Protein AF-X6NVT2-F1 (afdb_monomer)

Solvent-accessible surface area (backbone atoms only — not comparable to full-atom values): 21860 Å² total; per-residue (Å²): 136,86,81,84,81,76,85,53,77,79,51,58,66,53,49,70,76,63,60,74,88,41,43,85,48,74,46,71,63,58,54,33,63,30,68,65,59,68,81,38,79,73,34,50,59,33,44,41,56,66,50,49,32,59,75,40,52,41,44,71,93,35,51,48,71,80,59,65,60,76,38,70,64,46,71,77,36,58,64,59,72,47,26,57,95,37,49,50,69,76,65,45,75,80,49,82,64,89,47,71,53,48,44,47,35,31,51,44,52,52,52,48,51,55,46,23,54,52,49,46,51,50,43,50,75,68,59,29,39,66,64,46,80,47,54,65,40,90,59,16,12,43,83,77,37,42,54,62,42,66,60,79,41,48,36,40,79,42,77,54,52,70,69,58,18,52,66,47,6,74,70,55,82,31,46,87,68,29,62,45,23,26,30,37,23,51,13,59,34,46,58,56,59,20,78,75,21,32,35,40,35,44,40,71,42,52,87,36,8,68,34,46,27,44,25,72,73,42,80,67,44,44,66,29,39,43,12,61,44,74,78,33,86,43,47,46,76,49,62,37,74,44,15,43,68,58,32,65,68,58,52,27,49,54,47,39,56,52,39,64,46,81,87,54,84,66,58,65,66,61,58,40,52,47,49,51,53,47,21,63,72,73,70,44,60,52,81,70,67,48,74,68,60,31,62,74,34,77,48,35,30,32,52,50,52,41,45,42,74,71,76,41,61,67,70,57,54,30,46,53,45,45,54,50,54,51,51,52,50,57,53,71,73,49,79,71,66,76,41,82,44,79,47,77,28,63,45,82,63,53,58,54,65,75,43,51,89,51,42,67,56,49,57,76,41,29,50,75,43,82,46,71,63,47,82,89,76,73,73,76,89,62,101,78,76,86,87,129

Organism: Reticulomyxa filosa (NCBI:txid46433)

InterPro domains:
  IPR037171 NagB/RpiA transferase-like [SSF100950] (22-248)
  IPR052960 Glucosamine-6-phosphate deaminase-like [PTHR42892] (109-376)

Nearest PDB structures (foldseek):
  1ne7-assembly1_E  TM=8.885E-01  e=4.843E-14  Homo sapiens
  3hn6-assembly1_D  TM=8.557E-01  e=1.021E-13  Borreliella burgdorferi B31
  5hj5-assembly2_B  TM=8.575E-01  e=3.820E-13  Vibrio cholerae O1 biovar El Tor str. N16961
  7lqm-assembly2_D  TM=8.580E-01  e=3.607E-13  Pasteurella multocida subsp. multocida str. Pm70
  7lqn-assembly2_K  TM=8.512E-01  e=3.820E-13  Haemophilus influenzae 86-028NP

Mean predicted aligned error: 9.41 Å

Structure (mmCIF, N/CA/C/O backbone):
data_AF-X6NVT2-F1
#
_entry.id   AF-X6NVT2-F1
#
loop_
_atom_site.group_PDB
_atom_site.id
_atom_site.type_symbol
_atom_site.label_atom_id
_atom_site.label_alt_id
_atom_site.label_comp_id
_atom_site.label_asym_id
_atom_site.label_entity_id
_atom_site.label_seq_id
_atom_site.pdbx_PDB_ins_code
_atom_site.Cartn_x
_atom_site.Cartn_y
_atom_site.Cartn_z
_atom_site.occupancy
_atom_site.B_iso_or_equiv
_atom_site.auth_seq_id
_atom_site.auth_comp_id
_atom_site.auth_asym_id
_atom_site.auth_atom_id
_atom_site.pdbx_PDB_model_num
ATOM 1 N N . MET A 1 1 ? -5.675 -11.990 -17.345 1.00 35.81 1 MET A N 1
ATOM 2 C CA . MET A 1 1 ? -6.318 -11.208 -18.418 1.00 35.81 1 MET A CA 1
ATOM 3 C C . MET A 1 1 ? -6.486 -9.811 -17.853 1.00 3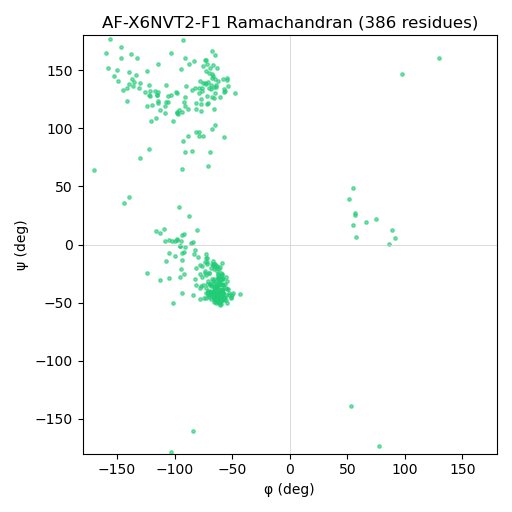5.81 1 MET A C 1
ATOM 5 O O . MET A 1 1 ? -7.287 -9.642 -16.942 1.00 35.81 1 MET A O 1
ATOM 9 N N . TRP A 1 2 ? -5.606 -8.891 -18.239 1.00 41.47 2 TRP A N 1
ATOM 10 C CA . TRP A 1 2 ? -5.648 -7.501 -17.792 1.00 41.47 2 TRP A CA 1
ATOM 11 C C . TRP A 1 2 ? -6.731 -6.785 -18.602 1.00 41.47 2 TRP A C 1
ATOM 13 O O . TRP A 1 2 ? -6.797 -6.964 -19.816 1.00 41.47 2 TRP A O 1
ATOM 23 N N . ASP A 1 3 ? -7.627 -6.068 -17.930 1.00 43.25 3 ASP A N 1
ATOM 24 C CA . ASP A 1 3 ? -8.709 -5.335 -18.585 1.00 43.25 3 ASP A CA 1
ATOM 25 C C . ASP A 1 3 ? -8.233 -3.906 -18.875 1.00 43.25 3 ASP A C 1
ATOM 27 O O . ASP A 1 3 ? -7.822 -3.191 -17.962 1.00 43.25 3 ASP A O 1
ATOM 31 N N . ASN A 1 4 ? -8.273 -3.505 -20.147 1.00 44.34 4 ASN A N 1
ATOM 32 C CA . ASN A 1 4 ? -7.892 -2.171 -20.615 1.00 44.34 4 ASN A CA 1
ATOM 33 C C . ASN A 1 4 ? -9.074 -1.185 -20.555 1.00 44.34 4 ASN A C 1
ATOM 35 O O . ASN A 1 4 ? -9.110 -0.236 -21.336 1.00 44.34 4 ASN A O 1
ATOM 39 N N . GLY A 1 5 ? -10.075 -1.414 -19.700 1.00 44.62 5 GLY A N 1
ATOM 40 C CA . GLY A 1 5 ? -11.258 -0.563 -19.578 1.00 44.62 5 GLY A CA 1
ATOM 41 C C . GLY A 1 5 ? -10.920 0.898 -19.255 1.00 44.62 5 GLY A C 1
ATOM 42 O O . GLY A 1 5 ? -10.812 1.280 -18.092 1.00 44.62 5 GLY A O 1
ATOM 43 N N . ILE A 1 6 ? -10.786 1.732 -20.289 1.00 44.53 6 ILE A N 1
ATOM 44 C CA . ILE A 1 6 ? -10.677 3.187 -20.166 1.00 44.53 6 ILE A CA 1
ATOM 45 C C . ILE A 1 6 ? -12.082 3.729 -19.884 1.00 44.53 6 ILE A C 1
ATOM 47 O O . ILE A 1 6 ? -12.986 3.631 -20.715 1.00 44.53 6 ILE A O 1
ATOM 51 N N . ILE A 1 7 ? -12.283 4.310 -18.702 1.00 48.94 7 ILE A N 1
ATOM 52 C CA . ILE A 1 7 ? -13.529 5.007 -18.368 1.00 48.94 7 ILE A CA 1
ATOM 53 C C . ILE A 1 7 ? -13.478 6.398 -19.017 1.00 48.94 7 ILE A C 1
ATOM 55 O O . ILE A 1 7 ? -12.890 7.325 -18.464 1.00 48.94 7 ILE A O 1
ATOM 59 N N . ASN A 1 8 ? -14.087 6.547 -20.196 1.00 44.38 8 ASN A N 1
ATOM 60 C CA . ASN A 1 8 ? -14.198 7.837 -20.887 1.00 44.38 8 ASN A CA 1
ATOM 61 C C . ASN A 1 8 ? -15.251 8.753 -20.237 1.00 44.38 8 ASN A C 1
ATOM 63 O O . ASN A 1 8 ? -16.224 8.289 -19.639 1.00 44.38 8 ASN A O 1
ATOM 6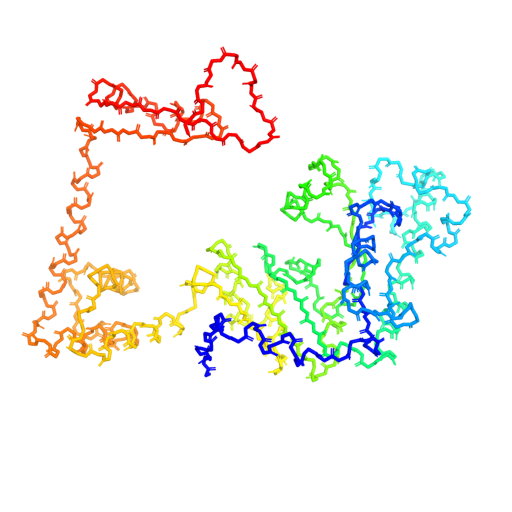7 N N . GLU A 1 9 ? -15.088 10.073 -20.387 1.00 49.34 9 GLU A N 1
ATOM 68 C CA . GLU A 1 9 ? -15.977 11.080 -19.783 1.00 49.34 9 GLU A CA 1
ATOM 69 C C . GLU A 1 9 ? -17.451 10.967 -20.203 1.00 49.34 9 GLU A C 1
ATOM 71 O O . GLU A 1 9 ? -18.329 11.320 -19.413 1.00 49.34 9 GLU A O 1
ATOM 76 N N . SER A 1 10 ? -17.744 10.404 -21.382 1.00 49.31 10 SER A N 1
ATOM 77 C CA . SER A 1 10 ? -19.114 10.122 -21.834 1.00 49.31 10 SER A CA 1
ATOM 78 C C . SER A 1 10 ? -19.884 9.193 -20.882 1.00 49.31 10 SER A C 1
ATOM 80 O O . SER A 1 10 ? -21.090 9.378 -20.705 1.00 49.31 10 SER A O 1
ATOM 82 N N . ASN A 1 11 ? -19.197 8.287 -20.173 1.00 51.31 11 ASN A N 1
ATOM 83 C CA . ASN A 1 11 ? -19.824 7.349 -19.233 1.00 51.31 11 ASN A CA 1
ATOM 84 C C . ASN A 1 11 ? -20.194 7.989 -17.885 1.00 51.31 11 ASN A C 1
ATOM 86 O O . ASN A 1 11 ? -21.021 7.442 -17.158 1.00 51.31 11 ASN A O 1
ATOM 90 N N . LYS A 1 12 ? -19.631 9.153 -17.521 1.00 51.09 12 LYS A N 1
ATOM 91 C CA . LYS A 1 12 ? -19.916 9.796 -16.219 1.00 51.09 12 LYS A CA 1
ATOM 92 C C . LYS A 1 12 ? -21.387 10.220 -16.092 1.00 51.09 12 LYS A C 1
ATOM 94 O O . LYS A 1 12 ? -21.949 10.168 -14.998 1.00 51.09 12 LYS A O 1
ATOM 99 N N . SER A 1 13 ? -22.008 10.644 -17.197 1.00 52.50 13 SER A N 1
ATOM 100 C CA . SER A 1 13 ? -23.412 11.086 -17.210 1.00 52.50 13 SER A CA 1
ATOM 101 C C . SER A 1 13 ? -24.406 9.920 -17.135 1.00 52.50 13 SER A C 1
ATOM 103 O O . SER A 1 13 ? -25.435 10.039 -16.468 1.00 52.50 13 SER A O 1
ATOM 105 N N . GLU A 1 14 ? -24.074 8.776 -17.742 1.00 52.38 14 GLU A N 1
ATOM 106 C CA . GLU A 1 14 ? -24.861 7.541 -17.646 1.00 52.38 14 GLU A CA 1
ATOM 107 C C . GLU A 1 14 ? -24.722 6.887 -16.270 1.00 52.38 14 GLU A C 1
ATOM 109 O O . GLU A 1 14 ? -25.733 6.530 -15.669 1.00 52.38 14 GLU A O 1
ATOM 114 N N . LEU A 1 15 ? -23.510 6.852 -15.703 1.00 53.47 15 LEU A N 1
ATOM 115 C CA . LEU A 1 15 ? -23.260 6.335 -14.352 1.00 53.47 15 LEU A CA 1
ATOM 116 C C . LEU A 1 15 ? -24.076 7.065 -13.274 1.00 53.47 15 LEU A C 1
ATOM 118 O O . LEU A 1 15 ? -24.535 6.433 -12.325 1.00 53.47 15 LEU A O 1
ATOM 122 N N . LYS A 1 16 ? -24.319 8.377 -13.429 1.00 52.50 16 LYS A N 1
ATOM 123 C CA . LYS A 1 16 ? -25.216 9.135 -12.535 1.00 52.50 16 LYS A CA 1
ATOM 124 C C . LYS A 1 16 ? -26.685 8.718 -12.655 1.00 52.50 16 LYS A C 1
ATOM 126 O O . LYS A 1 16 ? -27.411 8.825 -11.673 1.00 52.50 16 LYS A O 1
ATOM 131 N N . LYS A 1 17 ? -27.137 8.249 -13.824 1.00 55.66 17 LYS A N 1
ATOM 132 C CA . LYS A 1 17 ? -28.520 7.781 -14.036 1.00 55.66 17 LYS A CA 1
ATOM 133 C C . LYS A 1 17 ? -28.742 6.342 -13.559 1.00 55.66 17 LYS A C 1
ATOM 135 O O . LYS A 1 17 ? -29.884 5.967 -13.312 1.00 55.66 17 LYS A O 1
ATOM 140 N N . THR A 1 18 ? -27.677 5.555 -13.409 1.00 65.25 18 THR A N 1
ATOM 141 C CA . THR A 1 18 ? -27.727 4.129 -13.039 1.00 65.25 18 THR A CA 1
ATOM 142 C C . THR A 1 18 ? -27.066 3.810 -11.697 1.00 65.25 18 THR A C 1
ATOM 144 O O . THR A 1 18 ? -26.841 2.634 -11.406 1.00 65.25 18 THR A O 1
ATOM 147 N N . PHE A 1 19 ? -26.720 4.812 -10.879 1.00 68.19 19 PHE A N 1
ATOM 148 C CA . PHE A 1 19 ? -26.121 4.549 -9.571 1.00 68.19 19 PHE A CA 1
ATOM 149 C C . PHE A 1 19 ? -27.103 3.732 -8.712 1.00 68.19 19 PHE A C 1
ATOM 151 O O . PHE A 1 19 ? -28.278 4.101 -8.605 1.00 68.19 19 PHE A O 1
ATOM 158 N N . PRO A 1 20 ? -26.674 2.589 -8.149 1.00 76.50 20 PRO A N 1
ATOM 159 C CA . PRO A 1 20 ? -27.572 1.713 -7.414 1.00 76.50 20 PRO A CA 1
ATOM 160 C C . PRO A 1 20 ? -28.121 2.419 -6.172 1.00 76.50 20 PRO A C 1
ATOM 162 O O . PRO A 1 20 ? -27.467 3.272 -5.581 1.00 76.50 20 PRO A O 1
ATOM 165 N N . LYS A 1 21 ? -29.324 2.032 -5.737 1.00 84.62 21 LYS A N 1
ATOM 166 C CA . LYS A 1 21 ? -29.856 2.488 -4.447 1.00 84.62 21 LYS A CA 1
ATOM 167 C C . LYS A 1 21 ? -28.992 1.913 -3.326 1.00 84.62 21 LYS A C 1
ATOM 169 O O . LYS A 1 21 ? -28.956 0.698 -3.150 1.00 84.62 21 LYS A O 1
ATOM 174 N N . THR A 1 22 ? -28.328 2.777 -2.566 1.00 90.88 22 THR A N 1
ATOM 175 C CA . THR A 1 22 ? -27.352 2.380 -1.539 1.00 90.88 22 THR A CA 1
ATOM 176 C C . THR A 1 22 ? -27.893 2.387 -0.112 1.00 90.88 22 THR A C 1
ATOM 178 O O . THR A 1 22 ? -27.252 1.826 0.767 1.00 90.88 22 THR A O 1
ATOM 181 N N . LYS A 1 23 ? -29.095 2.926 0.126 1.00 91.38 23 LYS A N 1
ATOM 182 C CA . LYS A 1 23 ? -29.684 3.091 1.471 1.00 91.38 23 LYS A CA 1
ATOM 183 C C . LYS A 1 23 ? -29.787 1.817 2.326 1.00 91.38 23 LYS A C 1
ATOM 185 O O . LYS A 1 23 ? -29.818 1.882 3.553 1.00 91.38 23 LYS A O 1
ATOM 190 N N . ASP A 1 24 ? -29.898 0.660 1.674 1.00 92.00 24 ASP A N 1
ATOM 191 C CA . ASP A 1 24 ? -30.053 -0.644 2.329 1.00 92.00 24 ASP A CA 1
ATOM 192 C C . ASP A 1 24 ? -28.719 -1.416 2.399 1.00 92.00 24 ASP A C 1
ATOM 194 O O . ASP A 1 24 ? -28.684 -2.554 2.872 1.00 92.00 24 ASP A O 1
ATOM 198 N N . LEU A 1 25 ? -27.611 -0.811 1.944 1.00 93.94 25 LEU A N 1
ATOM 199 C CA . LEU A 1 25 ? -26.274 -1.362 2.140 1.00 93.94 25 LEU A CA 1
ATOM 200 C C . LEU A 1 25 ? -25.900 -1.318 3.613 1.00 93.94 25 LEU A C 1
ATOM 202 O O . LEU A 1 25 ? -26.177 -0.347 4.312 1.00 93.94 25 LEU A O 1
ATOM 206 N N . LYS A 1 26 ? -25.192 -2.358 4.045 1.00 95.81 26 LYS A N 1
ATOM 207 C CA . LYS A 1 26 ? -24.524 -2.384 5.339 1.00 95.81 26 LYS A CA 1
ATOM 208 C C . LYS A 1 26 ? -23.108 -1.855 5.188 1.00 95.81 26 LYS A C 1
ATOM 210 O O . LYS A 1 26 ? -22.354 -2.349 4.350 1.00 95.81 26 LYS A O 1
ATOM 215 N N . PHE A 1 27 ? -22.755 -0.875 6.003 1.00 96.81 27 PHE A N 1
ATOM 216 C CA . PHE A 1 27 ? -21.431 -0.278 6.039 1.00 96.81 27 PHE A CA 1
ATOM 217 C C . PHE A 1 27 ? -20.696 -0.717 7.301 1.00 96.81 27 PHE A C 1
ATOM 219 O O . PHE A 1 27 ? -21.272 -0.739 8.385 1.00 96.81 27 PHE A O 1
ATOM 226 N N . VAL A 1 28 ? -19.417 -1.048 7.162 1.00 97.38 28 VAL A N 1
ATOM 227 C CA . VAL A 1 28 ? -18.541 -1.410 8.276 1.00 97.38 28 VAL A CA 1
ATOM 228 C C . VAL A 1 28 ? -17.338 -0.480 8.231 1.00 97.38 28 VAL A C 1
ATOM 230 O O . VAL A 1 28 ? -16.613 -0.460 7.238 1.00 97.38 28 VAL A O 1
ATOM 233 N N . GLN A 1 29 ? -17.134 0.296 9.295 1.00 96.31 29 GLN A N 1
ATOM 234 C CA . GLN A 1 29 ? -15.944 1.128 9.444 1.00 96.31 29 GLN A CA 1
ATOM 235 C C . GLN A 1 29 ? -14.692 0.242 9.527 1.00 96.31 29 GLN A C 1
ATOM 237 O O . GLN A 1 29 ? -14.695 -0.790 10.202 1.00 96.31 29 GLN A O 1
ATOM 242 N N . LEU A 1 30 ? -13.635 0.627 8.810 1.00 94.62 30 LEU A N 1
ATOM 243 C CA . LEU A 1 30 ? -12.412 -0.173 8.701 1.00 94.62 30 LEU A CA 1
ATOM 244 C C . LEU A 1 30 ? -11.464 0.066 9.873 1.00 94.62 30 LEU A C 1
ATOM 246 O O . LEU A 1 30 ? -10.913 -0.879 10.427 1.00 94.62 30 LEU A O 1
ATOM 250 N N . ASP A 1 31 ? -11.291 1.329 10.248 1.00 93.69 31 ASP A N 1
ATOM 251 C CA . ASP A 1 31 ? -10.280 1.753 11.203 1.00 93.69 31 ASP A CA 1
ATOM 252 C C . ASP A 1 31 ? -10.776 2.940 12.028 1.00 93.69 31 ASP A C 1
ATOM 254 O O . ASP A 1 31 ? -11.670 3.683 11.606 1.00 93.69 31 ASP A O 1
ATOM 258 N N . GLU A 1 32 ? -10.145 3.158 13.177 1.00 93.56 32 GLU A N 1
ATOM 259 C CA . GLU A 1 32 ? -10.248 4.395 13.946 1.00 93.56 32 GLU A CA 1
ATOM 260 C C . GLU A 1 32 ? -8.977 4.618 14.763 1.00 93.56 32 GLU A C 1
ATOM 262 O O . GLU A 1 32 ? -8.380 3.671 15.277 1.00 93.56 32 GLU A O 1
ATOM 267 N N . PHE A 1 33 ? -8.562 5.870 14.926 1.00 91.00 33 PHE A N 1
ATOM 268 C CA . PHE A 1 33 ? -7.453 6.178 15.824 1.00 91.00 33 PHE A CA 1
ATOM 269 C C . PHE A 1 33 ? -7.850 5.965 17.281 1.00 91.00 33 PHE A C 1
ATOM 271 O O . PHE A 1 33 ? -9.000 6.121 17.675 1.00 91.00 33 PHE A O 1
ATOM 278 N N . PHE A 1 34 ? -6.881 5.641 18.126 1.00 91.94 34 PHE A N 1
ATOM 279 C CA . PHE A 1 34 ? -7.130 5.480 19.547 1.00 91.94 34 PHE A CA 1
ATOM 280 C C . PHE A 1 34 ? -5.935 5.956 20.379 1.00 91.94 34 PHE A C 1
ATOM 282 O O . PHE A 1 34 ? -4.804 5.553 20.114 1.00 91.94 34 PHE A O 1
ATOM 289 N N . PRO A 1 35 ? -6.149 6.761 21.428 1.00 91.19 35 PRO A N 1
ATOM 290 C CA . PRO A 1 35 ? -7.406 7.391 21.831 1.00 91.19 35 PRO A CA 1
ATOM 291 C C . PRO A 1 35 ? -7.787 8.561 20.905 1.00 91.19 35 PRO A C 1
ATOM 293 O O . PRO A 1 35 ? -6.949 9.385 20.530 1.00 91.19 35 PRO A O 1
ATOM 296 N N . ILE A 1 36 ? -9.073 8.661 20.568 1.00 88.19 36 ILE A N 1
ATOM 297 C CA . ILE A 1 36 ? -9.660 9.823 19.894 1.00 88.19 36 ILE A CA 1
ATOM 298 C C . ILE A 1 36 ? -11.124 9.991 20.312 1.00 88.19 36 ILE A C 1
ATOM 300 O O . ILE A 1 36 ? -11.850 9.013 20.480 1.00 88.19 36 ILE A O 1
ATOM 304 N N . ARG A 1 37 ? -11.571 11.236 20.502 1.00 86.81 37 ARG A N 1
ATOM 305 C CA . ARG A 1 37 ? -12.987 11.512 20.781 1.00 86.81 37 ARG A CA 1
ATOM 306 C C . ARG A 1 37 ? -13.797 11.374 19.497 1.00 86.81 37 ARG A C 1
ATOM 308 O O . ARG A 1 37 ? -13.404 11.927 18.477 1.00 86.81 37 ARG A O 1
ATOM 315 N N . SER A 1 38 ? -14.978 10.773 19.578 1.00 84.12 38 SER A N 1
ATOM 316 C CA . SER A 1 38 ? -15.899 10.600 18.442 1.00 84.12 38 SER A CA 1
ATOM 317 C C . SER A 1 38 ? -16.368 11.916 17.806 1.00 84.12 38 SER A C 1
ATOM 319 O O . SER A 1 38 ? -16.841 11.922 16.675 1.00 84.12 38 SER A O 1
ATOM 321 N N . SER A 1 39 ? -16.246 13.035 18.528 1.00 82.19 39 SER A N 1
ATOM 322 C CA . SER A 1 39 ? -16.564 14.384 18.048 1.00 82.19 39 SER A CA 1
ATOM 323 C C . SER A 1 39 ? -15.375 15.116 17.410 1.00 82.19 39 SER A C 1
ATOM 325 O O . SER A 1 39 ? -15.522 16.269 17.014 1.00 82.19 39 SER A O 1
ATOM 327 N N . GLN A 1 40 ? -14.178 14.513 17.372 1.00 84.19 40 GLN A N 1
ATOM 328 C CA . GLN A 1 40 ? -13.015 15.111 16.709 1.00 84.19 40 GLN A CA 1
ATOM 329 C C . GLN A 1 40 ? -13.275 15.188 15.197 1.00 84.19 40 GLN A C 1
ATOM 331 O O . GLN A 1 40 ? -13.536 14.140 14.596 1.00 84.19 40 GLN A O 1
ATOM 336 N N . PRO A 1 41 ? -13.152 16.372 14.563 1.00 83.31 41 PRO A N 1
ATOM 337 C CA . PRO A 1 41 ? -13.403 16.529 13.129 1.00 83.31 41 PRO A CA 1
ATOM 338 C C . PRO A 1 41 ? -12.563 15.594 12.252 1.00 83.31 41 PRO A C 1
ATOM 340 O O . PRO A 1 41 ? -13.053 15.091 11.244 1.00 83.31 41 PRO A O 1
ATOM 343 N N . ASN A 1 42 ? -11.333 15.308 12.687 1.00 80.38 42 ASN A N 1
ATOM 344 C CA . ASN A 1 42 ? -10.369 14.489 11.953 1.00 80.38 42 ASN A CA 1
ATOM 345 C C . ASN A 1 42 ? -10.437 12.996 12.338 1.00 80.38 42 ASN A C 1
ATOM 347 O O . ASN A 1 42 ? -9.563 12.225 11.954 1.00 80.38 42 ASN A O 1
ATOM 351 N N . SER A 1 43 ? -11.435 12.573 13.126 1.00 87.38 43 SER A N 1
ATOM 352 C CA . SER A 1 43 ? -11.679 11.144 13.374 1.00 87.38 43 SER A CA 1
ATOM 353 C C . SER A 1 43 ? -12.277 10.471 12.142 1.00 87.38 43 SER A C 1
ATOM 355 O O . SER A 1 43 ? -13.042 11.084 11.387 1.00 87.38 43 SER A O 1
ATOM 357 N N . PHE A 1 44 ? -11.974 9.187 11.956 1.00 89.94 44 PHE A N 1
ATOM 358 C CA . PHE A 1 44 ? -12.548 8.430 10.847 1.00 89.94 44 PHE A CA 1
ATOM 359 C C . PHE A 1 44 ? -14.057 8.246 11.011 1.00 89.94 44 PHE A C 1
ATOM 361 O O . PHE A 1 44 ? -14.789 8.296 10.027 1.00 89.94 44 PHE A O 1
ATOM 368 N N . LEU A 1 45 ? -14.553 8.153 12.241 1.00 92.88 45 LEU A N 1
ATOM 369 C CA . LEU A 1 45 ? -15.969 8.110 12.571 1.00 92.88 45 LEU A CA 1
ATOM 370 C C . LEU A 1 45 ? -16.691 9.385 12.129 1.00 92.88 45 LEU A C 1
ATOM 372 O O . LEU A 1 45 ? -17.752 9.302 11.506 1.00 92.88 45 LEU A O 1
ATOM 376 N N . ASN A 1 46 ? -16.118 10.562 12.404 1.00 90.62 46 ASN A N 1
ATOM 377 C CA . ASN A 1 46 ? -16.691 11.817 11.923 1.00 90.62 46 ASN A CA 1
ATOM 378 C C . ASN A 1 46 ? -16.701 11.862 10.387 1.00 90.62 46 ASN A C 1
ATOM 380 O O . ASN A 1 46 ? -17.717 12.222 9.794 1.00 90.62 46 ASN A O 1
ATOM 384 N N . TYR A 1 47 ? -15.620 11.416 9.740 1.00 89.31 47 TYR A N 1
ATOM 385 C CA . TYR A 1 47 ? -15.555 11.328 8.281 1.00 89.31 47 TYR A CA 1
ATOM 386 C C . TYR A 1 47 ? -16.627 10.383 7.702 1.00 89.31 47 TYR A C 1
ATOM 388 O O . TYR A 1 47 ? -17.328 10.744 6.756 1.00 89.31 47 TYR A O 1
ATOM 396 N N . VAL A 1 48 ? -16.813 9.197 8.292 1.00 92.00 48 VAL A N 1
ATOM 397 C CA . VAL A 1 48 ? -17.848 8.230 7.887 1.00 92.00 48 VAL A CA 1
ATOM 398 C C . VAL A 1 48 ? -19.241 8.847 8.006 1.00 92.00 48 VAL A C 1
ATOM 400 O O . VAL A 1 48 ? -20.010 8.790 7.044 1.00 92.00 48 VAL A O 1
ATOM 403 N N . ARG A 1 49 ? -19.554 9.481 9.143 1.00 91.75 49 ARG A N 1
ATOM 404 C CA . ARG A 1 49 ? -20.851 10.139 9.373 1.00 91.75 49 ARG A CA 1
ATOM 405 C C . ARG A 1 49 ? -21.094 11.280 8.388 1.00 91.75 49 ARG A C 1
ATOM 407 O O . ARG A 1 49 ? -22.158 11.359 7.784 1.00 91.75 49 ARG A O 1
ATOM 414 N N . GLN A 1 50 ? -20.102 12.145 8.192 1.00 89.62 50 GLN A N 1
ATOM 415 C CA . GLN A 1 50 ? -20.251 13.338 7.364 1.00 89.62 50 GLN A CA 1
ATOM 416 C C . GLN A 1 50 ? -20.319 13.006 5.872 1.00 89.62 50 GLN A C 1
ATOM 418 O O . GLN A 1 50 ? -21.185 13.526 5.166 1.00 89.62 50 GLN A O 1
ATOM 423 N N . TYR A 1 51 ? -19.423 12.146 5.387 1.00 89.56 51 TYR A N 1
ATOM 424 C CA . TYR A 1 51 ? -19.249 11.920 3.956 1.00 89.56 51 TYR A CA 1
ATOM 425 C C . TYR A 1 51 ? -19.920 10.637 3.485 1.00 89.56 51 TYR A C 1
ATOM 427 O O . TYR A 1 51 ? -20.684 10.685 2.525 1.00 89.56 51 TYR A O 1
ATOM 435 N N . TYR A 1 52 ? -19.685 9.494 4.128 1.00 91.25 52 TYR A N 1
ATOM 436 C CA . TYR A 1 52 ? -20.179 8.217 3.603 1.00 91.25 52 TYR A CA 1
ATOM 437 C C . TYR A 1 52 ? -21.660 8.001 3.871 1.00 91.25 52 TYR A C 1
ATOM 439 O O . TYR A 1 52 ? -22.389 7.662 2.942 1.00 91.25 52 TYR A O 1
ATOM 447 N N . MET A 1 53 ? -22.125 8.244 5.096 1.00 93.12 53 MET A N 1
ATOM 448 C CA . MET A 1 53 ? -23.542 8.081 5.427 1.00 93.12 53 MET A CA 1
ATOM 449 C C . MET A 1 53 ? -24.418 9.036 4.621 1.00 93.12 53 MET A C 1
ATOM 451 O O . MET A 1 53 ? -25.415 8.603 4.049 1.00 93.12 53 MET A O 1
ATOM 455 N N . THR A 1 54 ? -23.997 10.297 4.489 1.00 89.38 54 THR A N 1
ATOM 456 C CA . THR A 1 54 ? -24.701 11.299 3.679 1.00 89.38 54 THR A CA 1
ATOM 457 C C . THR A 1 54 ? -24.679 10.953 2.189 1.00 89.38 54 THR A C 1
ATOM 459 O O . THR A 1 54 ? -25.726 10.942 1.552 1.00 89.38 54 THR A O 1
ATOM 462 N N . THR A 1 55 ? -23.507 10.640 1.620 1.00 89.25 55 THR A N 1
ATOM 463 C CA . THR A 1 55 ? -23.367 10.400 0.168 1.00 89.25 55 THR A CA 1
ATOM 464 C C . THR A 1 55 ? -24.059 9.116 -0.282 1.00 89.25 55 THR A C 1
ATOM 466 O O . THR A 1 55 ? -24.569 9.052 -1.396 1.00 89.25 55 THR A O 1
ATOM 469 N N . LEU A 1 56 ? -24.063 8.083 0.565 1.00 90.31 56 LEU A N 1
ATOM 470 C CA . LEU A 1 56 ? -24.665 6.784 0.261 1.00 90.31 56 LEU A CA 1
ATOM 471 C C . LEU A 1 56 ? -26.078 6.631 0.849 1.00 90.31 56 LEU A C 1
ATOM 473 O O . LEU A 1 56 ? -26.666 5.555 0.712 1.00 90.31 56 LEU A O 1
ATOM 477 N N . GLU A 1 57 ? -26.618 7.675 1.483 1.00 92.81 57 GLU A N 1
ATOM 478 C CA . GLU A 1 57 ? -27.941 7.688 2.125 1.00 92.81 57 GLU A CA 1
ATOM 479 C C . GLU A 1 57 ? -28.148 6.503 3.091 1.00 92.81 57 GLU A C 1
ATOM 481 O O . GLU A 1 57 ? -29.212 5.877 3.130 1.00 92.81 57 GLU A O 1
ATOM 486 N N . LEU A 1 58 ? -27.099 6.142 3.838 1.00 94.69 58 LEU A N 1
ATOM 487 C CA . LEU A 1 58 ? -27.111 4.974 4.720 1.00 94.69 58 LEU A CA 1
ATOM 488 C C . LEU A 1 58 ? -27.983 5.234 5.946 1.00 94.69 58 LEU A C 1
ATOM 490 O O . LEU A 1 58 ? -27.904 6.289 6.574 1.00 94.69 58 LEU A O 1
ATOM 494 N N . LYS A 1 59 ? -28.770 4.229 6.326 1.00 94.62 59 LYS A N 1
ATOM 495 C CA . LYS A 1 59 ? -29.516 4.231 7.588 1.00 94.62 59 LYS A CA 1
ATOM 496 C C . LYS A 1 59 ? -28.588 3.889 8.749 1.00 94.62 59 LYS A C 1
ATOM 498 O O . LYS A 1 59 ? -27.775 2.979 8.608 1.00 94.62 59 LYS A O 1
ATOM 503 N N . GLU A 1 60 ? -28.746 4.551 9.893 1.00 93.00 60 GLU A N 1
ATOM 504 C CA . GLU A 1 60 ? -27.891 4.358 11.076 1.00 93.00 60 GLU A CA 1
ATOM 505 C C . GLU A 1 60 ? -27.799 2.880 11.496 1.00 93.00 60 GLU A C 1
ATOM 507 O O . GLU A 1 60 ? -26.712 2.374 11.755 1.00 93.00 60 GLU A O 1
ATOM 512 N N . GLU A 1 61 ? -28.912 2.136 11.467 1.00 94.44 61 GLU A N 1
ATOM 513 C CA . GLU A 1 61 ? -28.939 0.714 11.839 1.00 94.44 61 GLU A CA 1
ATOM 514 C C . GLU A 1 61 ? -28.123 -0.205 10.908 1.00 94.44 61 GLU A C 1
ATOM 516 O O . GLU A 1 61 ? -27.808 -1.345 11.269 1.00 94.44 61 GLU A O 1
ATOM 521 N N . ASN A 1 62 ? -27.781 0.284 9.715 1.00 96.06 62 ASN A N 1
ATOM 522 C CA . ASN A 1 62 ? -26.966 -0.415 8.731 1.00 96.06 62 ASN A CA 1
ATOM 523 C C . ASN A 1 62 ? -25.482 -0.028 8.805 1.00 96.06 62 ASN A C 1
ATOM 525 O O . ASN A 1 62 ? -24.682 -0.574 8.045 1.00 96.06 62 ASN A O 1
ATOM 529 N N . VAL A 1 63 ? -25.091 0.880 9.699 1.00 96.94 63 VAL A N 1
ATOM 530 C CA . VAL A 1 63 ? -23.706 1.337 9.840 1.00 96.94 63 VAL A CA 1
ATOM 531 C C . VAL A 1 63 ? -23.120 0.769 11.126 1.00 96.94 63 VAL A C 1
ATOM 533 O O . VAL A 1 63 ? -23.594 1.032 12.226 1.00 96.94 63 VAL A O 1
ATOM 536 N N . LEU A 1 64 ? -22.065 -0.028 10.992 1.00 97.50 64 LEU A N 1
ATOM 537 C CA . LEU A 1 64 ? -21.264 -0.489 12.115 1.00 97.50 64 LEU A CA 1
ATOM 538 C C . LEU A 1 64 ? -20.049 0.431 12.261 1.00 97.50 64 LEU A C 1
ATOM 540 O O . LEU A 1 64 ? -19.214 0.506 11.358 1.00 97.50 64 LEU A O 1
ATOM 544 N N . THR A 1 65 ? -19.981 1.144 13.383 1.00 96.44 65 THR A N 1
ATOM 545 C CA . THR A 1 65 ? -18.985 2.186 13.661 1.00 96.44 65 THR A CA 1
ATOM 546 C C . THR A 1 65 ? -18.051 1.805 14.804 1.00 96.44 65 THR A C 1
ATOM 548 O O . THR A 1 65 ? -18.403 1.024 15.691 1.00 96.44 65 THR A O 1
ATOM 551 N N . MET A 1 66 ? -16.852 2.386 14.802 1.00 96.31 66 MET A N 1
ATOM 552 C CA . MET A 1 66 ? -15.881 2.273 15.893 1.00 96.31 66 MET A CA 1
ATOM 553 C C . MET A 1 66 ? -16.034 3.445 16.874 1.00 96.31 66 MET A C 1
ATOM 555 O O . MET A 1 66 ? -15.158 4.294 16.997 1.00 96.31 66 MET A O 1
ATOM 559 N N . ASP A 1 67 ? -17.182 3.521 17.558 1.00 95.38 67 ASP A N 1
ATOM 560 C CA . ASP A 1 67 ? -17.478 4.597 18.514 1.00 95.38 67 ASP A CA 1
ATOM 561 C C . ASP A 1 67 ? -17.083 4.213 19.949 1.00 95.38 67 ASP A C 1
ATOM 563 O O . ASP A 1 67 ? -17.881 3.682 20.731 1.00 95.38 67 ASP A O 1
ATOM 567 N N . PHE A 1 68 ? -15.833 4.507 20.314 1.00 95.19 68 PHE A N 1
ATOM 568 C CA . PHE A 1 68 ? -15.308 4.180 21.643 1.00 95.19 68 PHE A CA 1
ATOM 569 C C . PHE A 1 68 ? -15.952 4.982 22.770 1.00 95.19 68 PHE A C 1
ATOM 571 O O . PHE A 1 68 ? -15.856 4.557 23.916 1.00 95.19 68 PHE A O 1
ATOM 578 N N . SER A 1 69 ? -16.646 6.091 22.488 1.00 93.62 69 SER A N 1
ATOM 579 C CA . SER A 1 69 ? -17.346 6.836 23.543 1.00 93.62 69 SER A CA 1
ATOM 580 C C . SER A 1 69 ? -18.374 5.965 24.270 1.00 93.62 69 SER A C 1
ATOM 582 O O . SER A 1 69 ? -18.633 6.187 25.445 1.00 93.62 69 SER A O 1
ATOM 584 N N . THR A 1 70 ? -18.891 4.922 23.613 1.00 93.50 70 THR A N 1
ATOM 585 C CA . THR A 1 70 ? -19.866 3.972 24.168 1.00 93.50 70 THR A CA 1
ATOM 586 C C . THR A 1 70 ? -19.294 3.003 25.209 1.00 93.50 70 THR A C 1
ATOM 588 O O . THR A 1 70 ? -20.061 2.312 25.883 1.00 93.50 70 THR A O 1
ATOM 591 N N . LEU A 1 71 ? -17.967 2.921 25.364 1.00 96.44 71 LEU A N 1
ATOM 592 C CA . LEU A 1 71 ? -17.352 2.020 26.339 1.00 96.44 71 LEU A CA 1
ATOM 593 C C . LEU A 1 71 ? -17.599 2.520 27.773 1.00 96.44 71 LEU A C 1
ATOM 595 O O . LEU A 1 71 ? -17.464 3.721 28.014 1.00 96.44 71 LEU A O 1
ATOM 599 N N . PRO A 1 72 ? -17.881 1.627 28.745 1.00 97.25 72 PRO A N 1
ATOM 600 C CA . PRO A 1 72 ? -18.168 2.014 30.130 1.00 97.25 72 PRO A CA 1
ATOM 601 C C . PRO A 1 72 ? -17.145 2.980 30.737 1.00 97.25 72 PRO A C 1
ATOM 603 O O . PRO A 1 72 ? -17.521 3.968 31.362 1.00 97.25 72 PRO A O 1
ATOM 606 N N . ILE A 1 73 ? -15.851 2.758 30.478 1.00 96.88 73 ILE A N 1
ATOM 607 C CA . ILE A 1 73 ? -14.786 3.625 30.999 1.00 96.88 73 ILE A CA 1
ATOM 608 C C . ILE A 1 73 ? -14.927 5.085 30.541 1.00 96.88 73 ILE A C 1
ATOM 610 O O . ILE A 1 73 ? -14.612 5.998 31.300 1.00 96.88 73 ILE A O 1
ATOM 614 N N . PHE A 1 74 ? -15.428 5.313 29.323 1.00 95.88 74 PHE A N 1
ATOM 615 C CA . PHE A 1 74 ? -15.585 6.643 28.735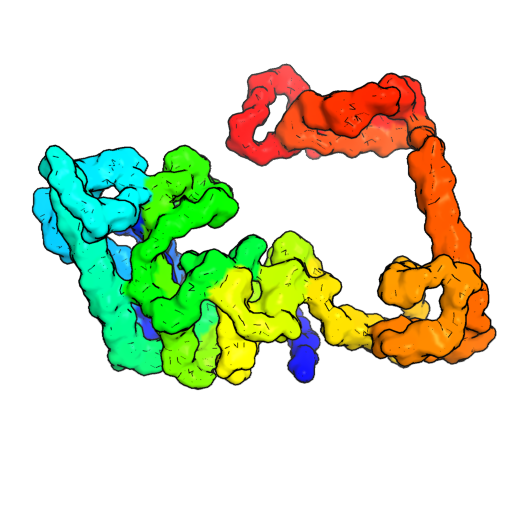 1.00 95.88 74 PHE A CA 1
ATOM 616 C C . PHE A 1 74 ? -16.963 7.267 28.990 1.00 95.88 74 PHE A C 1
ATOM 618 O O . PHE A 1 74 ? -17.167 8.440 28.688 1.00 95.88 74 PHE A O 1
ATOM 625 N N . GLN A 1 75 ? -17.886 6.511 29.589 1.00 95.31 75 GLN A N 1
ATOM 626 C CA . GLN A 1 75 ? -19.123 7.043 30.166 1.00 95.31 75 GLN A CA 1
ATOM 627 C C . GLN A 1 75 ? -18.883 7.610 31.574 1.00 95.31 75 GLN A C 1
ATOM 629 O O . GLN A 1 75 ? -19.547 8.557 31.987 1.00 95.31 75 GLN A O 1
ATOM 634 N N . GLU A 1 76 ? -17.909 7.057 32.303 1.00 95.44 76 GLU A N 1
ATOM 635 C CA . GLU A 1 76 ? -17.566 7.476 33.668 1.00 95.44 76 GLU A CA 1
ATOM 636 C C . GLU A 1 76 ? -16.415 8.492 33.722 1.00 95.44 76 GLU A C 1
ATOM 638 O O . GLU A 1 76 ? -16.310 9.291 34.662 1.00 95.44 76 GLU A O 1
ATOM 643 N N . HIS A 1 77 ? -15.516 8.464 32.737 1.00 94.94 77 HIS A N 1
ATOM 644 C CA . HIS A 1 77 ? -14.325 9.305 32.706 1.00 94.94 77 HIS A CA 1
ATOM 645 C C . HIS A 1 77 ? -14.098 9.925 31.332 1.00 94.94 77 HIS A C 1
ATOM 647 O O . HIS A 1 77 ? -14.205 9.267 30.302 1.00 94.94 77 HIS A O 1
ATOM 653 N N . ASP A 1 78 ? -13.688 11.194 31.316 1.00 92.25 78 ASP A N 1
ATOM 654 C CA . ASP A 1 78 ? -13.262 11.833 30.075 1.00 92.25 78 ASP A CA 1
ATOM 655 C C . ASP A 1 78 ? -12.028 11.128 29.485 1.00 92.25 78 ASP A C 1
ATOM 657 O O . ASP A 1 78 ? -11.093 10.762 30.202 1.00 92.25 78 ASP A O 1
ATOM 661 N N . MET A 1 79 ? -11.988 10.983 28.161 1.00 92.12 79 MET A N 1
ATOM 662 C CA . MET A 1 79 ? -10.890 10.304 27.473 1.00 92.12 79 MET A CA 1
ATOM 663 C C . MET A 1 79 ? -9.514 10.925 27.748 1.00 92.12 79 MET A C 1
ATOM 665 O O . MET A 1 79 ? -8.548 10.179 27.857 1.00 92.12 79 MET A O 1
ATOM 669 N N . LEU A 1 80 ? -9.407 12.248 27.912 1.00 90.62 80 LEU A N 1
ATOM 670 C CA . LEU A 1 80 ? -8.141 12.916 28.245 1.00 90.62 80 LEU A CA 1
ATOM 671 C C . LEU A 1 80 ? -7.716 12.690 29.697 1.00 90.62 80 LEU A C 1
ATOM 673 O O . LEU A 1 80 ? -6.532 12.791 30.007 1.00 90.62 80 LEU A O 1
ATOM 677 N N . LYS A 1 81 ? -8.663 12.363 30.584 1.00 93.12 81 LYS A N 1
ATOM 678 C CA . LYS A 1 81 ? -8.345 11.930 31.948 1.00 93.12 81 LYS A CA 1
ATOM 679 C C . LYS A 1 81 ? -7.718 10.536 31.936 1.00 93.12 81 LYS A C 1
ATOM 681 O O . LYS A 1 81 ? -6.778 10.292 32.683 1.00 93.12 81 LYS A O 1
ATOM 686 N N . VAL A 1 82 ? -8.236 9.636 31.099 1.00 95.12 82 VAL A N 1
ATOM 687 C CA . VAL A 1 82 ? -7.706 8.269 30.962 1.00 95.12 82 VAL A CA 1
ATOM 688 C C . VAL A 1 82 ? -6.394 8.274 30.174 1.00 95.12 82 VAL A C 1
ATOM 690 O O . VAL A 1 82 ? -5.410 7.685 30.604 1.00 95.12 82 VAL A O 1
ATOM 693 N N . PHE A 1 83 ? -6.340 8.987 29.052 1.00 93.00 83 PHE A N 1
ATOM 694 C CA . PHE A 1 83 ? -5.172 9.080 28.180 1.00 93.00 83 PHE A CA 1
ATOM 695 C C . PHE A 1 83 ? -4.708 10.536 28.010 1.00 93.00 83 PHE A C 1
ATOM 697 O O . PHE A 1 83 ? -5.026 11.178 27.000 1.00 93.00 83 PHE A O 1
ATOM 704 N N . PRO A 1 84 ? -3.929 11.066 28.972 1.00 88.88 84 PRO A N 1
ATOM 705 C CA . PRO A 1 84 ? -3.272 12.360 28.823 1.00 88.88 84 PRO A CA 1
ATOM 706 C C . PRO A 1 84 ? -2.428 12.417 27.539 1.00 88.88 84 PRO A C 1
ATOM 708 O O . PRO A 1 84 ? -1.802 11.429 27.148 1.00 88.88 84 PRO A O 1
ATOM 711 N N . ASP A 1 85 ? -2.432 13.568 26.862 1.00 83.25 85 ASP A N 1
ATOM 712 C CA . ASP A 1 85 ? -1.764 13.802 25.568 1.00 83.25 85 ASP A CA 1
ATOM 713 C C . ASP A 1 85 ? -2.143 12.818 24.443 1.00 83.25 85 ASP A C 1
ATOM 715 O O . ASP A 1 85 ? -1.419 12.702 23.453 1.00 83.25 85 ASP A O 1
ATOM 719 N N . TYR A 1 86 ? -3.253 12.083 24.583 1.00 83.81 86 TYR A N 1
ATOM 720 C CA . TYR A 1 86 ? -3.649 11.007 23.671 1.00 83.81 86 TYR A CA 1
ATOM 721 C C . TYR A 1 86 ? -2.592 9.899 23.499 1.00 83.81 86 TYR A C 1
ATOM 723 O O . TYR A 1 86 ? -2.563 9.222 22.470 1.00 83.81 86 TYR A O 1
ATOM 731 N N . LYS A 1 87 ? -1.709 9.702 24.484 1.00 86.50 87 LYS A N 1
ATOM 732 C CA . LYS A 1 87 ? -0.684 8.653 24.426 1.00 86.50 87 LYS A CA 1
ATOM 733 C C . LYS A 1 87 ? -1.302 7.294 24.711 1.00 86.50 87 LYS A C 1
ATOM 735 O O . LYS A 1 87 ? -2.012 7.140 25.697 1.00 86.50 87 LYS A O 1
ATOM 740 N N . CYS A 1 88 ? -0.993 6.314 23.876 1.00 89.62 88 CYS A N 1
ATOM 741 C CA . CYS A 1 88 ? -1.434 4.935 24.017 1.00 89.62 88 CYS A CA 1
ATOM 742 C C . CYS A 1 88 ? -0.216 4.017 24.153 1.00 89.62 88 CYS A C 1
ATOM 744 O O . CYS A 1 88 ? 0.617 3.959 23.251 1.00 89.62 88 CYS A O 1
ATOM 746 N N . ASP A 1 89 ? -0.124 3.297 25.272 1.00 90.94 89 ASP A N 1
ATOM 747 C CA . ASP A 1 89 ? 0.901 2.279 25.502 1.00 90.94 89 ASP A CA 1
ATOM 748 C C . ASP A 1 89 ? 0.248 0.902 25.654 1.00 90.94 89 ASP A C 1
ATOM 750 O O . ASP A 1 89 ? -0.401 0.604 26.659 1.00 90.94 89 ASP A O 1
ATOM 754 N N . LEU A 1 90 ? 0.430 0.049 24.645 1.00 92.88 90 LEU A N 1
ATOM 755 C CA . LEU A 1 90 ? -0.120 -1.307 24.639 1.00 92.88 90 LEU A CA 1
ATOM 756 C C . LEU A 1 90 ? 0.594 -2.253 25.607 1.00 92.88 90 LEU A C 1
ATOM 758 O O . LEU A 1 90 ? 0.033 -3.293 25.954 1.00 92.88 90 LEU A O 1
ATOM 762 N N . SER A 1 91 ? 1.793 -1.909 26.089 1.00 93.44 91 SER A N 1
ATOM 763 C CA . SER A 1 91 ? 2.508 -2.731 27.072 1.00 93.44 91 SER A CA 1
ATOM 764 C C . SER A 1 91 ? 1.730 -2.857 28.390 1.00 93.44 91 SER A C 1
ATOM 766 O O . SER A 1 91 ? 1.807 -3.890 29.064 1.00 93.44 91 SER A O 1
ATOM 768 N N . LEU A 1 92 ? 0.881 -1.867 28.697 1.00 94.81 92 LEU A N 1
ATOM 769 C CA . LEU A 1 92 ? 0.009 -1.856 29.868 1.00 94.81 92 LEU A CA 1
ATOM 770 C C . LEU A 1 92 ? -1.001 -3.004 29.892 1.00 94.81 92 LEU A C 1
ATOM 772 O O . LEU A 1 92 ? -1.468 -3.351 30.970 1.00 94.81 92 LEU A O 1
ATOM 776 N N . LEU A 1 93 ? -1.323 -3.643 28.763 1.00 94.38 93 LEU A N 1
ATOM 777 C CA . LEU A 1 93 ? -2.187 -4.832 28.763 1.00 94.38 93 LEU A CA 1
ATOM 778 C C . LEU A 1 93 ? -1.580 -5.990 29.571 1.00 94.38 93 LEU A C 1
ATOM 780 O O . LEU A 1 93 ? -2.309 -6.717 30.251 1.00 94.38 93 LEU A O 1
ATOM 784 N N . ASN A 1 94 ? -0.248 -6.103 29.546 1.00 94.75 94 ASN A N 1
ATOM 785 C CA . ASN A 1 94 ? 0.512 -7.187 30.170 1.00 94.75 94 ASN A CA 1
ATOM 786 C C . ASN A 1 94 ? 1.273 -6.752 31.434 1.00 94.75 94 ASN A C 1
ATOM 788 O O . ASN A 1 94 ? 1.733 -7.600 32.198 1.00 94.75 94 ASN A O 1
ATOM 792 N N . ALA A 1 95 ? 1.422 -5.447 31.667 1.00 93.88 95 ALA A N 1
ATOM 793 C CA . ALA A 1 95 ? 2.109 -4.915 32.837 1.00 93.88 95 ALA A CA 1
ATOM 794 C C . ALA A 1 95 ? 1.196 -4.836 34.075 1.00 93.88 95 ALA A C 1
ATOM 796 O O . ALA A 1 95 ? -0.031 -4.761 33.987 1.00 93.88 95 ALA A O 1
ATOM 797 N N . LYS A 1 96 ? 1.805 -4.803 35.266 1.00 95.12 96 LYS A N 1
ATOM 798 C CA . LYS A 1 96 ? 1.099 -4.434 36.499 1.00 95.12 96 LYS A CA 1
ATOM 799 C C . LYS A 1 96 ? 1.031 -2.900 36.579 1.00 95.12 96 LYS A C 1
ATOM 801 O O . LYS A 1 96 ? 2.103 -2.292 36.600 1.00 95.12 96 LYS A O 1
ATOM 806 N N . PRO A 1 97 ? -0.165 -2.286 36.661 1.00 94.94 97 PRO A N 1
ATOM 807 C CA . PRO A 1 97 ? -0.281 -0.832 36.739 1.00 94.94 97 PRO A CA 1
ATOM 808 C C . PRO A 1 97 ? 0.354 -0.310 38.035 1.00 94.94 97 PRO A C 1
ATOM 810 O O . PRO A 1 97 ? 0.171 -0.897 39.105 1.00 94.94 97 PRO A O 1
ATOM 813 N N . GLN A 1 98 ? 1.105 0.784 37.930 1.00 95.81 98 GLN A N 1
ATOM 814 C CA . GLN A 1 98 ? 1.844 1.417 39.028 1.00 95.81 98 GLN A CA 1
ATOM 815 C C . GLN A 1 98 ? 1.058 2.543 39.707 1.00 95.81 98 GLN A C 1
ATOM 817 O O . GLN A 1 98 ? 1.352 2.918 40.840 1.00 95.81 98 GLN A O 1
ATOM 822 N N . ASN A 1 99 ? 0.061 3.100 39.022 1.00 95.62 99 ASN A N 1
ATOM 823 C CA . ASN A 1 99 ? -0.755 4.210 39.501 1.00 95.62 99 ASN A CA 1
ATOM 824 C C . ASN A 1 99 ? -2.200 4.090 38.984 1.00 95.62 99 ASN A C 1
ATOM 826 O O . ASN A 1 99 ? -2.509 3.255 38.130 1.00 95.62 99 ASN A O 1
ATOM 830 N N . GLU A 1 100 ? -3.100 4.923 39.513 1.00 94.75 100 GLU A N 1
ATOM 831 C CA . GLU A 1 100 ? -4.514 4.899 39.117 1.00 94.75 100 GLU A CA 1
ATOM 832 C C . GLU A 1 100 ? -4.715 5.252 37.635 1.00 94.75 100 GLU A C 1
ATOM 834 O O . GLU A 1 100 ? -5.577 4.661 36.991 1.00 94.75 100 GLU A O 1
ATOM 839 N N . THR A 1 101 ? -3.896 6.134 37.049 1.00 95.19 101 THR A N 1
ATOM 840 C CA . THR A 1 101 ? -3.980 6.455 35.613 1.00 95.19 101 THR A CA 1
ATOM 841 C C . THR A 1 101 ? -3.704 5.222 34.754 1.00 95.19 101 THR A C 1
ATOM 843 O O . THR A 1 101 ? -4.516 4.885 33.898 1.00 95.19 101 THR A O 1
ATOM 846 N N . GLU A 1 102 ? -2.622 4.489 35.021 1.00 96.25 102 GLU A N 1
ATOM 847 C CA . GLU A 1 102 ? -2.295 3.243 34.314 1.00 96.25 102 GLU A CA 1
ATOM 848 C C . GLU A 1 102 ? -3.371 2.172 34.505 1.00 96.25 102 GLU A C 1
ATOM 850 O O . GLU A 1 102 ? -3.658 1.406 33.588 1.00 96.25 102 GLU A O 1
ATOM 855 N N . LYS A 1 103 ? -4.015 2.128 35.676 1.00 96.56 103 LYS A N 1
ATOM 856 C CA . LYS A 1 103 ? -5.135 1.218 35.937 1.00 96.56 103 LYS A CA 1
ATOM 857 C C . LYS A 1 103 ? -6.364 1.570 35.093 1.00 96.56 103 LYS A C 1
ATOM 859 O O . LYS A 1 103 ? -6.998 0.668 34.538 1.00 96.56 103 LYS A O 1
ATOM 864 N N . LEU A 1 104 ? -6.686 2.859 34.952 1.00 97.19 104 LEU A N 1
ATOM 865 C CA . LEU A 1 104 ? -7.751 3.328 34.058 1.00 97.19 104 LEU A CA 1
ATOM 866 C C . LEU A 1 104 ? -7.408 3.044 32.589 1.00 97.19 104 LEU A C 1
ATOM 868 O O . LEU A 1 104 ? -8.257 2.540 31.856 1.00 97.19 104 LEU A O 1
ATOM 872 N N . GLN A 1 105 ? -6.162 3.292 32.175 1.00 96.75 105 GLN A N 1
ATOM 873 C CA . GLN A 1 105 ? -5.674 2.997 30.824 1.00 96.75 105 GLN A CA 1
ATOM 874 C C . GLN A 1 105 ? -5.754 1.505 30.514 1.00 96.75 105 GLN A C 1
ATOM 876 O O . GLN A 1 105 ? -6.355 1.125 29.515 1.00 96.75 105 GLN A O 1
ATOM 881 N N . GLN A 1 106 ? -5.232 0.648 31.393 1.00 97.31 106 GLN A N 1
ATOM 882 C CA . GLN A 1 106 ? -5.311 -0.805 31.245 1.00 97.31 106 GLN A CA 1
ATOM 883 C C . GLN A 1 106 ? -6.768 -1.280 31.162 1.00 97.31 106 GLN A C 1
ATOM 885 O O . GLN A 1 106 ? -7.096 -2.124 30.328 1.00 97.31 106 GLN A O 1
ATOM 890 N N . THR A 1 107 ? -7.657 -0.719 31.989 1.00 97.69 107 THR A N 1
ATOM 891 C CA . THR A 1 107 ? -9.095 -1.023 31.936 1.00 97.69 107 THR A CA 1
ATOM 892 C C . THR A 1 107 ? -9.691 -0.634 30.584 1.00 97.69 107 THR A C 1
ATOM 894 O O . THR A 1 107 ? -10.398 -1.439 29.978 1.00 97.69 107 THR A O 1
ATOM 897 N N . ALA A 1 108 ? -9.374 0.560 30.078 1.00 97.50 108 ALA A N 1
ATOM 898 C CA . ALA A 1 108 ? -9.833 1.014 28.771 1.00 97.50 108 ALA A CA 1
ATOM 899 C C . ALA A 1 108 ? -9.313 0.131 27.631 1.00 97.50 108 ALA A C 1
ATOM 901 O O . ALA A 1 108 ? -10.097 -0.279 26.781 1.00 97.50 108 ALA A O 1
ATOM 902 N N . LEU A 1 109 ? -8.025 -0.224 27.640 1.00 97.38 109 LEU A N 1
ATOM 903 C CA . LEU A 1 109 ? -7.420 -1.087 26.623 1.00 97.38 109 LEU A CA 1
ATOM 904 C C . LEU A 1 109 ? -8.101 -2.464 26.575 1.00 97.38 109 LEU A C 1
ATOM 906 O O . LEU A 1 109 ? -8.457 -2.926 25.495 1.00 97.38 109 LEU A O 1
ATOM 910 N N . ARG A 1 110 ? -8.391 -3.077 27.731 1.00 97.88 110 ARG A N 1
ATOM 911 C CA . ARG A 1 110 ? -9.130 -4.354 27.794 1.00 97.88 110 ARG A CA 1
ATOM 912 C C . ARG A 1 110 ? -10.567 -4.235 27.289 1.00 97.88 110 ARG A C 1
ATOM 914 O O . ARG A 1 110 ? -11.075 -5.147 26.640 1.00 97.88 110 ARG A O 1
ATOM 921 N N . GLN A 1 111 ? -11.241 -3.119 27.573 1.00 98.19 111 GLN A N 1
ATOM 922 C CA . GLN A 1 111 ? -12.573 -2.860 27.016 1.00 98.19 111 GLN A CA 1
ATOM 923 C C . GLN A 1 111 ? -12.520 -2.690 25.491 1.00 98.19 111 GLN A C 1
ATOM 925 O O . GLN A 1 111 ? -13.430 -3.151 24.804 1.00 98.19 111 GLN A O 1
ATOM 930 N N . VAL A 1 112 ? -11.450 -2.094 24.955 1.00 97.81 112 VAL A N 1
ATOM 931 C CA . VAL A 1 112 ? -11.216 -2.005 23.507 1.00 97.81 112 VAL A CA 1
ATOM 932 C C . VAL A 1 112 ? -10.943 -3.384 22.897 1.00 97.81 112 VAL A C 1
ATOM 934 O O . VAL A 1 112 ? -11.499 -3.679 21.843 1.00 97.81 112 VAL A O 1
ATOM 937 N N . GLU A 1 113 ? -10.174 -4.265 23.543 1.00 97.56 113 GLU A N 1
ATOM 938 C CA . GLU A 1 113 ? -9.989 -5.650 23.065 1.00 97.56 113 GLU A CA 1
ATOM 939 C C . GLU A 1 113 ? -11.330 -6.394 22.968 1.00 97.56 113 GLU A C 1
ATOM 941 O O . GLU A 1 113 ? -11.672 -6.940 21.919 1.00 97.56 113 GLU A O 1
ATOM 946 N N . GLN A 1 114 ? -12.158 -6.308 24.014 1.00 98.19 114 GLN A N 1
ATOM 947 C CA . GLN A 1 114 ? -13.507 -6.887 24.006 1.00 98.19 114 GLN A CA 1
ATOM 948 C C . GLN A 1 114 ? -14.417 -6.249 22.950 1.00 98.19 114 GLN A C 1
ATOM 950 O O . GLN A 1 114 ? -15.266 -6.922 22.359 1.00 98.19 114 GLN A O 1
ATOM 955 N N . PHE A 1 115 ? -14.280 -4.941 22.717 1.00 98.38 115 PHE A N 1
ATOM 956 C CA . PHE A 1 115 ? -14.982 -4.255 21.638 1.00 98.38 115 PHE A CA 1
ATOM 957 C C . PHE A 1 115 ? -14.588 -4.837 20.281 1.00 98.38 115 PHE A C 1
ATOM 959 O O . PHE A 1 115 ? -15.473 -5.149 19.489 1.00 98.38 115 PHE A O 1
ATOM 966 N N . CYS A 1 116 ? -13.294 -5.046 20.033 1.00 98.25 116 CYS A N 1
ATOM 967 C CA . CYS A 1 116 ? -12.788 -5.598 18.779 1.00 98.25 116 CYS A CA 1
ATOM 968 C C . CYS A 1 116 ? -13.347 -7.004 18.498 1.00 98.25 116 CYS A C 1
ATOM 970 O O . CYS A 1 116 ? -13.807 -7.274 17.388 1.00 98.25 116 CYS A O 1
ATOM 972 N N . GLU A 1 117 ? -13.401 -7.875 19.511 1.00 98.00 117 GLU A N 1
ATOM 973 C CA . GLU A 1 117 ? -13.995 -9.216 19.392 1.00 98.00 117 GLU A CA 1
ATOM 974 C C . GLU A 1 117 ? -15.492 -9.165 19.041 1.00 98.00 117 GLU A C 1
ATOM 976 O O . GLU A 1 117 ? -15.980 -9.900 18.169 1.00 98.00 117 GLU A O 1
ATOM 981 N N . LYS A 1 118 ? -16.241 -8.270 19.701 1.00 98.25 118 LYS A N 1
ATOM 982 C CA . LYS A 1 118 ? -17.667 -8.044 19.418 1.00 98.25 118 LYS A CA 1
ATOM 983 C C . LYS A 1 118 ? -17.874 -7.456 18.025 1.00 98.25 118 LYS A C 1
ATOM 985 O O . LYS A 1 118 ? -18.812 -7.858 17.336 1.00 98.25 118 LYS A O 1
ATOM 990 N N . TYR A 1 119 ? -16.998 -6.545 17.609 1.00 98.31 119 TYR A N 1
ATOM 991 C CA . TYR A 1 119 ? -17.012 -5.919 16.293 1.00 98.31 119 TYR A CA 1
ATOM 992 C C . TYR A 1 119 ? -16.847 -6.972 15.195 1.00 98.31 119 TYR A C 1
ATOM 994 O O . TYR A 1 119 ? -17.712 -7.101 14.330 1.00 98.31 119 TYR A O 1
ATOM 1002 N N . ASP A 1 120 ? -15.820 -7.819 15.293 1.00 97.81 120 ASP A N 1
ATOM 1003 C CA . ASP A 1 120 ? -15.602 -8.937 14.370 1.00 97.81 120 ASP A CA 1
ATOM 1004 C C . ASP A 1 120 ? -16.779 -9.911 14.336 1.00 97.81 120 ASP A C 1
ATOM 1006 O O . ASP A 1 120 ? -17.228 -10.322 13.262 1.00 97.81 120 ASP A O 1
ATOM 1010 N N . SER A 1 121 ? -17.314 -10.263 15.506 1.00 98.19 121 SER A N 1
ATOM 1011 C CA . SER A 1 121 ? -18.483 -11.140 15.609 1.00 98.19 121 SER A CA 1
ATOM 1012 C C . SER A 1 121 ? -19.695 -10.533 14.900 1.00 98.19 121 SER A C 1
ATOM 1014 O O . SER A 1 121 ? -20.421 -11.234 14.190 1.00 98.19 121 SER A O 1
ATOM 1016 N N . LYS A 1 122 ? -19.894 -9.215 15.026 1.00 98.19 122 LYS A N 1
ATOM 1017 C CA . LYS A 1 122 ? -20.966 -8.491 14.342 1.00 98.19 122 LYS A CA 1
ATOM 1018 C C . LYS A 1 122 ? -20.757 -8.473 12.829 1.00 98.19 122 LYS A C 1
ATOM 1020 O O . LYS A 1 122 ? -21.701 -8.797 12.107 1.00 98.19 122 LYS A O 1
ATOM 1025 N N . VAL A 1 123 ? -19.542 -8.194 12.352 1.00 98.19 123 VAL A N 1
ATOM 1026 C CA . VAL A 1 123 ? -19.196 -8.253 10.920 1.00 98.19 123 VAL A CA 1
ATOM 1027 C C . VAL A 1 123 ? -19.475 -9.645 10.350 1.00 98.19 123 VAL A C 1
ATOM 1029 O O . VAL A 1 123 ? -20.132 -9.776 9.316 1.00 98.19 123 VAL A O 1
ATOM 1032 N N . ARG A 1 124 ? -19.070 -10.707 11.055 1.00 97.81 124 ARG A N 1
ATOM 1033 C CA . ARG A 1 124 ? -19.341 -12.096 10.648 1.00 97.81 124 ARG A CA 1
ATOM 1034 C C . ARG A 1 124 ? -20.832 -12.432 10.675 1.00 97.81 124 ARG A C 1
ATOM 1036 O O . ARG A 1 124 ? -21.313 -13.082 9.753 1.00 97.81 124 ARG A O 1
ATOM 1043 N N . SER A 1 125 ? -21.591 -11.926 11.652 1.00 97.81 125 SER A N 1
ATOM 1044 C CA . SER A 1 125 ? -23.057 -12.084 11.696 1.00 97.81 125 SER A CA 1
ATOM 1045 C C . SER A 1 125 ? -23.772 -11.415 10.514 1.00 97.81 125 SER A C 1
ATOM 1047 O O . SER A 1 125 ? -24.890 -11.785 10.165 1.00 97.81 125 SER A O 1
ATOM 1049 N N . TRP A 1 126 ? -23.129 -10.430 9.881 1.00 97.50 126 TRP A N 1
ATOM 1050 C CA . TRP A 1 126 ? -23.596 -9.806 8.644 1.00 97.50 126 TRP A CA 1
ATOM 1051 C C . TRP A 1 126 ? -23.156 -10.553 7.377 1.00 97.50 126 TRP A C 1
ATOM 1053 O O . TRP A 1 126 ? -23.515 -10.127 6.283 1.00 97.50 126 TRP A O 1
ATOM 1063 N N . GLY A 1 127 ? -22.434 -11.669 7.516 1.00 97.12 127 GLY A N 1
ATOM 1064 C CA . GLY A 1 127 ? -21.886 -12.459 6.413 1.00 97.12 127 GLY A CA 1
ATOM 1065 C C . GLY A 1 127 ? -20.465 -12.060 6.000 1.00 97.12 127 GLY A C 1
ATOM 1066 O O . GLY A 1 127 ? -19.945 -12.602 5.029 1.00 97.12 127 GLY A O 1
ATOM 1067 N N . GLY A 1 128 ? -19.822 -11.139 6.727 1.00 97.31 128 GLY A N 1
ATOM 1068 C CA . GLY A 1 128 ? -18.545 -10.540 6.340 1.00 97.31 128 GLY A CA 1
ATOM 1069 C C . GLY A 1 128 ? -18.686 -9.474 5.252 1.00 97.31 128 GLY A C 1
ATOM 1070 O O . GLY A 1 128 ? -19.788 -9.089 4.859 1.00 97.31 128 GLY A O 1
ATOM 1071 N N . TYR A 1 129 ? -17.553 -8.986 4.750 1.00 97.06 129 TYR A N 1
ATOM 1072 C CA . TYR A 1 129 ? -17.547 -8.002 3.670 1.00 97.06 129 TYR A CA 1
ATOM 1073 C C . TYR A 1 129 ? -18.062 -8.620 2.365 1.00 97.06 129 TYR A C 1
ATOM 1075 O O . TYR A 1 129 ? -17.563 -9.642 1.901 1.00 97.06 129 TYR A O 1
ATOM 1083 N N . GLY A 1 130 ? -19.057 -7.991 1.739 1.00 96.25 130 GLY A N 1
ATOM 1084 C CA . GLY A 1 130 ? -19.411 -8.276 0.341 1.00 96.25 130 GLY A CA 1
ATOM 1085 C C . GLY A 1 130 ? -18.502 -7.531 -0.639 1.00 96.25 130 GLY A C 1
ATOM 1086 O O . GLY A 1 130 ? -18.132 -8.054 -1.690 1.00 96.25 130 GLY A O 1
ATOM 1087 N N . TYR A 1 131 ? -18.101 -6.321 -0.252 1.00 95.44 131 TYR A N 1
ATOM 1088 C CA . TYR A 1 131 ? -17.235 -5.432 -1.008 1.00 95.44 131 TYR A CA 1
ATOM 1089 C C . TYR A 1 131 ? -16.284 -4.719 -0.041 1.00 95.44 131 TYR A C 1
ATOM 1091 O O . TYR A 1 131 ? -16.718 -4.244 1.008 1.00 95.44 131 TYR A O 1
ATOM 1099 N N . PHE A 1 132 ? -15.003 -4.652 -0.390 1.00 97.00 132 PHE A N 1
ATOM 1100 C CA . PHE A 1 132 ? -13.968 -3.925 0.337 1.00 97.00 132 PHE A CA 1
ATOM 1101 C C . PHE A 1 132 ? -13.267 -2.978 -0.631 1.00 97.00 132 PHE A C 1
ATOM 1103 O O . PHE A 1 132 ? -12.840 -3.400 -1.706 1.00 97.00 132 PHE A O 1
ATOM 1110 N N . LEU A 1 133 ? -13.113 -1.719 -0.234 1.00 94.69 133 LEU A N 1
ATOM 1111 C CA . LEU A 1 133 ? -12.354 -0.716 -0.969 1.00 94.69 133 LEU A CA 1
ATOM 1112 C C . LEU A 1 133 ? -11.246 -0.188 -0.068 1.00 94.69 133 LEU A C 1
ATOM 1114 O O . LEU A 1 133 ? -11.521 0.249 1.045 1.00 94.69 133 LEU A O 1
ATOM 1118 N N . GLY A 1 134 ? -10.011 -0.204 -0.557 1.00 93.56 134 GLY A N 1
ATOM 1119 C CA . GLY A 1 134 ? -8.877 0.325 0.187 1.00 93.56 134 GLY A CA 1
ATOM 1120 C C . GLY A 1 134 ? -7.720 0.743 -0.708 1.00 93.56 134 GLY A C 1
ATOM 1121 O O . GLY A 1 134 ? -7.750 0.579 -1.928 1.00 93.56 134 GLY A O 1
ATOM 1122 N N . GLY A 1 135 ? -6.691 1.295 -0.076 1.00 94.31 135 GLY A N 1
ATOM 1123 C CA . GLY A 1 135 ? -5.397 1.545 -0.698 1.00 94.31 135 GLY A CA 1
ATOM 1124 C C . GLY A 1 135 ? -4.350 0.519 -0.272 1.00 94.31 135 GLY A C 1
ATOM 1125 O O . GLY A 1 135 ? -4.631 -0.392 0.509 1.00 94.31 135 GLY A O 1
ATOM 1126 N N . ILE A 1 136 ? -3.127 0.703 -0.769 1.00 94.12 136 ILE A N 1
ATOM 1127 C CA . ILE A 1 136 ? -1.940 -0.020 -0.303 1.00 94.12 136 ILE A CA 1
ATOM 1128 C C . ILE A 1 136 ? -0.937 0.943 0.344 1.00 94.12 136 ILE A C 1
ATOM 1130 O O . ILE A 1 136 ? -0.560 1.980 -0.223 1.00 94.12 136 ILE A O 1
ATOM 1134 N N . GLY A 1 137 ? -0.508 0.596 1.554 1.00 90.31 137 GLY A N 1
ATOM 1135 C CA . GLY A 1 137 ? 0.492 1.328 2.323 1.00 90.31 137 GLY A CA 1
ATOM 1136 C C . GLY A 1 137 ? 1.892 1.283 1.715 1.00 90.31 137 GLY A C 1
ATOM 1137 O O . GLY A 1 137 ? 2.184 0.470 0.843 1.00 90.31 137 GLY A O 1
ATOM 1138 N N . HIS A 1 138 ? 2.789 2.150 2.192 1.00 87.00 138 HIS A N 1
ATOM 1139 C CA . HIS A 1 138 ? 4.212 2.151 1.795 1.00 87.00 138 HIS A CA 1
ATOM 1140 C C . HIS A 1 138 ? 4.962 0.875 2.227 1.00 87.00 138 HIS A C 1
ATOM 1142 O O . HIS A 1 138 ? 6.005 0.548 1.671 1.00 87.00 138 HIS A O 1
ATOM 1148 N N . ASP A 1 139 ? 4.447 0.123 3.196 1.00 88.69 139 ASP A N 1
ATOM 1149 C CA . ASP A 1 139 ? 5.005 -1.159 3.630 1.00 88.69 139 ASP A CA 1
ATOM 1150 C C . ASP A 1 139 ? 4.218 -2.364 3.086 1.00 88.69 139 ASP A C 1
ATOM 1152 O O . ASP A 1 139 ? 4.579 -3.503 3.385 1.00 88.69 139 ASP A O 1
ATOM 1156 N N . GLY A 1 140 ? 3.192 -2.119 2.261 1.00 91.94 140 GLY A N 1
ATOM 1157 C CA . GLY A 1 140 ? 2.286 -3.137 1.731 1.00 91.94 140 GLY A CA 1
ATOM 1158 C C . GLY A 1 140 ? 1.069 -3.422 2.616 1.00 91.94 140 GLY A C 1
ATOM 1159 O O . GLY A 1 140 ? 0.389 -4.423 2.374 1.00 91.94 140 GLY A O 1
ATOM 1160 N N . HIS A 1 141 ? 0.795 -2.589 3.628 1.00 94.38 141 HIS A N 1
ATOM 1161 C CA . HIS A 1 141 ? -0.390 -2.737 4.473 1.00 94.38 141 HIS A CA 1
ATOM 1162 C C . HIS A 1 141 ? -1.709 -2.496 3.734 1.00 94.38 141 HIS A C 1
ATOM 1164 O O . HIS A 1 141 ? -1.775 -1.743 2.760 1.00 94.38 141 HIS A O 1
ATOM 1170 N N . ILE A 1 142 ? -2.767 -3.117 4.258 1.00 94.69 142 ILE A N 1
ATOM 1171 C CA . ILE A 1 142 ? -4.175 -2.837 3.953 1.00 94.69 142 ILE A CA 1
ATOM 1172 C C . ILE A 1 142 ? -4.837 -2.456 5.275 1.00 94.69 142 ILE A C 1
ATOM 1174 O O . ILE A 1 142 ? -4.650 -3.179 6.260 1.00 94.69 142 ILE A O 1
ATOM 1178 N N . ALA A 1 143 ? -5.606 -1.362 5.304 1.00 93.25 143 ALA A N 1
ATOM 1179 C CA . ALA A 1 143 ? -6.037 -0.750 6.569 1.00 93.25 143 ALA A CA 1
ATOM 1180 C C . ALA A 1 143 ? -4.790 -0.475 7.445 1.00 93.25 143 ALA A C 1
ATOM 1182 O O . ALA A 1 143 ? -3.748 -0.140 6.889 1.00 93.25 143 ALA A O 1
ATOM 1183 N N . PHE A 1 144 ? -4.801 -0.697 8.759 1.00 93.56 144 PHE A N 1
ATOM 1184 C CA . PHE A 1 144 ? -3.570 -0.655 9.574 1.00 93.56 144 PHE A CA 1
ATOM 1185 C C . PHE A 1 144 ? -2.938 -2.038 9.820 1.00 93.56 144 PHE A C 1
ATOM 1187 O O . PHE A 1 144 ? -2.305 -2.291 10.849 1.00 93.56 144 PHE A O 1
ATOM 1194 N N . ASN A 1 145 ? -3.071 -2.969 8.868 1.00 95.31 145 ASN A N 1
ATOM 1195 C CA . ASN A 1 145 ? -2.400 -4.271 8.933 1.00 95.31 145 ASN A CA 1
ATOM 1196 C C . ASN A 1 145 ? -0.974 -4.181 8.376 1.00 95.31 145 ASN A C 1
ATOM 1198 O O . ASN A 1 145 ? -0.728 -4.518 7.218 1.00 95.31 145 ASN A O 1
ATOM 1202 N N . PHE A 1 146 ? -0.055 -3.698 9.212 1.00 93.44 146 PHE A N 1
ATOM 1203 C CA . PHE A 1 146 ? 1.347 -3.440 8.868 1.00 93.44 146 PHE A CA 1
ATOM 1204 C C . PHE A 1 146 ? 2.156 -4.688 8.516 1.00 93.44 146 PHE A C 1
ATOM 1206 O O . PHE A 1 146 ? 1.787 -5.822 8.838 1.00 93.44 146 PHE A O 1
ATOM 1213 N N . ARG A 1 147 ? 3.307 -4.463 7.878 1.00 93.12 147 ARG A N 1
ATOM 1214 C CA . ARG A 1 147 ? 4.319 -5.495 7.631 1.00 93.12 147 ARG A CA 1
ATOM 1215 C C . ARG A 1 147 ? 4.620 -6.303 8.897 1.00 93.12 147 ARG A C 1
ATOM 1217 O O . ARG A 1 147 ? 4.904 -5.740 9.949 1.00 93.12 147 ARG A O 1
ATOM 1224 N N . GLY A 1 148 ? 4.600 -7.628 8.769 1.00 91.88 148 GLY A N 1
ATOM 1225 C CA . GLY A 1 148 ? 4.862 -8.558 9.867 1.00 91.88 148 GLY A CA 1
ATOM 1226 C C . GLY A 1 148 ? 3.629 -8.894 10.707 1.00 91.88 148 GLY A C 1
ATOM 1227 O O . GLY A 1 148 ? 3.751 -9.670 11.651 1.00 91.88 148 GLY A O 1
ATOM 1228 N N . CYS A 1 149 ? 2.449 -8.350 10.385 1.00 91.38 149 CYS A N 1
ATOM 1229 C CA . CYS A 1 149 ? 1.222 -8.772 11.050 1.00 91.38 149 CYS A CA 1
ATOM 1230 C C . CYS A 1 149 ? 0.853 -10.216 10.685 1.00 91.38 149 CYS A C 1
ATOM 1232 O O . CYS A 1 149 ? 1.073 -10.685 9.564 1.00 91.38 149 CYS A O 1
ATOM 1234 N N . ASP A 1 150 ? 0.262 -10.922 11.646 1.00 93.94 150 ASP A N 1
ATOM 1235 C CA . ASP A 1 150 ? -0.277 -12.250 11.402 1.00 93.94 150 ASP A CA 1
ATOM 1236 C C . ASP A 1 150 ? -1.624 -12.130 10.650 1.00 93.94 150 ASP A C 1
ATOM 1238 O O . ASP A 1 150 ? -2.558 -11.503 11.158 1.00 93.94 150 ASP A O 1
ATOM 1242 N N . PRO A 1 151 ? -1.757 -12.721 9.444 1.00 92.81 151 PRO A N 1
ATOM 1243 C CA . PRO A 1 151 ? -2.961 -12.632 8.621 1.00 92.81 151 PRO A CA 1
ATOM 1244 C C . PRO A 1 151 ? -4.180 -13.334 9.225 1.00 92.81 151 PRO A C 1
ATOM 1246 O O . PRO A 1 151 ? -5.291 -13.130 8.737 1.00 92.81 151 PRO A O 1
ATOM 1249 N N . SER A 1 152 ? -3.992 -14.173 10.247 1.00 94.38 152 SER A N 1
ATOM 1250 C CA . SER A 1 152 ? -5.083 -14.825 10.974 1.00 94.38 152 SER A CA 1
ATOM 1251 C C . SER A 1 152 ? -5.796 -13.873 11.943 1.00 94.38 152 SER A C 1
ATOM 1253 O O . SER A 1 152 ? -6.949 -14.119 12.311 1.00 94.38 152 SER A O 1
ATOM 1255 N N . LEU A 1 153 ? -5.156 -12.756 12.306 1.00 94.94 153 LEU A N 1
ATOM 1256 C CA . LEU A 1 153 ? -5.695 -11.808 13.271 1.00 94.94 153 LEU A CA 1
ATOM 1257 C C . LEU A 1 153 ? -6.926 -11.087 12.731 1.00 94.94 153 LEU A C 1
ATOM 1259 O O . LEU A 1 153 ? -6.976 -10.658 11.574 1.00 94.94 153 LEU A O 1
ATOM 1263 N N . GLY A 1 154 ? -7.904 -10.965 13.621 1.00 97.31 154 GLY A N 1
ATOM 1264 C CA . GLY A 1 154 ? -9.119 -10.193 13.433 1.00 97.31 154 GLY A CA 1
ATOM 1265 C C . GLY A 1 154 ? -8.937 -8.709 13.754 1.00 97.31 154 GLY A C 1
ATOM 1266 O O . GLY A 1 154 ? -7.811 -8.188 13.774 1.00 97.31 154 GLY A O 1
ATOM 1267 N N . THR A 1 155 ? -10.059 -8.032 13.993 1.00 98.19 155 THR A N 1
ATOM 1268 C CA . THR A 1 155 ? -10.071 -6.637 14.452 1.00 98.19 155 THR A CA 1
ATOM 1269 C C . THR A 1 155 ? -9.278 -6.516 15.749 1.00 98.19 155 THR A C 1
ATOM 1271 O O . THR A 1 155 ? -9.431 -7.347 16.645 1.00 98.19 155 THR A O 1
ATOM 1274 N N . ARG A 1 156 ? -8.402 -5.513 15.849 1.00 97.00 156 ARG A N 1
ATOM 1275 C CA . ARG A 1 156 ? -7.532 -5.334 17.021 1.00 97.00 156 ARG A CA 1
ATOM 1276 C C . ARG A 1 156 ? -7.003 -3.914 17.145 1.00 97.00 156 ARG A C 1
ATOM 1278 O O . ARG A 1 156 ? -6.998 -3.155 16.178 1.00 97.00 156 ARG A O 1
ATOM 1285 N N . LEU A 1 157 ? -6.476 -3.615 18.324 1.00 95.69 157 LEU A N 1
ATOM 1286 C CA . LEU A 1 157 ? -5.692 -2.418 18.591 1.00 95.69 157 LEU A CA 1
ATOM 1287 C C . LEU A 1 157 ? -4.234 -2.629 18.139 1.00 95.69 157 LEU A C 1
ATOM 1289 O O . LEU A 1 157 ? -3.640 -3.676 18.396 1.00 95.69 157 LEU A O 1
ATOM 1293 N N . VAL A 1 158 ? -3.659 -1.643 17.453 1.00 93.38 158 VAL A N 1
ATOM 1294 C CA . VAL A 1 158 ? -2.287 -1.662 16.929 1.00 93.38 158 VAL A CA 1
ATOM 1295 C C . VAL A 1 158 ? -1.559 -0.360 17.251 1.00 93.38 158 VAL A C 1
ATOM 1297 O O . VAL A 1 158 ? -2.156 0.715 17.237 1.00 93.38 158 VAL A O 1
ATOM 1300 N N . CYS A 1 159 ? -0.252 -0.441 17.498 1.00 89.62 159 CYS A N 1
ATOM 1301 C CA . CYS A 1 159 ? 0.609 0.740 17.501 1.00 89.62 159 CYS A CA 1
ATOM 1302 C C . CYS A 1 159 ? 0.879 1.173 16.060 1.00 89.62 159 CYS A C 1
ATOM 1304 O O . CYS A 1 159 ? 1.220 0.340 15.217 1.00 89.62 159 CYS A O 1
ATOM 1306 N N . LEU A 1 160 ? 0.779 2.472 15.782 1.00 84.62 160 LEU A N 1
ATOM 1307 C CA . LEU A 1 160 ? 1.158 3.009 14.479 1.00 84.62 160 LEU A CA 1
ATOM 1308 C C . LEU A 1 160 ? 2.676 2.901 14.291 1.00 84.62 160 LEU A C 1
ATOM 1310 O O . LEU A 1 160 ? 3.447 3.270 15.179 1.00 84.62 160 LEU A O 1
ATOM 1314 N N . ASN A 1 161 ? 3.123 2.425 13.127 1.00 77.25 161 ASN A N 1
ATOM 1315 C CA . ASN A 1 161 ? 4.535 2.532 12.762 1.00 77.25 161 ASN A CA 1
ATOM 1316 C C . ASN A 1 161 ? 4.886 3.995 12.409 1.00 77.25 161 ASN A C 1
ATOM 1318 O O . ASN A 1 161 ? 4.008 4.802 12.093 1.00 77.25 161 ASN A O 1
ATOM 1322 N N . TYR A 1 162 ? 6.172 4.358 12.483 1.00 74.69 162 TYR A N 1
ATOM 1323 C CA . TYR A 1 162 ? 6.614 5.747 12.275 1.00 74.69 162 TYR A CA 1
ATOM 1324 C C . TYR A 1 162 ? 6.205 6.295 10.902 1.00 74.69 162 TYR A C 1
ATOM 1326 O O . TYR A 1 162 ? 5.748 7.427 10.796 1.00 74.69 162 TYR A O 1
ATOM 1334 N N . GLU A 1 163 ? 6.340 5.478 9.861 1.00 74.19 163 GLU A N 1
ATOM 1335 C CA . GLU A 1 163 ? 6.055 5.857 8.477 1.00 74.19 163 GLU A CA 1
ATOM 1336 C C . GLU A 1 163 ? 4.557 6.149 8.265 1.00 74.19 163 GLU A C 1
ATOM 1338 O O . GLU A 1 163 ? 4.198 7.160 7.661 1.00 74.19 163 GLU A O 1
ATOM 1343 N N . THR A 1 164 ? 3.670 5.336 8.845 1.00 74.44 164 THR A N 1
ATOM 1344 C CA . THR A 1 164 ? 2.213 5.543 8.810 1.00 74.44 164 THR A CA 1
ATOM 1345 C C . THR A 1 164 ? 1.806 6.734 9.668 1.00 74.44 164 THR A C 1
ATOM 1347 O O . THR A 1 164 ? 0.959 7.530 9.257 1.00 74.44 164 THR A O 1
ATOM 1350 N N . ALA A 1 165 ? 2.430 6.907 10.837 1.00 76.44 165 ALA A N 1
ATOM 1351 C CA . ALA A 1 165 ? 2.219 8.087 11.668 1.00 76.44 165 ALA A CA 1
ATOM 1352 C C . ALA A 1 165 ? 2.650 9.372 10.939 1.00 76.44 165 ALA A C 1
ATOM 1354 O O . ALA A 1 165 ? 1.975 10.392 11.069 1.00 76.44 165 ALA A O 1
ATOM 1355 N N . ALA A 1 166 ? 3.727 9.320 10.147 1.00 72.44 166 ALA A N 1
ATOM 1356 C CA . ALA A 1 166 ? 4.192 10.425 9.312 1.00 72.44 166 ALA A CA 1
ATOM 1357 C C . ALA A 1 166 ? 3.244 10.718 8.142 1.00 72.44 166 ALA A C 1
ATOM 1359 O O . ALA A 1 166 ? 2.954 11.882 7.886 1.00 72.44 166 ALA A O 1
ATOM 1360 N N . GLN A 1 167 ? 2.698 9.694 7.480 1.00 70.25 167 GLN A N 1
ATOM 1361 C CA . GLN A 1 167 ? 1.689 9.888 6.428 1.00 70.25 167 GLN A CA 1
ATOM 1362 C C . GLN A 1 167 ? 0.396 10.489 6.986 1.00 70.25 167 GLN A C 1
ATOM 1364 O O . GLN A 1 167 ? -0.122 11.462 6.441 1.00 70.25 167 GLN A O 1
ATOM 1369 N N . SER A 1 168 ? -0.064 9.971 8.125 1.00 68.12 168 SER A N 1
ATOM 1370 C CA . SER A 1 168 ? -1.272 10.457 8.798 1.00 68.12 168 SER A CA 1
ATOM 1371 C C . SER A 1 168 ? -1.051 11.814 9.477 1.00 68.12 168 SER A C 1
ATOM 1373 O O . SER A 1 168 ? -2.006 12.478 9.847 1.00 68.12 168 SER A O 1
ATOM 1375 N N . ALA A 1 169 ? 0.195 12.265 9.665 1.00 72.62 169 ALA A N 1
ATOM 1376 C CA . ALA A 1 169 ? 0.504 13.490 10.405 1.00 72.62 169 ALA A CA 1
ATOM 1377 C C . ALA A 1 169 ? -0.241 14.715 9.863 1.00 72.62 169 ALA A C 1
ATOM 1379 O O . ALA A 1 169 ? -0.695 15.543 10.651 1.00 72.62 169 ALA A O 1
ATOM 1380 N N . SER A 1 170 ? -0.386 14.817 8.539 1.00 63.03 170 SER A N 1
ATOM 1381 C CA . SER A 1 170 ? -1.115 15.915 7.897 1.00 63.03 170 SER A CA 1
ATOM 1382 C C . SER A 1 170 ? -2.583 15.972 8.339 1.00 63.03 170 SER A C 1
ATOM 1384 O O . SER A 1 170 ? -3.060 17.038 8.725 1.00 63.03 170 SER A O 1
ATOM 1386 N N . ASP A 1 171 ? -3.243 14.816 8.425 1.00 61.75 171 ASP A N 1
ATOM 1387 C CA . ASP A 1 171 ? -4.635 14.685 8.867 1.00 61.75 171 ASP A CA 1
ATOM 1388 C C . ASP A 1 171 ? -4.817 15.006 10.360 1.00 61.75 171 ASP A C 1
ATOM 1390 O O . ASP A 1 171 ? -5.912 15.346 10.800 1.00 61.75 171 ASP A O 1
ATOM 1394 N N . PHE A 1 172 ? -3.751 14.950 11.164 1.00 59.03 172 PHE A N 1
ATOM 1395 C CA . PHE A 1 172 ? -3.805 15.134 12.623 1.00 59.03 172 PHE A CA 1
ATOM 1396 C C . PHE A 1 172 ? -3.119 16.403 13.134 1.00 59.03 172 PHE A C 1
ATOM 1398 O O . PHE A 1 172 ? -2.973 16.564 14.346 1.00 59.03 172 PHE A O 1
ATOM 1405 N N . GLY A 1 173 ? -2.715 17.312 12.243 1.00 62.69 173 GLY A N 1
ATOM 1406 C CA . GLY A 1 173 ? -2.064 18.566 12.635 1.00 62.69 173 GLY A CA 1
ATOM 1407 C C . GLY A 1 173 ? -0.606 18.403 13.080 1.00 62.69 173 GLY A C 1
ATOM 1408 O O . GLY A 1 173 ? -0.085 19.249 13.803 1.00 62.69 173 GLY A O 1
ATOM 1409 N N . GLY A 1 174 ? 0.058 17.321 12.662 1.00 68.56 174 GLY A N 1
ATOM 1410 C CA . GLY A 1 174 ? 1.494 17.104 12.826 1.00 68.56 174 GLY A CA 1
ATOM 1411 C C . GLY A 1 174 ? 1.874 15.754 13.442 1.00 68.56 174 GLY A C 1
ATOM 1412 O O . GLY A 1 174 ? 1.089 15.089 14.116 1.00 68.56 174 GLY A O 1
ATOM 1413 N N . ILE A 1 175 ? 3.137 15.362 13.240 1.00 71.69 175 ILE A N 1
ATOM 1414 C CA . ILE A 1 175 ? 3.705 14.080 13.705 1.00 71.69 175 ILE A CA 1
ATOM 1415 C C . ILE A 1 175 ? 3.687 13.936 15.232 1.00 71.69 175 ILE A C 1
ATOM 1417 O O . ILE A 1 175 ? 3.580 12.833 15.769 1.00 71.69 175 ILE A O 1
ATOM 1421 N N . THR A 1 176 ? 3.756 15.058 15.950 1.00 62.25 176 THR A N 1
ATOM 1422 C CA . THR A 1 176 ? 3.652 15.113 17.413 1.00 62.25 176 THR A CA 1
ATOM 1423 C C . THR A 1 176 ? 2.317 14.569 17.915 1.00 62.25 176 THR A C 1
ATOM 1425 O O . THR A 1 176 ? 2.274 13.989 18.998 1.00 62.25 176 THR A O 1
ATOM 1428 N N . TYR A 1 177 ? 1.255 14.685 17.113 1.00 64.25 177 TYR A N 1
ATOM 1429 C CA . TYR A 1 177 ? -0.092 14.227 17.448 1.00 64.25 177 TYR A CA 1
ATOM 1430 C C . TYR A 1 177 ? -0.412 12.810 16.953 1.00 64.25 177 TYR A C 1
ATOM 1432 O O . TYR A 1 177 ? -1.462 12.281 17.325 1.00 64.25 177 TYR A O 1
ATOM 1440 N N . THR A 1 178 ? 0.458 12.179 16.153 1.00 71.00 178 THR A N 1
ATOM 1441 C CA . THR A 1 178 ? 0.253 10.817 15.614 1.00 71.00 178 THR A CA 1
ATOM 1442 C C . THR A 1 178 ? 1.224 9.780 16.170 1.00 71.00 178 THR A C 1
ATOM 1444 O O . THR A 1 178 ? 0.842 8.625 16.329 1.00 71.00 178 THR A O 1
ATOM 1447 N N . ARG A 1 179 ? 2.458 10.166 16.526 1.00 70.38 179 ARG A N 1
ATOM 1448 C CA . ARG A 1 179 ? 3.539 9.225 16.882 1.00 70.38 179 ARG A CA 1
ATOM 1449 C C . ARG A 1 179 ? 3.257 8.331 18.096 1.00 70.38 179 ARG A C 1
ATOM 1451 O O . ARG A 1 179 ? 3.783 7.227 18.153 1.00 70.38 179 ARG A O 1
ATOM 1458 N N . ASN A 1 180 ? 2.461 8.801 19.055 1.00 72.50 180 ASN A N 1
ATOM 1459 C CA . ASN A 1 180 ? 2.169 8.067 20.295 1.00 72.50 180 ASN A CA 1
ATOM 1460 C C . ASN A 1 180 ? 0.727 7.546 20.360 1.00 72.50 180 ASN A C 1
ATOM 1462 O O . ASN A 1 180 ? 0.256 7.187 21.440 1.00 72.50 180 ASN A O 1
ATOM 1466 N N . LYS A 1 181 ? 0.009 7.554 19.232 1.00 80.06 181 LYS A N 1
ATOM 1467 C CA . LYS A 1 181 ? -1.343 7.007 19.147 1.00 80.06 181 LYS A CA 1
ATOM 1468 C C . LYS A 1 181 ? -1.307 5.564 18.665 1.00 80.06 181 LYS A C 1
ATOM 1470 O O . LYS A 1 181 ? -0.435 5.151 17.899 1.00 80.06 181 LYS A O 1
ATOM 1475 N N . CYS A 1 182 ? -2.304 4.820 19.105 1.00 90.69 182 CYS A N 1
ATOM 1476 C CA . CYS A 1 182 ? -2.683 3.549 18.527 1.00 90.69 182 CYS A CA 1
ATOM 1477 C C . CYS A 1 182 ? -3.775 3.773 17.470 1.00 90.69 182 CYS A C 1
ATOM 1479 O O . CYS A 1 182 ? -4.290 4.879 17.284 1.00 90.69 182 CYS A O 1
ATOM 1481 N N . ALA A 1 183 ? -4.163 2.700 16.800 1.00 92.56 183 ALA A N 1
ATOM 1482 C CA . ALA A 1 183 ? -5.382 2.637 16.013 1.00 92.56 183 ALA A CA 1
ATOM 1483 C C . ALA A 1 183 ? -6.051 1.283 16.225 1.00 92.56 183 ALA A C 1
ATOM 1485 O O . ALA A 1 183 ? -5.376 0.283 16.459 1.00 92.56 183 ALA A O 1
ATOM 1486 N N . VAL A 1 184 ? -7.372 1.242 16.155 1.00 96.38 184 VAL A N 1
ATOM 1487 C CA . VAL A 1 184 ? -8.106 -0.003 15.961 1.00 96.38 184 VAL A CA 1
ATOM 1488 C C . VAL A 1 184 ? -8.262 -0.216 14.467 1.00 96.38 184 VAL A C 1
ATOM 1490 O O . VAL A 1 184 ? -8.564 0.722 13.734 1.00 96.38 184 VAL A O 1
ATOM 1493 N N . THR A 1 185 ? -8.039 -1.446 14.027 1.00 96.88 185 THR A N 1
ATOM 1494 C CA . THR A 1 185 ? -8.104 -1.828 12.619 1.00 96.88 185 THR A CA 1
ATOM 1495 C C . THR A 1 185 ? -8.817 -3.143 12.446 1.00 96.88 185 THR A C 1
ATOM 1497 O O . THR A 1 185 ? -8.632 -4.050 13.261 1.00 96.88 185 THR A O 1
ATOM 1500 N N . VAL A 1 186 ? -9.609 -3.267 11.382 1.00 97.81 186 VAL A N 1
ATOM 1501 C CA . VAL A 1 186 ? -10.153 -4.559 10.969 1.00 97.81 186 VAL A CA 1
ATOM 1502 C C . VAL A 1 186 ? -9.027 -5.483 10.522 1.00 97.81 186 VAL A C 1
ATOM 1504 O O . VAL A 1 186 ? -8.117 -5.099 9.787 1.00 97.81 186 VAL A O 1
ATOM 1507 N N . GLY A 1 187 ? -9.080 -6.732 10.972 1.00 97.19 187 GLY A N 1
ATOM 1508 C CA . GLY A 1 187 ? -8.061 -7.719 10.636 1.00 97.19 187 GLY A CA 1
ATOM 1509 C C . GLY A 1 187 ? -8.131 -8.180 9.187 1.00 97.19 187 GLY A C 1
ATOM 1510 O O . GLY A 1 187 ? -9.203 -8.193 8.573 1.00 97.19 187 GLY A O 1
ATOM 1511 N N . LEU A 1 188 ? -7.000 -8.649 8.653 1.00 96.81 188 LEU A N 1
ATOM 1512 C CA . LEU A 1 188 ? -6.972 -9.278 7.330 1.00 96.81 188 LEU A CA 1
ATOM 1513 C C . LEU A 1 188 ? -7.919 -10.482 7.267 1.00 96.81 188 LEU A C 1
ATOM 1515 O O . LEU A 1 188 ? -8.614 -10.639 6.264 1.00 96.81 188 LEU A O 1
ATOM 1519 N N . SER A 1 189 ? -8.010 -11.282 8.339 1.00 96.25 189 SER A N 1
ATOM 1520 C CA . SER A 1 189 ? -8.933 -12.424 8.397 1.00 96.25 189 SER A CA 1
ATOM 1521 C C . SER A 1 189 ? -10.401 -11.997 8.379 1.00 96.25 189 SER A C 1
ATOM 1523 O O . SER A 1 189 ? -11.232 -12.700 7.807 1.00 96.25 189 SER A O 1
ATOM 1525 N N . THR A 1 190 ? -10.722 -10.824 8.930 1.00 97.50 190 THR A N 1
ATOM 1526 C CA . THR A 1 190 ? -12.064 -10.229 8.874 1.00 97.50 190 THR A CA 1
ATOM 1527 C C . THR A 1 190 ? -12.388 -9.735 7.466 1.00 97.50 190 THR A C 1
ATOM 1529 O O . THR A 1 190 ? -13.483 -10.003 6.969 1.00 97.50 190 THR A O 1
ATOM 1532 N N . ILE A 1 191 ? -11.436 -9.073 6.795 1.00 97.44 191 ILE A N 1
ATOM 1533 C CA . ILE A 1 191 ? -11.594 -8.586 5.413 1.00 97.44 191 ILE A CA 1
ATOM 1534 C C . ILE A 1 191 ? -11.881 -9.748 4.456 1.00 97.44 191 ILE A C 1
ATOM 1536 O O . ILE A 1 191 ? -12.805 -9.668 3.646 1.00 97.44 191 ILE A O 1
ATOM 1540 N N . VAL A 1 192 ? -11.118 -10.841 4.563 1.00 96.44 192 VAL A N 1
ATOM 1541 C CA . VAL A 1 192 ? -11.224 -11.995 3.650 1.00 96.44 192 VAL A CA 1
ATOM 1542 C C . VAL A 1 192 ? -12.149 -13.105 4.158 1.00 96.44 192 VAL A C 1
ATOM 1544 O O . VAL A 1 192 ? -12.198 -14.175 3.555 1.00 96.44 192 VAL A O 1
ATOM 1547 N N . TYR A 1 193 ? -12.890 -12.870 5.249 1.00 97.31 193 TYR A N 1
ATOM 1548 C CA . TYR A 1 193 ? -13.768 -13.871 5.866 1.00 97.31 193 TYR A CA 1
ATOM 1549 C C . TYR A 1 193 ? -14.791 -14.440 4.875 1.00 97.31 193 TYR A C 1
ATOM 1551 O O . TYR A 1 193 ? -15.021 -15.648 4.830 1.00 97.31 193 TYR A O 1
ATOM 1559 N N . ASN A 1 194 ? -15.401 -13.565 4.072 1.00 97.31 194 ASN A N 1
ATOM 1560 C CA . ASN A 1 194 ? -16.320 -13.976 3.022 1.00 97.31 194 ASN A CA 1
ATOM 1561 C C . ASN A 1 194 ? -15.519 -14.420 1.784 1.00 97.31 194 ASN A C 1
ATOM 1563 O O . ASN A 1 194 ? -14.889 -13.573 1.150 1.00 97.31 194 ASN A O 1
ATOM 1567 N N . PRO A 1 195 ? -15.590 -15.693 1.356 1.00 94.75 195 PRO A N 1
ATOM 1568 C CA . PRO A 1 195 ? -14.831 -16.179 0.200 1.00 94.75 195 PRO A CA 1
ATOM 1569 C C . PRO A 1 195 ? -15.222 -15.499 -1.124 1.00 94.75 195 PRO A C 1
ATOM 1571 O O . PRO A 1 195 ? -14.452 -15.522 -2.085 1.00 94.75 195 PRO A O 1
ATOM 1574 N N . ASN A 1 196 ? -16.405 -14.878 -1.181 1.00 96.44 196 ASN A N 1
ATOM 1575 C CA . ASN A 1 196 ? -16.926 -14.193 -2.363 1.00 96.44 196 ASN A CA 1
ATOM 1576 C C . ASN A 1 196 ? -16.704 -12.674 -2.345 1.00 96.44 196 ASN A C 1
ATOM 1578 O O . ASN A 1 196 ? -17.183 -11.991 -3.257 1.00 96.44 196 ASN A O 1
ATOM 1582 N N . VAL A 1 197 ? -15.998 -12.145 -1.337 1.00 97.50 197 VAL A N 1
ATOM 1583 C CA . VAL A 1 197 ? -15.727 -10.710 -1.212 1.00 97.50 197 VAL A CA 1
ATOM 1584 C C . VAL A 1 197 ? -15.084 -10.160 -2.487 1.00 97.50 197 VAL A C 1
ATOM 1586 O O . VAL A 1 197 ? -14.184 -10.761 -3.085 1.00 97.50 197 VAL A O 1
ATOM 1589 N N . LYS A 1 198 ? -15.561 -8.995 -2.924 1.00 97.81 198 LYS A N 1
ATOM 1590 C CA . LYS A 1 198 ? -14.908 -8.203 -3.967 1.00 97.81 198 LYS A CA 1
ATOM 1591 C C . LYS A 1 198 ? -13.996 -7.194 -3.294 1.00 97.81 198 LYS A C 1
ATOM 1593 O O . LYS A 1 198 ? -14.475 -6.321 -2.582 1.00 97.81 198 LYS A O 1
ATOM 1598 N N . VAL A 1 199 ? -12.692 -7.335 -3.495 1.00 97.88 199 VAL A N 1
ATOM 1599 C CA . VAL A 1 199 ? -11.695 -6.439 -2.901 1.00 97.88 199 VAL A CA 1
ATOM 1600 C C . VAL A 1 199 ? -11.146 -5.561 -4.005 1.00 97.88 199 VAL A C 1
ATOM 1602 O O . VAL A 1 199 ? -10.616 -6.069 -4.987 1.00 97.88 199 VAL A O 1
ATOM 1605 N N . VAL A 1 200 ? -11.262 -4.255 -3.844 1.00 97.69 200 VAL A N 1
ATOM 1606 C CA . VAL A 1 200 ? -10.704 -3.267 -4.757 1.00 97.69 200 VAL A CA 1
ATOM 1607 C C . VAL A 1 200 ? -9.600 -2.524 -4.027 1.00 97.69 200 VAL A C 1
ATOM 1609 O O . VAL A 1 200 ? -9.855 -1.834 -3.041 1.00 97.69 200 VAL A O 1
ATOM 1612 N N . ILE A 1 201 ? -8.371 -2.681 -4.514 1.00 97.69 201 ILE A N 1
ATOM 1613 C CA . ILE A 1 201 ? -7.215 -1.918 -4.047 1.00 97.69 201 ILE A CA 1
ATOM 1614 C C . ILE A 1 201 ? -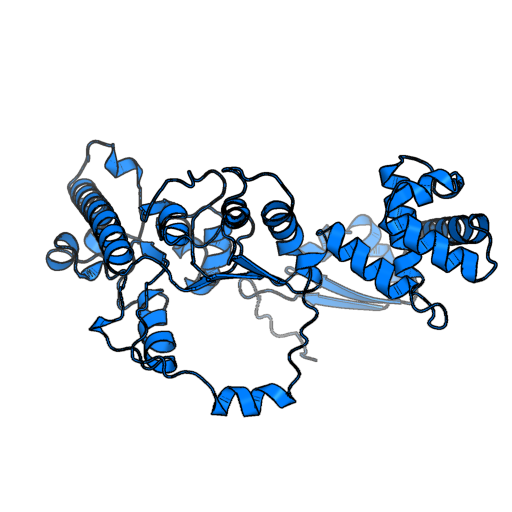6.859 -0.879 -5.097 1.00 97.69 201 ILE A C 1
ATOM 1616 O O . ILE A 1 201 ? -6.592 -1.227 -6.246 1.00 97.69 201 ILE A O 1
ATOM 1620 N N . ILE A 1 202 ? -6.841 0.389 -4.702 1.00 96.31 202 ILE A N 1
ATOM 1621 C CA . ILE A 1 202 ? -6.413 1.489 -5.564 1.00 96.31 202 ILE A CA 1
ATOM 1622 C C . ILE A 1 202 ? -5.000 1.903 -5.159 1.00 96.31 202 ILE A C 1
ATOM 1624 O O . ILE A 1 202 ? -4.731 2.166 -3.986 1.00 96.31 202 ILE A O 1
ATOM 1628 N N . ALA A 1 203 ? -4.092 1.978 -6.129 1.00 94.19 203 ALA A N 1
ATOM 1629 C CA . ALA A 1 203 ? -2.750 2.502 -5.915 1.00 94.19 203 ALA A CA 1
ATOM 1630 C C . ALA A 1 203 ? -2.406 3.531 -6.991 1.00 94.19 203 ALA A C 1
ATOM 1632 O O . ALA A 1 203 ? -2.647 3.323 -8.180 1.00 94.19 203 ALA A O 1
ATOM 1633 N N . ALA A 1 204 ? -1.832 4.648 -6.558 1.00 91.62 204 ALA A N 1
ATOM 1634 C CA . ALA A 1 204 ? -1.412 5.724 -7.434 1.00 91.62 204 ALA A CA 1
ATOM 1635 C C . ALA A 1 204 ? -0.024 6.220 -7.030 1.00 91.62 204 ALA A C 1
ATOM 1637 O O . ALA A 1 204 ? 0.259 6.405 -5.847 1.00 91.62 204 ALA A O 1
ATOM 1638 N N . GLY A 1 205 ? 0.818 6.444 -8.038 1.00 88.69 205 GLY A N 1
ATOM 1639 C CA . GLY A 1 205 ? 2.176 6.955 -7.877 1.00 88.69 205 GLY A CA 1
ATOM 1640 C C . GLY A 1 205 ? 3.238 5.856 -7.893 1.00 88.69 205 GLY A C 1
ATOM 1641 O O . GLY A 1 205 ? 3.016 4.732 -7.443 1.00 88.69 205 GLY A O 1
ATOM 1642 N N . GLU A 1 206 ? 4.408 6.198 -8.424 1.00 92.44 206 GLU A N 1
ATOM 1643 C CA . GLU A 1 206 ? 5.561 5.296 -8.547 1.00 92.44 206 GLU A CA 1
ATOM 1644 C C . GLU A 1 206 ? 6.065 4.782 -7.195 1.00 92.44 206 GLU A C 1
ATOM 1646 O O . GLU A 1 206 ? 6.463 3.625 -7.079 1.00 92.44 206 GLU A O 1
ATOM 1651 N N . SER A 1 207 ? 5.926 5.582 -6.134 1.00 90.38 207 SER A N 1
ATOM 1652 C CA . SER A 1 207 ? 6.282 5.183 -4.767 1.00 90.38 207 SER A CA 1
ATOM 1653 C C . SER A 1 207 ? 5.523 3.950 -4.257 1.00 90.38 207 SER A C 1
ATOM 1655 O O . SER A 1 207 ? 5.946 3.352 -3.270 1.00 90.38 207 SER A O 1
ATOM 1657 N N . LYS A 1 208 ? 4.422 3.554 -4.917 1.00 94.44 208 LYS A N 1
ATOM 1658 C CA . LYS A 1 208 ? 3.641 2.345 -4.608 1.00 94.44 208 LYS A CA 1
ATOM 1659 C C . LYS A 1 208 ? 4.049 1.119 -5.430 1.00 94.44 208 LYS A C 1
ATOM 1661 O O . LYS A 1 208 ? 3.629 0.009 -5.100 1.00 94.44 208 LYS A O 1
ATOM 1666 N N . ALA A 1 209 ? 4.841 1.286 -6.491 1.00 95.38 209 ALA A N 1
ATOM 1667 C CA . ALA A 1 209 ? 5.175 0.209 -7.423 1.00 95.38 209 ALA A CA 1
ATOM 1668 C C . ALA A 1 209 ? 5.855 -1.006 -6.766 1.00 95.38 209 ALA A C 1
ATOM 1670 O O . ALA A 1 209 ? 5.473 -2.135 -7.092 1.00 95.38 209 ALA A O 1
ATOM 1671 N N . PRO A 1 210 ? 6.805 -0.848 -5.817 1.00 95.69 210 PRO A N 1
ATOM 1672 C CA . PRO A 1 210 ? 7.397 -1.993 -5.126 1.00 95.69 210 PRO A CA 1
ATOM 1673 C C . PRO A 1 210 ? 6.366 -2.819 -4.346 1.00 95.69 210 PRO A C 1
ATOM 1675 O O . PRO A 1 210 ? 6.368 -4.043 -4.433 1.00 95.69 210 PRO A O 1
ATOM 1678 N N . GLN A 1 211 ? 5.454 -2.163 -3.628 1.00 96.06 211 GLN A N 1
ATOM 1679 C CA . GLN A 1 211 ? 4.456 -2.817 -2.780 1.00 96.06 211 GLN A CA 1
ATOM 1680 C C . GLN A 1 211 ? 3.372 -3.483 -3.625 1.00 96.06 211 GLN A C 1
ATOM 1682 O O . GLN A 1 211 ? 2.934 -4.584 -3.301 1.00 96.06 211 GLN A O 1
ATOM 1687 N N . VAL A 1 212 ? 2.981 -2.858 -4.739 1.00 97.31 212 VAL A N 1
ATOM 1688 C CA . VAL A 1 212 ? 2.067 -3.450 -5.724 1.00 97.31 212 VAL A CA 1
ATOM 1689 C C . VAL A 1 212 ? 2.682 -4.699 -6.358 1.00 97.31 212 VAL A C 1
ATOM 1691 O O . VAL A 1 212 ? 2.033 -5.746 -6.384 1.00 97.31 212 VAL A O 1
ATOM 1694 N N . ARG A 1 213 ? 3.946 -4.632 -6.806 1.00 96.38 213 ARG A N 1
ATOM 1695 C CA . ARG A 1 213 ? 4.687 -5.805 -7.300 1.00 96.38 213 ARG A CA 1
ATOM 1696 C C . ARG A 1 213 ? 4.692 -6.919 -6.261 1.00 96.38 213 ARG A C 1
ATOM 1698 O O . ARG A 1 213 ? 4.351 -8.053 -6.581 1.00 96.38 213 ARG A O 1
ATOM 1705 N N . ASP A 1 214 ? 5.057 -6.597 -5.028 1.00 96.25 214 ASP A N 1
ATOM 1706 C CA . ASP A 1 214 ? 5.182 -7.579 -3.953 1.00 96.25 214 ASP A CA 1
ATOM 1707 C C . ASP A 1 214 ? 3.841 -8.223 -3.596 1.00 96.25 214 ASP A C 1
ATOM 1709 O O . ASP A 1 214 ? 3.780 -9.432 -3.371 1.00 96.25 214 ASP A O 1
ATOM 1713 N N . ALA A 1 215 ? 2.761 -7.440 -3.594 1.00 96.38 215 ALA A N 1
ATOM 1714 C CA . ALA A 1 215 ? 1.413 -7.922 -3.332 1.00 96.38 215 ALA A CA 1
ATOM 1715 C C . ALA A 1 215 ? 0.877 -8.835 -4.444 1.00 96.38 215 ALA A C 1
ATOM 1717 O O . ALA A 1 215 ? 0.139 -9.772 -4.144 1.00 96.38 215 ALA A O 1
ATOM 1718 N N . ILE A 1 216 ? 1.232 -8.581 -5.707 1.00 95.81 216 ILE A N 1
ATOM 1719 C CA . ILE A 1 216 ? 0.680 -9.298 -6.868 1.00 95.81 216 ILE A CA 1
ATOM 1720 C C . ILE A 1 216 ? 1.548 -10.492 -7.285 1.00 95.81 216 ILE A C 1
ATOM 1722 O O . ILE A 1 216 ? 1.011 -11.543 -7.620 1.00 95.81 216 ILE A O 1
ATOM 1726 N N . MET A 1 217 ? 2.874 -10.341 -7.291 1.00 94.06 217 MET A N 1
ATOM 1727 C CA . MET A 1 217 ? 3.784 -11.287 -7.951 1.00 94.06 217 MET A CA 1
ATOM 1728 C C . MET A 1 217 ? 4.541 -12.208 -6.995 1.00 94.06 217 MET A C 1
ATOM 1730 O O . MET A 1 217 ? 4.934 -13.308 -7.384 1.00 94.06 217 MET A O 1
ATOM 1734 N N . LEU A 1 218 ? 4.809 -11.768 -5.763 1.00 94.75 218 LEU A N 1
ATOM 1735 C CA . LEU A 1 218 ? 5.578 -12.570 -4.812 1.00 94.75 218 LEU A CA 1
ATOM 1736 C C . LEU A 1 218 ? 4.670 -13.503 -4.018 1.00 94.75 218 LEU A C 1
ATOM 1738 O O . LEU A 1 218 ? 3.491 -13.230 -3.823 1.00 94.75 218 LEU A O 1
ATOM 1742 N N . LYS A 1 219 ? 5.228 -14.606 -3.512 1.00 94.69 219 LYS A N 1
ATOM 1743 C CA . LYS A 1 219 ? 4.463 -15.562 -2.701 1.00 94.69 219 LYS A CA 1
ATOM 1744 C C . LYS A 1 219 ? 3.853 -14.882 -1.462 1.00 94.69 219 LYS A C 1
ATOM 1746 O O . LYS A 1 219 ? 4.551 -14.065 -0.839 1.00 94.69 219 LYS A O 1
ATOM 1751 N N . PRO A 1 220 ? 2.621 -15.265 -1.062 1.00 93.94 220 PRO A N 1
ATOM 1752 C CA . PRO A 1 220 ? 1.989 -14.720 0.127 1.00 93.94 220 PRO A CA 1
ATOM 1753 C C . PRO A 1 220 ? 2.838 -14.901 1.381 1.00 93.94 220 PRO A C 1
ATOM 1755 O O . PRO A 1 220 ? 3.346 -15.996 1.620 1.00 93.94 220 PRO A O 1
ATOM 1758 N N . ASP A 1 221 ? 2.996 -13.832 2.156 1.00 92.50 221 ASP A N 1
ATOM 1759 C CA . ASP A 1 221 ? 3.887 -13.790 3.317 1.00 92.50 221 ASP A CA 1
ATOM 1760 C C . ASP A 1 221 ? 3.479 -12.694 4.311 1.00 92.50 221 ASP A C 1
ATOM 1762 O O . ASP A 1 221 ? 2.936 -11.663 3.914 1.00 92.50 221 ASP A O 1
ATOM 1766 N N . GLN A 1 222 ? 3.780 -12.890 5.598 1.00 92.62 222 GLN A N 1
ATOM 1767 C CA . GLN A 1 222 ? 3.472 -11.925 6.665 1.00 92.62 222 GLN A CA 1
ATOM 1768 C C . GLN A 1 222 ? 4.189 -10.581 6.475 1.00 92.62 222 GLN A C 1
ATOM 1770 O O . GLN A 1 222 ? 3.666 -9.534 6.856 1.00 92.62 222 GLN A O 1
ATOM 1775 N N . GLN A 1 223 ? 5.360 -10.567 5.829 1.00 94.38 223 GLN A N 1
ATOM 1776 C CA . GLN A 1 223 ? 6.066 -9.326 5.505 1.00 94.38 223 GLN A CA 1
ATOM 1777 C C . GLN A 1 223 ? 5.395 -8.540 4.366 1.00 94.38 223 GLN A C 1
ATOM 1779 O O . GLN A 1 223 ? 5.782 -7.407 4.082 1.00 94.38 223 GLN A O 1
ATOM 1784 N N . ARG A 1 224 ? 4.388 -9.124 3.705 1.00 94.56 224 ARG A N 1
ATOM 1785 C CA . ARG A 1 224 ? 3.650 -8.533 2.583 1.00 94.56 224 ARG A CA 1
ATOM 1786 C C . ARG A 1 224 ? 2.141 -8.653 2.835 1.00 94.56 224 ARG A C 1
ATOM 1788 O O . ARG A 1 224 ? 1.496 -9.471 2.181 1.00 94.56 224 ARG A O 1
ATOM 1795 N N . PRO A 1 225 ? 1.546 -7.856 3.737 1.00 95.25 225 PRO A N 1
ATOM 1796 C CA . PRO A 1 225 ? 0.148 -8.016 4.154 1.00 95.25 225 PRO A CA 1
ATOM 1797 C C . PRO A 1 225 ? -0.843 -8.107 2.983 1.00 95.25 225 PRO A C 1
ATOM 1799 O O . PRO A 1 225 ? -1.665 -9.022 2.929 1.00 95.25 225 PRO A O 1
ATOM 1802 N N . ALA A 1 226 ? -0.699 -7.236 1.978 1.00 96.75 226 ALA A N 1
ATOM 1803 C CA . ALA A 1 226 ? -1.559 -7.226 0.795 1.00 96.75 226 ALA A CA 1
ATOM 1804 C C . ALA A 1 226 ? -1.495 -8.499 -0.072 1.00 96.75 226 ALA A C 1
ATOM 1806 O O . ALA A 1 226 ? -2.430 -8.773 -0.824 1.00 96.75 226 ALA A O 1
ATOM 1807 N N . SER A 1 227 ? -0.447 -9.319 0.058 1.00 96.44 227 SER A N 1
ATOM 1808 C CA . SER A 1 227 ? -0.326 -10.586 -0.677 1.00 96.44 227 SER A CA 1
ATOM 1809 C C . SER A 1 227 ? -1.382 -11.627 -0.277 1.00 96.44 227 SER A C 1
ATOM 1811 O O . SER A 1 227 ? -1.645 -12.556 -1.043 1.00 96.44 227 SER A O 1
ATOM 1813 N N . ILE A 1 228 ? -2.062 -11.455 0.868 1.00 95.75 228 ILE A N 1
ATOM 1814 C CA . ILE A 1 228 ? -3.208 -12.296 1.250 1.00 95.75 228 ILE A CA 1
ATOM 1815 C C . ILE A 1 228 ? -4.327 -12.254 0.198 1.00 95.75 228 ILE A C 1
ATOM 1817 O O . ILE A 1 228 ? -5.024 -13.249 -0.009 1.00 95.75 228 ILE A O 1
ATOM 1821 N N . LEU A 1 229 ? -4.456 -11.132 -0.520 1.00 96.44 229 LEU A N 1
ATOM 1822 C CA . LEU A 1 229 ? -5.483 -10.931 -1.537 1.00 96.44 229 LEU A CA 1
ATOM 1823 C C . LEU A 1 229 ? -5.317 -11.842 -2.755 1.00 96.44 229 LEU A C 1
ATOM 1825 O O . LEU A 1 229 ? -6.292 -12.068 -3.464 1.00 96.44 229 LEU A O 1
ATOM 1829 N N . GLN A 1 230 ? -4.140 -12.440 -2.970 1.00 95.75 230 GLN A N 1
ATOM 1830 C CA . GLN A 1 230 ? -3.950 -13.452 -4.018 1.00 95.75 230 GLN A CA 1
ATOM 1831 C C . GLN A 1 230 ? -4.861 -14.672 -3.823 1.00 95.75 230 GLN A C 1
ATOM 1833 O O . GLN A 1 230 ? -5.187 -15.366 -4.783 1.00 95.75 230 GLN A O 1
ATOM 1838 N N . ARG A 1 231 ? -5.292 -14.937 -2.581 1.00 93.50 231 ARG A N 1
ATOM 1839 C CA . ARG A 1 231 ? -6.215 -16.031 -2.246 1.00 93.50 231 ARG A CA 1
ATOM 1840 C C . ARG A 1 231 ? -7.681 -15.668 -2.462 1.00 93.50 231 ARG A C 1
ATOM 1842 O O . ARG A 1 231 ? -8.532 -16.539 -2.327 1.00 93.50 231 ARG A O 1
ATOM 1849 N N . VAL A 1 232 ? -7.983 -14.405 -2.761 1.00 96.31 232 VAL A N 1
ATOM 1850 C CA . VAL A 1 232 ? -9.343 -13.888 -2.905 1.00 96.31 232 VAL A CA 1
ATOM 1851 C C . VAL A 1 232 ? -9.670 -13.786 -4.397 1.00 96.31 232 VAL A C 1
ATOM 1853 O O . VAL A 1 232 ? -9.201 -12.860 -5.062 1.00 96.31 232 VAL A O 1
ATOM 1856 N N . PRO A 1 233 ? -10.512 -14.675 -4.963 1.00 95.81 233 PRO A N 1
ATOM 1857 C CA . PRO A 1 233 ? -10.804 -14.662 -6.401 1.00 95.81 233 PRO A CA 1
ATOM 1858 C C . PRO A 1 23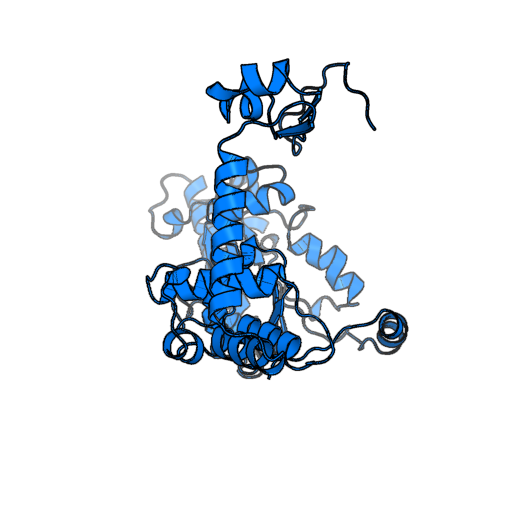3 ? -11.397 -13.331 -6.895 1.00 95.81 233 PRO A C 1
ATOM 1860 O O . PRO A 1 233 ? -11.220 -12.943 -8.055 1.00 95.81 233 PRO A O 1
ATOM 1863 N N . GLY A 1 234 ? -12.108 -12.625 -6.008 1.00 95.38 234 GLY A N 1
ATOM 1864 C CA . GLY A 1 234 ? -12.717 -11.320 -6.249 1.00 95.38 234 GLY A CA 1
ATOM 1865 C C . GLY A 1 234 ? -11.802 -10.108 -6.054 1.00 95.38 234 GLY A C 1
ATOM 1866 O O . GLY A 1 234 ? -12.297 -8.992 -6.197 1.00 95.38 234 GLY A O 1
ATOM 1867 N N . ALA A 1 235 ? -10.518 -10.283 -5.726 1.00 97.31 235 ALA A N 1
ATOM 1868 C CA . ALA A 1 235 ? -9.599 -9.164 -5.527 1.00 97.31 235 ALA A CA 1
ATOM 1869 C C . ALA A 1 235 ? -9.100 -8.575 -6.854 1.00 97.31 235 ALA A C 1
ATOM 1871 O O . ALA A 1 235 ? -8.719 -9.307 -7.770 1.00 97.31 235 ALA A O 1
ATOM 1872 N N . ARG A 1 236 ? -9.095 -7.247 -6.966 1.00 96.44 236 ARG A N 1
ATOM 1873 C CA . ARG A 1 236 ? -8.650 -6.485 -8.136 1.00 96.44 236 ARG A CA 1
ATOM 1874 C C . ARG A 1 236 ? -7.856 -5.259 -7.692 1.00 96.44 236 ARG A C 1
ATOM 1876 O O . ARG A 1 236 ? -8.235 -4.575 -6.745 1.00 96.44 236 ARG A O 1
ATOM 1883 N N . PHE A 1 237 ? -6.767 -4.988 -8.403 1.00 96.12 237 PHE A N 1
ATOM 1884 C CA . PHE A 1 237 ? -5.938 -3.804 -8.212 1.00 96.12 237 PHE A CA 1
ATOM 1885 C C . PHE A 1 237 ? -6.191 -2.833 -9.364 1.00 96.12 237 PHE A C 1
ATOM 1887 O O . PHE A 1 237 ? -6.094 -3.223 -10.526 1.00 96.12 237 PHE A O 1
ATOM 1894 N N . TYR A 1 238 ? -6.500 -1.583 -9.035 1.00 95.69 238 TYR A N 1
ATOM 1895 C CA . TYR A 1 238 ? -6.639 -0.482 -9.982 1.00 95.69 238 TYR A CA 1
ATOM 1896 C C . TYR A 1 238 ? -5.443 0.440 -9.791 1.00 95.69 238 TYR A C 1
ATOM 1898 O O . TYR A 1 238 ? -5.250 1.026 -8.724 1.00 95.69 238 TYR A O 1
ATOM 1906 N N . LEU A 1 239 ? -4.605 0.493 -10.817 1.00 94.88 239 LEU A N 1
ATOM 1907 C CA . LEU A 1 239 ? -3.250 1.013 -10.735 1.00 94.88 239 LEU A CA 1
ATOM 1908 C C . LEU A 1 239 ? -3.086 2.161 -11.721 1.00 94.88 239 LEU A C 1
ATOM 1910 O O . LEU A 1 239 ? -3.500 2.051 -12.875 1.00 94.88 239 LEU A O 1
ATOM 1914 N N . THR A 1 240 ? -2.434 3.242 -11.299 1.00 93.19 240 THR A N 1
ATOM 1915 C CA . THR A 1 240 ? -1.855 4.176 -12.272 1.00 93.19 240 THR A CA 1
ATOM 1916 C C . THR A 1 240 ? -0.615 3.558 -12.910 1.00 93.19 240 THR A C 1
ATOM 1918 O O . THR A 1 240 ? 0.030 2.701 -12.298 1.00 93.19 240 THR A O 1
ATOM 1921 N N . GLN A 1 241 ? -0.227 4.047 -14.093 1.00 87.38 241 GLN A N 1
ATOM 1922 C CA . GLN A 1 241 ? 0.975 3.587 -14.799 1.00 87.38 241 GLN A CA 1
ATOM 1923 C C . GLN A 1 241 ? 2.215 3.578 -13.892 1.00 87.38 241 GLN A C 1
ATOM 1925 O O . GLN A 1 241 ? 2.946 2.590 -13.868 1.00 87.38 241 GLN A O 1
ATOM 1930 N N . GLY A 1 242 ? 2.401 4.632 -13.085 1.00 91.00 242 GLY A N 1
ATOM 1931 C CA . GLY A 1 242 ? 3.489 4.719 -12.107 1.00 91.00 242 GLY A CA 1
ATOM 1932 C C . GLY A 1 242 ? 3.464 3.571 -11.094 1.00 91.00 242 GLY A C 1
ATOM 1933 O O . GLY A 1 242 ? 4.470 2.907 -10.878 1.00 91.00 242 GLY A O 1
ATOM 1934 N N . SER A 1 243 ? 2.300 3.262 -10.520 1.00 94.12 243 SER A N 1
ATOM 1935 C CA . SER A 1 243 ? 2.172 2.170 -9.542 1.00 94.12 243 SER A CA 1
ATOM 1936 C C . SER A 1 243 ? 2.276 0.763 -10.152 1.00 94.12 243 SER A C 1
ATOM 1938 O O . SER A 1 243 ? 2.483 -0.203 -9.421 1.00 94.12 243 SER A O 1
ATOM 1940 N N . SER A 1 244 ? 2.165 0.625 -11.478 1.00 93.75 244 SER A N 1
ATOM 1941 C CA . SER A 1 244 ? 2.344 -0.647 -12.190 1.00 93.75 244 SER A CA 1
ATOM 1942 C C . SER A 1 244 ? 3.753 -0.859 -12.756 1.00 93.75 244 SER A C 1
ATOM 1944 O O . SER A 1 244 ? 4.006 -1.915 -13.332 1.00 93.75 244 SER A O 1
ATOM 1946 N N . LEU A 1 245 ? 4.682 0.096 -12.598 1.00 89.38 245 LEU A N 1
ATOM 1947 C CA . LEU A 1 245 ? 6.005 0.072 -13.249 1.00 89.38 245 LEU A CA 1
ATOM 1948 C C . LEU A 1 245 ? 6.815 -1.204 -12.987 1.00 89.38 245 LEU A C 1
ATOM 1950 O O . LEU A 1 245 ? 7.571 -1.646 -13.847 1.00 89.38 245 LEU A O 1
ATOM 1954 N N . HIS A 1 246 ? 6.641 -1.816 -11.818 1.00 92.44 246 HIS A N 1
ATOM 1955 C CA . HIS A 1 246 ? 7.381 -3.012 -11.416 1.00 92.44 246 HIS A CA 1
ATOM 1956 C C . HIS A 1 246 ? 6.651 -4.335 -11.709 1.00 92.44 246 HIS A C 1
ATOM 1958 O O . HIS A 1 246 ? 7.162 -5.399 -11.355 1.00 92.44 246 HIS A O 1
ATOM 1964 N N . LEU A 1 247 ? 5.476 -4.302 -12.34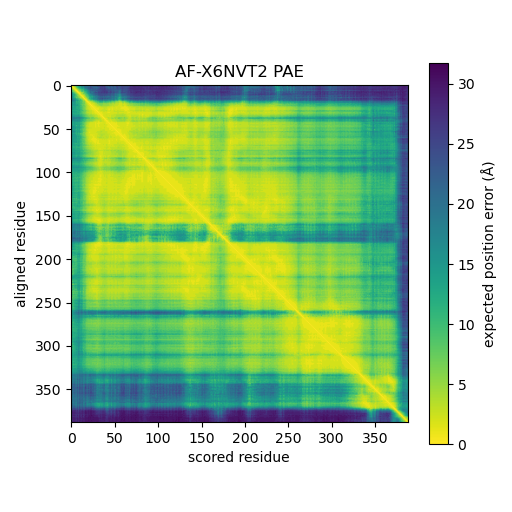8 1.00 93.19 247 LEU A N 1
ATOM 1965 C CA . LEU A 1 247 ? 4.750 -5.506 -12.756 1.00 93.19 247 LEU A CA 1
ATOM 1966 C C . LEU A 1 247 ? 5.317 -6.042 -14.072 1.00 93.19 247 LEU A C 1
ATOM 1968 O O . LEU A 1 247 ? 4.940 -5.583 -15.148 1.00 93.19 247 LEU A O 1
ATOM 1972 N N . THR A 1 248 ? 6.215 -7.027 -13.997 1.00 88.00 248 THR A N 1
ATOM 1973 C CA . THR A 1 248 ? 6.968 -7.512 -15.171 1.00 88.00 248 THR A CA 1
ATOM 1974 C C . THR A 1 248 ? 6.071 -8.022 -16.290 1.00 88.00 248 THR A C 1
ATOM 1976 O O . THR A 1 248 ? 6.342 -7.751 -17.458 1.00 88.00 248 THR A O 1
ATOM 1979 N N . ASP A 1 249 ? 4.988 -8.723 -15.953 1.00 86.88 249 ASP A N 1
ATOM 1980 C CA . ASP A 1 249 ? 4.070 -9.287 -16.947 1.00 86.88 249 ASP A CA 1
ATOM 1981 C C . ASP A 1 249 ? 3.283 -8.184 -17.659 1.00 86.88 249 ASP A C 1
ATOM 1983 O O . ASP A 1 249 ? 3.142 -8.217 -18.879 1.00 86.88 249 ASP A O 1
ATOM 1987 N N . ARG A 1 250 ? 2.843 -7.161 -16.913 1.00 88.69 250 ARG A N 1
ATOM 1988 C CA . ARG A 1 250 ? 2.172 -5.985 -17.482 1.00 88.69 250 ARG A CA 1
ATOM 1989 C C . ARG A 1 250 ? 3.121 -5.189 -18.369 1.00 88.69 250 ARG A C 1
ATOM 1991 O O . ARG A 1 250 ? 2.777 -4.891 -19.504 1.00 88.69 250 ARG A O 1
ATOM 1998 N N . ARG A 1 251 ? 4.342 -4.931 -17.891 1.00 86.81 251 ARG A N 1
ATOM 1999 C CA . ARG A 1 251 ? 5.398 -4.258 -18.666 1.00 86.81 251 ARG A CA 1
ATOM 2000 C C . ARG A 1 251 ? 5.727 -5.018 -19.948 1.00 86.81 251 ARG A C 1
ATOM 2002 O O . ARG A 1 251 ? 5.899 -4.411 -20.999 1.00 86.81 251 ARG A O 1
ATOM 2009 N N . THR A 1 252 ? 5.779 -6.346 -19.873 1.00 88.56 252 THR A N 1
ATOM 2010 C CA . THR A 1 252 ? 5.971 -7.203 -21.047 1.00 88.56 252 THR A CA 1
ATOM 2011 C C . THR A 1 252 ? 4.819 -7.040 -22.032 1.00 88.56 252 THR A C 1
ATOM 2013 O O . THR A 1 252 ? 5.065 -6.860 -23.220 1.00 88.56 252 THR A O 1
ATOM 2016 N N . GLU A 1 253 ? 3.573 -7.082 -21.560 1.00 88.06 253 GLU A N 1
ATOM 2017 C CA . GLU A 1 253 ? 2.390 -6.901 -22.402 1.00 88.06 253 GLU A CA 1
ATOM 2018 C C . GLU A 1 253 ? 2.356 -5.516 -23.063 1.00 88.06 253 GLU A C 1
ATOM 2020 O O . GLU A 1 253 ? 2.110 -5.435 -24.264 1.00 88.06 253 GLU A O 1
ATOM 2025 N N . ASP A 1 254 ? 2.676 -4.450 -22.323 1.00 86.31 254 ASP A N 1
ATOM 2026 C CA . ASP A 1 254 ? 2.768 -3.082 -22.852 1.00 86.31 254 ASP A CA 1
ATOM 2027 C C . ASP A 1 254 ? 3.765 -2.999 -24.015 1.00 86.31 254 ASP A C 1
ATOM 2029 O O . ASP A 1 254 ? 3.441 -2.480 -25.084 1.00 86.31 254 ASP A O 1
ATOM 2033 N N . VAL A 1 255 ? 4.962 -3.568 -23.837 1.00 88.94 255 VAL A N 1
ATOM 2034 C CA . VAL A 1 255 ? 5.995 -3.602 -24.882 1.00 88.94 255 VAL A CA 1
ATOM 2035 C C . VAL A 1 255 ? 5.561 -4.456 -26.067 1.00 88.94 255 VAL A C 1
ATOM 2037 O O . VAL A 1 255 ? 5.756 -4.047 -27.208 1.00 88.94 255 VAL A O 1
ATOM 2040 N N . VAL A 1 256 ? 4.964 -5.627 -25.826 1.00 87.56 256 VAL A N 1
ATOM 2041 C CA . VAL A 1 256 ? 4.462 -6.503 -26.896 1.00 87.56 256 VAL A CA 1
ATOM 2042 C C . VAL A 1 256 ? 3.402 -5.788 -27.726 1.00 87.56 256 VAL A C 1
ATOM 2044 O O . VAL A 1 256 ? 3.455 -5.863 -28.950 1.00 87.56 256 VAL A O 1
ATOM 2047 N N . LEU A 1 257 ? 2.461 -5.092 -27.085 1.00 86.94 257 LEU A N 1
ATOM 2048 C CA . LEU A 1 257 ? 1.421 -4.328 -27.770 1.00 86.94 257 LEU A CA 1
ATOM 2049 C C . LEU A 1 257 ? 2.017 -3.174 -28.578 1.00 86.94 257 LEU A C 1
ATOM 2051 O O . LEU A 1 257 ? 1.683 -3.044 -29.753 1.00 86.94 257 LEU A O 1
ATOM 2055 N N . ALA A 1 258 ? 2.941 -2.407 -27.991 1.00 87.50 258 ALA A N 1
ATOM 2056 C CA . ALA A 1 258 ? 3.644 -1.336 -28.696 1.00 87.50 258 ALA A CA 1
ATOM 2057 C C . ALA A 1 258 ? 4.420 -1.863 -29.916 1.00 87.50 258 ALA A C 1
ATOM 2059 O O . ALA A 1 258 ? 4.412 -1.244 -30.971 1.00 87.50 258 ALA A O 1
ATOM 2060 N N . CYS A 1 259 ? 5.040 -3.038 -29.793 1.00 86.88 259 CYS A N 1
ATOM 2061 C CA . CYS A 1 259 ? 5.803 -3.686 -30.860 1.00 86.88 259 CYS A CA 1
ATOM 2062 C C . CYS A 1 259 ? 4.934 -4.416 -31.901 1.00 86.88 259 CYS A C 1
ATOM 2064 O O . CYS A 1 259 ? 5.470 -4.881 -32.906 1.00 86.88 259 CYS A O 1
ATOM 2066 N N . ARG A 1 260 ? 3.626 -4.597 -31.659 1.00 83.75 260 ARG A N 1
ATOM 2067 C CA . ARG A 1 260 ? 2.734 -5.367 -32.544 1.00 83.75 260 ARG A CA 1
ATOM 2068 C C . ARG A 1 260 ? 2.330 -4.580 -33.784 1.00 83.75 260 ARG A C 1
ATOM 2070 O O . ARG A 1 260 ? 2.158 -5.177 -34.845 1.00 83.75 260 ARG A O 1
ATOM 2077 N N . ASP A 1 261 ? 2.148 -3.275 -33.631 1.00 80.12 261 ASP A N 1
ATOM 2078 C CA . ASP A 1 261 ? 1.873 -2.379 -34.744 1.00 80.12 261 ASP A CA 1
ATOM 2079 C C . ASP A 1 261 ? 3.188 -2.071 -35.468 1.00 80.12 261 ASP A C 1
ATOM 2081 O O . ASP A 1 261 ? 3.956 -1.201 -35.071 1.00 80.12 261 ASP A O 1
ATOM 2085 N N . LEU A 1 262 ? 3.484 -2.856 -36.506 1.00 69.44 262 LEU A N 1
ATOM 2086 C CA . LEU A 1 262 ? 4.728 -2.737 -37.271 1.00 69.44 262 LEU A CA 1
ATOM 2087 C C . LEU A 1 262 ? 4.772 -1.481 -38.155 1.00 69.44 262 LEU A C 1
ATOM 2089 O O . LEU A 1 262 ? 5.833 -1.167 -38.699 1.00 69.44 262 LEU A O 1
ATOM 2093 N N . GLU A 1 263 ? 3.646 -0.785 -38.320 1.00 71.62 263 GLU A N 1
ATOM 2094 C CA . GLU A 1 263 ? 3.551 0.451 -39.099 1.00 71.62 263 GLU A CA 1
ATOM 2095 C C . GLU A 1 263 ? 3.775 1.688 -38.214 1.00 71.62 263 GLU A C 1
ATOM 2097 O O . GLU A 1 263 ? 4.265 2.713 -38.696 1.00 71.62 263 GLU A O 1
ATOM 2102 N N . ALA A 1 264 ? 3.499 1.582 -36.910 1.00 78.81 264 ALA A N 1
ATOM 2103 C CA . ALA A 1 264 ? 3.776 2.628 -35.935 1.00 78.81 264 ALA A CA 1
ATOM 2104 C C . ALA A 1 264 ? 5.229 2.565 -35.408 1.00 78.81 264 ALA A C 1
ATOM 2106 O O . ALA A 1 264 ? 5.718 1.503 -35.013 1.00 78.81 264 ALA A O 1
ATOM 2107 N N . PRO A 1 265 ? 5.954 3.699 -35.342 1.00 82.38 265 PRO A N 1
ATOM 2108 C CA . PRO A 1 265 ? 7.279 3.724 -34.739 1.00 82.38 265 PRO A CA 1
ATOM 2109 C C . PRO A 1 265 ? 7.188 3.554 -33.216 1.00 82.38 265 PRO A C 1
ATOM 2111 O O . PRO A 1 265 ? 6.586 4.370 -32.520 1.00 82.38 265 PRO A O 1
ATOM 2114 N N . VAL A 1 266 ? 7.848 2.524 -32.687 1.00 86.38 266 VAL A N 1
ATOM 2115 C CA . VAL A 1 266 ? 8.081 2.370 -31.244 1.00 86.38 266 VAL A CA 1
ATOM 2116 C C . VAL A 1 266 ? 9.087 3.417 -30.766 1.00 86.38 266 VAL A C 1
ATOM 2118 O O . VAL A 1 266 ? 10.134 3.607 -31.389 1.00 86.38 266 VAL A O 1
ATOM 2121 N N . ASP A 1 267 ? 8.780 4.059 -29.638 1.00 89.00 267 ASP A N 1
ATOM 2122 C CA . ASP A 1 267 ? 9.639 5.060 -29.010 1.00 89.00 267 ASP A CA 1
ATOM 2123 C C . ASP A 1 267 ? 11.040 4.505 -28.693 1.00 89.00 267 ASP A C 1
ATOM 2125 O O . ASP A 1 267 ? 11.198 3.438 -28.090 1.00 89.00 267 ASP A O 1
ATOM 2129 N N . SER A 1 268 ? 12.071 5.261 -29.077 1.00 90.44 268 SER A N 1
ATOM 2130 C CA . SER A 1 268 ? 13.472 4.910 -28.840 1.00 90.44 268 SER A CA 1
ATOM 2131 C C . SER A 1 268 ? 13.772 4.744 -27.353 1.00 90.44 268 SER A C 1
ATOM 2133 O O . SER A 1 268 ? 14.567 3.874 -27.003 1.00 90.44 268 SER A O 1
ATOM 2135 N N . SER A 1 269 ? 13.122 5.525 -26.479 1.00 90.19 269 SER A N 1
ATOM 2136 C CA . SER A 1 269 ? 13.342 5.413 -25.033 1.00 90.19 269 SER A CA 1
ATOM 2137 C C . SER A 1 269 ? 12.942 4.027 -24.511 1.00 90.19 269 SER A C 1
ATOM 2139 O O . SER A 1 269 ? 13.725 3.388 -23.809 1.00 90.19 269 SER A O 1
ATOM 2141 N N . LEU A 1 270 ? 11.796 3.500 -24.963 1.00 91.38 270 LEU A N 1
ATOM 2142 C CA . LEU A 1 270 ? 11.313 2.165 -24.612 1.00 91.38 270 LEU A CA 1
ATOM 2143 C C . LEU A 1 270 ? 12.254 1.072 -25.126 1.00 91.38 270 LEU A C 1
ATOM 2145 O O . LEU A 1 270 ? 12.600 0.145 -24.392 1.00 91.38 270 LEU A O 1
ATOM 2149 N N . LEU A 1 271 ? 12.689 1.183 -26.386 1.00 93.94 271 LEU A N 1
ATOM 2150 C CA . LEU A 1 271 ? 13.637 0.236 -26.973 1.00 93.94 271 LEU A CA 1
ATOM 2151 C C . LEU A 1 271 ? 14.941 0.201 -26.171 1.00 93.94 271 LEU A C 1
ATOM 2153 O O . LEU A 1 271 ? 15.461 -0.876 -25.878 1.00 93.94 271 LEU A O 1
ATOM 2157 N N . PHE A 1 272 ? 15.463 1.372 -25.805 1.00 96.00 272 PHE A N 1
ATOM 2158 C CA . PHE A 1 272 ? 16.727 1.487 -25.089 1.00 96.00 272 PHE A CA 1
ATOM 2159 C C . PHE A 1 272 ? 16.603 0.955 -23.667 1.00 96.00 272 PHE A C 1
ATOM 2161 O O . PHE A 1 272 ? 17.452 0.173 -23.241 1.00 96.00 272 PHE A O 1
ATOM 2168 N N . GLU A 1 273 ? 15.517 1.290 -22.971 1.00 94.31 273 GLU A N 1
ATOM 2169 C CA . GLU A 1 273 ? 15.225 0.785 -21.632 1.00 94.31 273 GLU A CA 1
ATOM 2170 C C . GLU A 1 273 ? 15.215 -0.753 -21.600 1.00 94.31 273 GLU A C 1
ATOM 2172 O O . GLU A 1 273 ? 15.880 -1.365 -20.763 1.00 94.31 273 GLU A O 1
ATOM 2177 N N . VAL A 1 274 ? 14.529 -1.400 -22.553 1.00 95.44 274 VAL A N 1
ATOM 2178 C CA . VAL A 1 274 ? 14.467 -2.870 -22.636 1.00 95.44 274 VAL A CA 1
ATOM 2179 C C . VAL A 1 274 ? 15.850 -3.481 -22.880 1.00 95.44 274 VAL A C 1
ATOM 2181 O O . VAL A 1 274 ? 16.195 -4.483 -22.253 1.00 95.44 274 VAL A O 1
ATOM 2184 N N . VAL A 1 275 ? 16.663 -2.884 -23.756 1.00 97.31 275 VAL A N 1
ATOM 2185 C CA . VAL A 1 275 ? 18.019 -3.376 -24.059 1.00 97.31 275 VAL A CA 1
ATOM 2186 C C . VAL A 1 275 ? 18.961 -3.205 -22.863 1.00 97.31 275 VAL A C 1
ATOM 2188 O O . VAL A 1 275 ? 19.729 -4.118 -22.557 1.00 97.31 275 VAL A O 1
ATOM 2191 N N . ILE A 1 276 ? 18.886 -2.071 -22.163 1.00 96.88 276 ILE A N 1
ATOM 2192 C CA . ILE A 1 276 ? 19.670 -1.804 -20.950 1.00 96.88 276 ILE A CA 1
ATOM 2193 C C . ILE A 1 276 ? 19.284 -2.797 -19.848 1.00 96.88 276 ILE A C 1
ATOM 2195 O O . ILE A 1 276 ? 20.155 -3.447 -19.268 1.00 96.88 276 ILE A O 1
ATOM 2199 N N . ASN A 1 277 ? 17.985 -2.987 -19.607 1.00 95.12 277 ASN A N 1
ATOM 2200 C CA . ASN A 1 277 ? 17.490 -3.943 -18.617 1.00 95.12 277 ASN A CA 1
ATOM 2201 C C . ASN A 1 277 ? 17.891 -5.385 -18.955 1.00 95.12 277 ASN A C 1
ATOM 2203 O O . ASN A 1 277 ? 18.280 -6.141 -18.061 1.00 95.12 277 ASN A O 1
ATOM 2207 N N . LEU A 1 278 ? 17.868 -5.763 -20.239 1.00 96.75 278 LEU A N 1
ATOM 2208 C CA . LEU A 1 278 ? 18.373 -7.059 -20.685 1.00 96.75 278 LEU A CA 1
ATOM 2209 C C . LEU A 1 278 ? 19.864 -7.212 -20.362 1.00 96.75 278 LEU A C 1
ATOM 2211 O O . LEU A 1 278 ? 20.245 -8.222 -19.774 1.00 96.75 278 LEU A O 1
ATOM 2215 N N . ALA A 1 279 ? 20.692 -6.218 -20.705 1.00 97.75 279 ALA A N 1
ATOM 2216 C CA . ALA A 1 279 ? 22.130 -6.212 -20.424 1.00 97.75 279 ALA A CA 1
ATOM 2217 C C . ALA A 1 279 ? 22.434 -6.388 -18.931 1.00 97.75 279 ALA A C 1
ATOM 2219 O O . ALA A 1 279 ? 23.272 -7.217 -18.566 1.00 97.75 279 ALA A O 1
ATOM 2220 N N . LEU A 1 280 ? 21.705 -5.672 -18.068 1.00 96.50 280 LEU A N 1
ATOM 2221 C CA . LEU A 1 280 ? 21.809 -5.803 -16.614 1.00 96.50 280 LEU A CA 1
ATOM 2222 C C . LEU A 1 280 ? 21.406 -7.202 -16.137 1.00 96.50 280 LEU A C 1
ATOM 2224 O O . LEU A 1 280 ? 22.091 -7.791 -15.299 1.00 96.50 280 LEU A O 1
ATOM 2228 N N . HIS A 1 281 ? 20.329 -7.757 -16.694 1.00 94.69 281 HIS A N 1
ATOM 2229 C CA . HIS A 1 281 ? 19.846 -9.082 -16.326 1.00 94.69 281 HIS A CA 1
ATOM 2230 C C . HIS A 1 281 ? 20.834 -10.196 -16.695 1.00 94.69 281 HIS A C 1
ATOM 2232 O O . HIS A 1 281 ? 21.150 -11.036 -15.853 1.00 94.69 281 HIS A O 1
ATOM 2238 N N . VAL A 1 282 ? 21.348 -10.199 -17.932 1.00 97.19 282 VAL A N 1
ATOM 2239 C CA . VAL A 1 282 ? 22.315 -11.216 -18.394 1.00 97.19 282 VAL A CA 1
ATOM 2240 C C . VAL A 1 282 ? 23.757 -10.905 -17.983 1.00 97.19 282 VAL A C 1
ATOM 2242 O O . VAL A 1 282 ? 24.645 -11.723 -18.218 1.00 97.19 282 VAL A O 1
ATOM 2245 N N . ARG A 1 283 ? 23.990 -9.737 -17.367 1.00 97.38 283 ARG A N 1
ATOM 2246 C CA . ARG A 1 283 ? 25.299 -9.229 -16.929 1.00 97.38 283 ARG A CA 1
ATOM 2247 C C . ARG A 1 283 ? 26.332 -9.182 -18.058 1.00 97.38 283 ARG A C 1
ATOM 2249 O O . ARG A 1 283 ? 27.460 -9.644 -17.899 1.00 97.38 283 ARG A O 1
ATOM 2256 N N . LYS A 1 284 ? 25.944 -8.617 -19.203 1.00 97.62 284 LYS A N 1
ATOM 2257 C CA . LYS A 1 284 ? 26.826 -8.410 -20.363 1.00 97.62 284 LYS A CA 1
ATOM 2258 C C . LYS A 1 284 ? 26.840 -6.937 -20.767 1.00 97.62 284 LYS A C 1
ATOM 2260 O O . LYS A 1 284 ? 25.810 -6.278 -20.639 1.00 97.62 284 LYS A O 1
ATOM 2265 N N . PRO A 1 285 ? 27.952 -6.417 -21.314 1.00 97.12 285 PRO A N 1
ATOM 2266 C CA . PRO A 1 285 ? 27.937 -5.135 -22.010 1.00 97.12 285 PRO A CA 1
ATOM 2267 C C . PRO A 1 285 ? 26.881 -5.131 -23.123 1.00 97.12 285 PRO A C 1
ATOM 2269 O O . PRO A 1 285 ? 26.724 -6.132 -23.824 1.00 97.12 285 PRO A O 1
ATOM 2272 N N . VAL A 1 286 ? 26.204 -3.998 -23.337 1.00 96.94 286 VAL A N 1
ATOM 2273 C CA . VAL A 1 286 ? 25.175 -3.852 -24.390 1.00 96.94 286 VAL A CA 1
ATOM 2274 C C . VAL A 1 286 ? 25.716 -4.255 -25.769 1.00 96.94 286 VAL A C 1
ATOM 2276 O O . VAL A 1 286 ? 25.027 -4.915 -26.545 1.00 96.94 286 VAL A O 1
ATOM 2279 N N . SER A 1 287 ? 26.978 -3.926 -26.054 1.00 94.56 287 SER A N 1
ATOM 2280 C CA . SER A 1 287 ? 27.672 -4.265 -27.303 1.00 94.56 287 SER A CA 1
ATOM 2281 C C . SER A 1 287 ? 27.894 -5.769 -27.518 1.00 94.56 287 SER A C 1
ATOM 2283 O O . SER A 1 287 ? 28.136 -6.186 -28.648 1.00 94.56 287 SER A O 1
ATOM 2285 N N . GLN A 1 288 ? 27.793 -6.581 -26.463 1.00 96.25 288 GLN A N 1
ATOM 2286 C CA . GLN A 1 288 ? 27.994 -8.034 -26.487 1.00 96.25 288 GLN A CA 1
ATOM 2287 C C . GLN A 1 288 ? 26.681 -8.828 -26.411 1.00 96.25 288 GLN A C 1
ATOM 2289 O O . GLN A 1 288 ? 26.712 -10.058 -26.343 1.00 96.25 288 GLN A O 1
ATOM 2294 N N . LEU A 1 289 ? 25.527 -8.154 -26.413 1.00 97.75 289 LEU A N 1
ATOM 2295 C CA . LEU A 1 289 ? 24.232 -8.826 -26.435 1.00 97.75 289 LEU A CA 1
ATOM 2296 C C . LEU A 1 289 ? 24.035 -9.602 -27.740 1.00 97.75 289 LEU A C 1
ATOM 2298 O O . LEU A 1 289 ? 24.205 -9.079 -28.843 1.00 97.75 289 LEU A O 1
ATOM 2302 N N . THR A 1 290 ? 23.631 -10.860 -27.601 1.00 96.50 290 THR A N 1
ATOM 2303 C CA . THR A 1 290 ? 23.372 -11.785 -28.707 1.00 96.50 290 THR A CA 1
ATOM 2304 C C . THR A 1 290 ? 21.875 -11.947 -28.953 1.00 96.50 290 THR A C 1
ATOM 2306 O O . THR A 1 290 ? 21.051 -11.655 -28.090 1.00 96.50 290 THR A O 1
ATOM 2309 N N . VAL A 1 291 ? 21.502 -12.500 -30.109 1.00 96.44 291 VAL A N 1
ATOM 2310 C CA . VAL A 1 291 ? 20.100 -12.853 -30.407 1.00 96.44 291 VAL A CA 1
ATOM 2311 C C . VAL A 1 291 ? 19.513 -13.786 -29.338 1.00 96.44 291 VAL A C 1
ATOM 2313 O O . VAL A 1 291 ? 18.361 -13.619 -28.944 1.00 96.44 291 VAL A O 1
ATOM 2316 N N . GLN A 1 292 ? 20.311 -14.723 -28.817 1.00 97.06 292 GLN A N 1
ATOM 2317 C CA . GLN A 1 292 ? 19.863 -15.643 -27.772 1.00 97.06 292 GLN A CA 1
ATOM 2318 C C . GLN A 1 292 ? 19.521 -14.914 -26.466 1.00 97.06 292 GLN A C 1
ATOM 2320 O O . GLN A 1 292 ? 18.559 -15.290 -25.798 1.00 97.06 292 GLN A O 1
ATOM 2325 N N . ASP A 1 293 ? 20.257 -13.849 -26.130 1.00 97.62 293 ASP A N 1
ATOM 2326 C CA . ASP A 1 293 ? 19.958 -13.022 -24.959 1.00 97.62 293 ASP A CA 1
ATOM 2327 C C . ASP A 1 293 ? 18.591 -12.339 -25.123 1.00 97.62 293 ASP A C 1
ATOM 2329 O O . ASP A 1 293 ? 17.756 -12.423 -24.225 1.00 97.62 293 ASP A O 1
ATOM 2333 N N . PHE A 1 294 ? 18.297 -11.761 -26.293 1.00 96.94 294 PHE A N 1
ATOM 2334 C CA . PHE A 1 294 ? 16.983 -11.160 -26.561 1.00 96.94 294 PHE A CA 1
ATOM 2335 C C . PHE A 1 294 ? 15.843 -12.178 -26.478 1.00 96.94 294 PHE A C 1
ATOM 2337 O O . PHE A 1 294 ? 14.794 -11.888 -25.913 1.00 96.94 294 PHE A O 1
ATOM 2344 N N . ILE A 1 295 ? 16.042 -13.386 -27.008 1.00 95.75 295 ILE A N 1
ATOM 2345 C CA . ILE A 1 295 ? 15.014 -14.434 -26.990 1.00 95.75 295 ILE A CA 1
ATOM 2346 C C . ILE A 1 295 ? 14.779 -14.981 -25.570 1.00 95.75 295 ILE A C 1
ATOM 2348 O O . ILE A 1 295 ? 13.683 -15.469 -25.289 1.00 95.75 295 ILE A O 1
ATOM 2352 N N . SER A 1 296 ? 15.765 -14.874 -24.668 1.00 94.62 296 SER A N 1
ATOM 2353 C CA . SER A 1 296 ? 15.683 -15.398 -23.295 1.00 94.62 296 SER A CA 1
ATOM 2354 C C . SER A 1 296 ? 14.633 -14.707 -22.418 1.00 94.62 296 SER A C 1
ATOM 2356 O O . SER A 1 296 ? 14.170 -15.293 -21.441 1.00 94.62 296 SER A O 1
ATOM 2358 N N . GLN A 1 297 ? 14.229 -13.486 -22.776 1.00 91.81 297 GLN A N 1
ATOM 2359 C CA . GLN A 1 297 ? 13.250 -12.699 -22.036 1.00 91.81 297 GLN A CA 1
ATOM 2360 C C . GLN A 1 297 ? 12.056 -12.332 -22.924 1.00 91.81 297 GLN A C 1
ATOM 2362 O O . GLN A 1 297 ? 12.262 -11.748 -23.987 1.00 91.81 297 GLN A O 1
ATOM 2367 N N . PRO A 1 298 ? 10.804 -12.586 -22.498 1.00 91.75 298 PRO A N 1
ATOM 2368 C CA . PRO A 1 298 ? 9.617 -12.261 -23.293 1.00 91.75 298 PRO A CA 1
ATOM 2369 C C . PRO A 1 298 ? 9.565 -10.803 -23.779 1.00 91.75 298 PRO A C 1
ATOM 2371 O O . PRO A 1 298 ? 9.285 -10.556 -24.952 1.00 91.75 298 PRO A O 1
ATOM 2374 N N . ILE A 1 299 ? 9.899 -9.850 -22.901 1.00 93.88 299 ILE A N 1
ATOM 2375 C CA . ILE A 1 299 ? 9.902 -8.414 -23.209 1.00 93.88 299 ILE A CA 1
ATOM 2376 C C . ILE A 1 299 ? 10.959 -8.043 -24.260 1.00 93.88 299 ILE A C 1
ATOM 2378 O O . ILE A 1 299 ? 10.663 -7.338 -25.223 1.00 93.88 299 ILE A O 1
ATOM 2382 N N . ALA A 1 300 ? 12.177 -8.579 -24.141 1.00 95.44 300 ALA A N 1
ATOM 2383 C CA . ALA A 1 300 ? 13.251 -8.327 -25.098 1.00 95.44 300 ALA A CA 1
ATOM 2384 C C . ALA A 1 300 ? 13.008 -9.039 -26.436 1.00 95.44 300 ALA A C 1
ATOM 2386 O O . ALA A 1 300 ? 13.317 -8.498 -27.498 1.00 95.44 300 ALA A O 1
ATOM 2387 N N . LYS A 1 301 ? 12.387 -10.221 -26.408 1.00 95.12 301 LYS A N 1
ATOM 2388 C CA . LYS A 1 301 ? 12.000 -10.961 -27.610 1.00 95.12 301 LYS A CA 1
ATOM 2389 C C . LYS A 1 301 ? 11.028 -10.156 -28.473 1.00 95.12 301 LYS A C 1
ATOM 2391 O O . LYS A 1 301 ? 11.169 -10.164 -29.694 1.00 95.12 301 LYS A O 1
ATOM 2396 N N . ALA A 1 302 ? 10.077 -9.451 -27.859 1.00 93.50 302 ALA A N 1
ATOM 2397 C CA . ALA A 1 302 ? 9.150 -8.575 -28.574 1.00 93.50 302 ALA A CA 1
ATOM 2398 C C . ALA A 1 302 ? 9.890 -7.454 -29.322 1.00 93.50 302 ALA A C 1
ATOM 2400 O O . ALA A 1 302 ? 9.688 -7.278 -30.523 1.00 93.50 302 ALA A O 1
ATOM 2401 N N . VAL A 1 303 ? 10.827 -6.784 -28.638 1.00 94.88 303 VAL A N 1
ATOM 2402 C CA . VAL A 1 303 ? 11.698 -5.759 -29.235 1.00 94.88 303 VAL A CA 1
ATOM 2403 C C . VAL A 1 303 ? 12.536 -6.326 -30.381 1.00 94.88 303 VAL A C 1
ATOM 2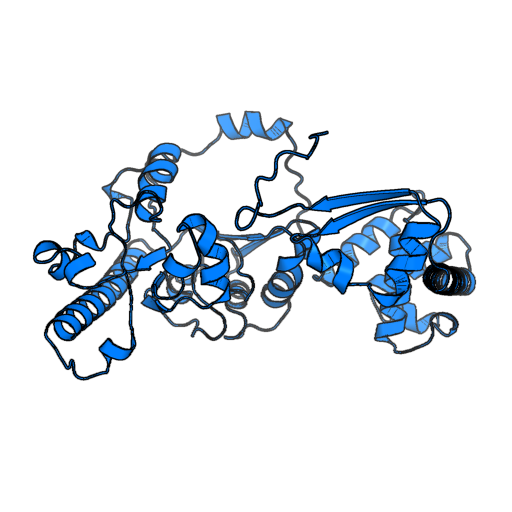405 O O . VAL A 1 303 ? 12.647 -5.695 -31.429 1.00 94.88 303 VAL A O 1
ATOM 2408 N N . TYR A 1 304 ? 13.096 -7.527 -30.222 1.00 94.88 304 TYR A N 1
ATOM 2409 C CA . TYR A 1 304 ? 13.865 -8.187 -31.279 1.00 94.88 304 TYR A CA 1
ATOM 2410 C C . TYR A 1 304 ? 13.025 -8.444 -32.538 1.00 94.88 304 TYR A C 1
ATOM 2412 O O . TYR A 1 304 ? 13.475 -8.137 -33.644 1.00 94.88 304 TYR A O 1
ATOM 2420 N N . ILE A 1 305 ? 11.804 -8.965 -32.382 1.00 92.56 305 ILE A N 1
ATOM 2421 C CA . ILE A 1 305 ? 10.896 -9.238 -33.506 1.00 92.56 305 ILE A CA 1
ATOM 2422 C C . ILE A 1 305 ? 10.531 -7.936 -34.228 1.00 92.56 305 ILE A C 1
ATOM 2424 O O . ILE A 1 305 ? 10.693 -7.859 -35.444 1.00 92.56 305 ILE A O 1
ATOM 2428 N N . TYR A 1 306 ? 10.117 -6.902 -33.490 1.00 93.19 306 TYR A N 1
ATOM 2429 C CA . TYR A 1 306 ? 9.794 -5.593 -34.067 1.00 93.19 306 TYR A CA 1
ATOM 2430 C C . TYR A 1 306 ? 10.998 -4.950 -34.768 1.00 93.19 306 TYR A C 1
ATOM 2432 O O . TYR A 1 306 ? 10.889 -4.422 -35.869 1.00 93.19 306 TYR A O 1
ATOM 2440 N N . TRP A 1 307 ? 12.185 -5.001 -34.163 1.00 93.44 307 TRP A N 1
ATOM 2441 C CA . TRP A 1 307 ? 13.365 -4.374 -34.756 1.00 93.44 307 TRP A CA 1
ATOM 2442 C C . TRP A 1 307 ? 13.788 -5.061 -36.059 1.00 93.44 307 TRP A C 1
ATOM 2444 O O . TRP A 1 307 ? 14.139 -4.401 -37.040 1.00 93.44 307 TRP A O 1
ATOM 2454 N N . THR A 1 308 ? 13.743 -6.393 -36.077 1.00 92.25 308 THR A N 1
ATOM 2455 C CA . THR A 1 308 ? 14.143 -7.185 -37.245 1.00 92.25 308 THR A CA 1
ATOM 2456 C C . THR A 1 308 ? 13.104 -7.176 -38.361 1.00 92.25 308 THR A C 1
ATOM 2458 O O . THR A 1 308 ? 13.502 -7.235 -39.525 1.00 92.25 308 THR A O 1
ATOM 2461 N N . SER A 1 309 ? 11.809 -7.006 -38.062 1.00 91.06 309 SER A N 1
ATOM 2462 C CA . SER A 1 309 ? 10.777 -6.830 -39.098 1.00 91.06 309 SER A CA 1
ATOM 2463 C C . SER A 1 309 ? 10.996 -5.563 -39.931 1.00 91.06 309 SER A C 1
ATOM 2465 O O . SER A 1 309 ? 10.633 -5.524 -41.101 1.00 91.06 309 SER A O 1
ATOM 2467 N N . GLN A 1 310 ? 11.681 -4.562 -39.371 1.00 88.44 310 GLN A N 1
ATOM 2468 C CA . GLN A 1 310 ? 12.109 -3.348 -40.075 1.00 88.44 310 GLN A CA 1
ATOM 2469 C C . GLN A 1 310 ? 13.385 -3.553 -40.914 1.00 88.44 310 GLN A C 1
ATOM 2471 O O . GLN A 1 310 ? 14.024 -2.583 -41.324 1.00 88.44 310 GLN A O 1
ATOM 2476 N N . SER A 1 311 ? 13.813 -4.804 -41.132 1.00 90.38 311 SER A N 1
ATOM 2477 C CA . SER A 1 311 ? 15.061 -5.164 -41.825 1.00 90.38 311 SER A CA 1
ATOM 2478 C C . SER A 1 311 ? 16.322 -4.544 -41.202 1.00 90.38 311 SER A C 1
ATOM 2480 O O . SER A 1 311 ? 17.328 -4.326 -41.879 1.00 90.38 311 SER A O 1
ATOM 2482 N N . LYS A 1 312 ? 16.292 -4.247 -39.894 1.00 91.12 312 LYS A N 1
ATOM 2483 C CA . LYS A 1 312 ? 17.436 -3.694 -39.158 1.00 91.12 312 LYS A CA 1
ATOM 2484 C C . LYS A 1 312 ? 18.155 -4.813 -38.394 1.00 91.12 312 LYS A C 1
ATOM 2486 O O . LYS A 1 312 ? 17.512 -5.565 -37.660 1.00 91.12 312 LYS A O 1
ATOM 2491 N N . PRO A 1 313 ? 19.493 -4.926 -38.491 1.00 93.38 313 PRO A N 1
ATOM 2492 C CA . PRO A 1 313 ? 20.233 -5.893 -37.691 1.00 93.38 313 PRO A CA 1
ATOM 2493 C C . PRO A 1 313 ? 20.236 -5.473 -36.216 1.00 93.38 313 PRO A C 1
ATOM 2495 O O . PRO A 1 313 ? 20.278 -4.280 -35.897 1.00 93.38 313 PRO A O 1
ATOM 2498 N N . ILE A 1 314 ? 20.244 -6.451 -35.306 1.00 94.31 314 ILE A N 1
ATOM 2499 C CA . ILE A 1 314 ? 20.244 -6.188 -33.858 1.00 94.31 314 ILE A CA 1
ATOM 2500 C C . ILE A 1 314 ? 21.492 -5.421 -33.400 1.00 94.31 314 ILE A C 1
ATOM 2502 O O . ILE A 1 314 ? 21.417 -4.602 -32.492 1.00 94.31 314 ILE A O 1
ATOM 2506 N N . THR A 1 315 ? 22.616 -5.598 -34.100 1.00 94.56 315 THR A N 1
ATOM 2507 C CA . THR A 1 315 ? 23.870 -4.865 -33.864 1.00 94.56 315 THR A CA 1
ATOM 2508 C C . THR A 1 315 ? 23.719 -3.358 -34.041 1.00 94.56 315 THR A C 1
ATOM 2510 O O . THR A 1 315 ? 24.437 -2.590 -33.406 1.00 94.56 315 THR A O 1
ATOM 2513 N N . LYS A 1 316 ? 22.777 -2.911 -34.884 1.00 95.12 316 LYS A N 1
ATOM 2514 C CA . LYS A 1 316 ? 22.457 -1.489 -35.024 1.00 95.12 316 LYS A CA 1
ATOM 2515 C C . LYS A 1 316 ? 21.736 -0.967 -33.782 1.00 95.12 316 LYS A C 1
ATOM 2517 O O . LYS A 1 316 ? 22.076 0.114 -33.326 1.00 95.12 316 LYS A O 1
ATOM 2522 N N . LEU A 1 317 ? 20.797 -1.739 -33.223 1.00 95.50 317 LEU A N 1
ATOM 2523 C CA . LEU A 1 317 ? 20.092 -1.362 -31.994 1.00 95.50 317 LEU A CA 1
ATOM 2524 C C . LEU A 1 317 ? 21.056 -1.280 -30.812 1.00 95.50 317 LEU A C 1
ATOM 2526 O O . LEU A 1 317 ? 21.096 -0.267 -30.125 1.00 95.50 317 LEU A O 1
ATOM 2530 N N . THR A 1 318 ? 21.864 -2.321 -30.599 1.00 96.88 318 THR A N 1
ATOM 2531 C CA . THR A 1 318 ? 22.812 -2.353 -29.478 1.00 96.88 318 THR A CA 1
ATOM 2532 C C . THR A 1 318 ? 23.873 -1.262 -29.595 1.00 96.88 318 THR A C 1
ATOM 2534 O O . THR A 1 318 ? 24.229 -0.661 -28.585 1.00 96.88 318 THR A O 1
ATOM 2537 N N . ARG A 1 319 ? 24.327 -0.935 -30.815 1.00 96.56 319 ARG A N 1
ATOM 2538 C CA . ARG A 1 319 ? 25.195 0.226 -31.055 1.00 96.56 319 ARG A CA 1
ATOM 2539 C C . ARG A 1 319 ? 24.498 1.541 -30.707 1.00 96.56 319 ARG A C 1
ATOM 2541 O O . ARG A 1 319 ? 25.068 2.323 -29.967 1.00 96.56 319 ARG A O 1
ATOM 2548 N N . SER A 1 320 ? 23.263 1.760 -31.161 1.00 95.81 320 SER A N 1
ATOM 2549 C CA . SER A 1 320 ? 22.518 2.982 -30.824 1.00 95.81 320 SER A CA 1
ATOM 2550 C C . SER A 1 320 ? 22.322 3.160 -29.316 1.00 95.81 320 SER A C 1
ATOM 2552 O O . SER A 1 320 ? 22.465 4.270 -28.818 1.00 95.81 320 SER A O 1
ATOM 2554 N N . VAL A 1 321 ? 22.048 2.076 -28.585 1.00 97.19 321 VAL A N 1
ATOM 2555 C CA . VAL A 1 321 ? 21.936 2.109 -27.118 1.00 97.19 321 VAL A CA 1
ATOM 2556 C C . VAL A 1 321 ? 23.287 2.402 -26.466 1.00 97.19 321 VAL A C 1
ATOM 2558 O O . VAL A 1 321 ? 23.355 3.187 -25.527 1.00 97.19 321 VAL A O 1
ATOM 2561 N N . HIS A 1 322 ? 24.367 1.792 -26.958 1.00 96.81 322 HIS A N 1
ATOM 2562 C CA . HIS A 1 322 ? 25.719 2.072 -26.480 1.00 96.81 322 HIS A CA 1
ATOM 2563 C C . HIS A 1 322 ? 26.088 3.550 -26.669 1.00 96.81 322 HIS A C 1
ATOM 2565 O O . HIS A 1 322 ? 26.492 4.201 -25.710 1.00 96.81 322 HIS A O 1
ATOM 2571 N N . ASP A 1 323 ? 25.905 4.081 -27.877 1.00 96.19 323 ASP A N 1
ATOM 2572 C CA . ASP A 1 323 ? 26.246 5.466 -28.210 1.00 96.19 323 ASP A CA 1
ATOM 2573 C C . ASP A 1 323 ? 25.403 6.454 -27.388 1.00 96.19 323 ASP A C 1
ATOM 2575 O O . ASP A 1 323 ? 25.920 7.457 -26.911 1.00 96.19 323 ASP A O 1
ATOM 2579 N N . TYR A 1 324 ? 24.131 6.127 -27.137 1.00 95.50 324 TYR A N 1
ATOM 2580 C CA . TYR A 1 324 ? 23.266 6.886 -26.232 1.00 95.50 324 TYR A CA 1
ATOM 2581 C C . TYR A 1 324 ? 23.780 6.915 -24.786 1.00 95.50 324 TYR A C 1
ATOM 2583 O O . TYR A 1 324 ? 23.791 7.972 -24.161 1.00 95.50 324 TYR A O 1
ATOM 2591 N N . LEU A 1 325 ? 24.225 5.776 -24.246 1.00 94.94 325 LEU A N 1
ATOM 2592 C CA . LEU A 1 325 ? 24.791 5.721 -22.894 1.00 94.94 325 LEU A CA 1
ATOM 2593 C C . LEU A 1 325 ? 26.091 6.526 -22.789 1.00 94.94 325 LEU A C 1
ATOM 2595 O O . LEU A 1 325 ? 26.288 7.222 -21.795 1.00 94.94 325 LEU A O 1
ATOM 2599 N N . VAL A 1 326 ? 26.955 6.451 -23.807 1.00 94.50 326 VAL A N 1
ATOM 2600 C CA . VAL A 1 326 ? 28.179 7.262 -23.886 1.00 94.50 326 VAL A CA 1
ATOM 2601 C C . VAL A 1 326 ? 27.829 8.748 -23.908 1.00 94.50 326 VAL A C 1
ATOM 2603 O O . VAL A 1 326 ? 28.338 9.488 -23.075 1.00 94.50 326 VAL A O 1
ATOM 2606 N N . ASP A 1 327 ? 26.902 9.165 -24.772 1.00 93.38 327 ASP A N 1
ATOM 2607 C CA . ASP A 1 327 ? 26.456 10.559 -24.880 1.00 93.38 327 ASP A CA 1
ATOM 2608 C C . ASP A 1 327 ? 25.881 11.093 -23.554 1.00 93.38 327 ASP A C 1
ATOM 2610 O O . ASP A 1 327 ? 26.205 12.209 -23.152 1.00 93.38 327 ASP A O 1
ATOM 2614 N N . ILE A 1 328 ? 25.092 10.297 -22.816 1.00 91.31 328 ILE A N 1
ATOM 2615 C CA . ILE A 1 328 ? 24.611 10.688 -21.477 1.00 91.31 328 ILE A CA 1
ATOM 2616 C C . ILE A 1 328 ? 25.774 10.902 -20.506 1.00 91.31 328 ILE A C 1
ATOM 2618 O O . ILE A 1 328 ? 25.778 11.886 -19.765 1.00 91.31 328 ILE A O 1
ATOM 2622 N N . ILE A 1 329 ? 26.741 9.982 -20.480 1.00 91.44 329 ILE A N 1
ATOM 2623 C CA . ILE A 1 329 ? 27.888 10.064 -19.570 1.00 91.44 329 ILE A CA 1
ATOM 2624 C C . ILE A 1 329 ? 28.746 11.283 -19.919 1.00 91.44 329 ILE A C 1
ATOM 2626 O O . ILE A 1 329 ? 29.063 12.072 -19.034 1.00 91.44 329 ILE A O 1
ATOM 2630 N N . GLU A 1 330 ? 29.071 11.483 -21.196 1.00 91.38 330 GLU A N 1
ATOM 2631 C CA . GLU A 1 330 ? 29.867 12.621 -21.669 1.00 91.38 330 GLU A CA 1
ATOM 2632 C C . GLU A 1 330 ? 29.180 13.962 -21.373 1.00 91.38 330 GLU A C 1
ATOM 2634 O O . GLU A 1 330 ? 29.829 14.900 -20.897 1.00 91.38 330 GLU A O 1
ATOM 2639 N N . LYS A 1 331 ? 27.853 14.036 -21.556 1.00 86.38 331 LYS A N 1
ATOM 2640 C CA . LYS A 1 331 ? 27.043 15.192 -21.140 1.00 86.38 331 LYS A CA 1
ATOM 2641 C C . LYS A 1 331 ? 27.076 15.413 -19.632 1.00 86.38 331 LYS A C 1
ATOM 2643 O O . LYS A 1 331 ? 27.169 16.555 -19.205 1.00 86.38 331 LYS A O 1
ATOM 2648 N N . GLY A 1 332 ? 27.013 14.350 -18.829 1.00 82.69 332 GLY A N 1
ATOM 2649 C CA . GLY A 1 332 ? 27.046 14.436 -17.365 1.00 82.69 332 GLY A CA 1
ATOM 2650 C C . GLY A 1 332 ? 28.406 14.846 -16.790 1.00 82.69 332 GLY A C 1
ATOM 2651 O O . GLY A 1 332 ? 28.463 15.400 -15.696 1.00 82.69 332 GLY A O 1
ATOM 2652 N N . VAL A 1 333 ? 29.498 14.602 -17.522 1.00 85.19 333 VAL A N 1
ATOM 2653 C CA . VAL A 1 333 ? 30.866 14.982 -17.121 1.00 85.19 333 VAL A CA 1
ATOM 2654 C C . VAL A 1 333 ? 31.126 16.476 -17.347 1.00 85.19 333 VAL A C 1
ATOM 2656 O O . VAL A 1 333 ? 31.968 17.067 -16.672 1.00 85.19 333 VAL A O 1
ATOM 2659 N N . SER A 1 334 ? 30.403 17.098 -18.279 1.00 83.62 334 SER A N 1
ATOM 2660 C CA . SER A 1 334 ? 30.562 18.514 -18.606 1.00 83.62 334 SER A CA 1
ATOM 2661 C C . SER A 1 334 ? 29.504 19.343 -17.879 1.00 83.62 334 SER A C 1
ATOM 2663 O O . SER A 1 334 ? 28.319 19.232 -18.193 1.00 83.62 334 SER A O 1
ATOM 2665 N N . PRO A 1 335 ? 29.886 20.196 -16.921 1.00 82.69 335 PRO A N 1
ATOM 2666 C CA . PRO A 1 335 ? 28.902 21.006 -16.228 1.00 82.69 335 PRO A CA 1
ATOM 2667 C C . PRO A 1 335 ? 28.259 22.032 -17.190 1.00 82.69 335 PRO A C 1
ATOM 2669 O O . PRO A 1 335 ? 28.918 22.518 -18.115 1.00 82.69 335 PRO A O 1
ATOM 2672 N N . PRO A 1 336 ? 26.961 22.347 -17.017 1.00 86.06 336 PRO A N 1
ATOM 2673 C CA . PRO A 1 336 ? 26.206 23.149 -17.977 1.00 86.06 336 PRO A CA 1
ATOM 2674 C C . PRO A 1 336 ? 26.744 24.581 -18.068 1.00 86.06 336 PRO A C 1
ATOM 2676 O O . PRO A 1 336 ? 27.118 25.172 -17.056 1.00 86.06 336 PRO A O 1
ATOM 2679 N N . VAL A 1 337 ? 26.749 25.146 -19.277 1.00 90.19 337 VAL A N 1
ATOM 2680 C CA . VAL A 1 337 ? 27.176 26.527 -19.556 1.00 90.19 337 VAL A CA 1
ATOM 2681 C C . VAL A 1 337 ? 26.115 27.232 -20.399 1.00 90.19 337 VAL A C 1
ATOM 2683 O O . VAL A 1 337 ? 25.556 26.643 -21.330 1.00 90.19 337 VAL A O 1
ATOM 2686 N N . GLY A 1 338 ? 25.842 28.498 -20.078 1.00 93.69 338 GLY A N 1
ATOM 2687 C CA . GLY A 1 338 ? 24.883 29.347 -20.785 1.00 93.69 338 GLY A CA 1
ATOM 2688 C C . GLY A 1 338 ? 23.430 28.880 -20.663 1.00 93.69 338 GLY A C 1
ATOM 2689 O O . GLY A 1 338 ? 22.604 29.239 -21.501 1.00 93.69 338 GLY A O 1
ATOM 2690 N N . GLN A 1 339 ? 23.117 28.051 -19.666 1.00 92.56 339 GLN A N 1
ATOM 2691 C CA . GLN A 1 339 ? 21.774 27.521 -19.448 1.00 92.56 339 GLN A CA 1
ATOM 2692 C C . GLN A 1 339 ? 20.959 28.411 -18.508 1.00 92.56 339 GLN A C 1
ATOM 2694 O O . GLN A 1 339 ? 21.506 29.190 -17.729 1.00 92.56 339 GLN A O 1
ATOM 2699 N N . ARG A 1 340 ? 19.633 28.254 -18.563 1.00 94.44 340 ARG A N 1
ATOM 2700 C CA . ARG A 1 340 ? 18.707 28.736 -17.532 1.00 94.44 340 ARG A CA 1
ATOM 2701 C C . ARG A 1 340 ? 18.374 27.576 -16.606 1.00 94.44 340 ARG A C 1
ATOM 2703 O O . ARG A 1 340 ? 17.763 26.606 -17.047 1.00 94.44 340 ARG A O 1
ATOM 2710 N N . ILE A 1 341 ? 18.798 27.664 -15.350 1.00 89.19 341 ILE A N 1
ATOM 2711 C CA . ILE A 1 341 ? 18.684 26.577 -14.374 1.00 89.19 341 ILE A CA 1
ATOM 2712 C C . ILE A 1 341 ? 17.723 26.998 -13.266 1.00 89.19 341 ILE A C 1
ATOM 2714 O O . ILE A 1 341 ? 17.941 28.016 -12.612 1.00 89.19 341 ILE A O 1
ATOM 2718 N N . LEU A 1 342 ? 16.674 26.201 -13.048 1.00 90.00 342 LEU A N 1
ATOM 2719 C CA . LEU A 1 342 ? 15.780 26.329 -11.901 1.00 90.00 342 LEU A CA 1
ATOM 2720 C C . LEU A 1 342 ? 16.209 25.341 -10.816 1.00 90.00 342 LEU A C 1
ATOM 2722 O O . LEU A 1 342 ? 16.068 24.130 -10.973 1.00 90.00 342 LEU A O 1
ATOM 2726 N N . HIS A 1 343 ? 16.708 25.870 -9.709 1.00 86.00 343 HIS A N 1
ATOM 2727 C CA . HIS A 1 343 ? 17.071 25.109 -8.524 1.00 86.00 343 HIS A CA 1
ATOM 2728 C C . HIS A 1 343 ? 15.865 25.051 -7.591 1.00 86.00 343 HIS A C 1
ATOM 2730 O O . HIS A 1 343 ? 15.386 26.091 -7.134 1.00 86.00 343 HIS A O 1
ATOM 2736 N N . THR A 1 344 ? 15.368 23.850 -7.304 1.00 85.94 344 THR A N 1
ATOM 2737 C CA . THR A 1 344 ? 14.239 23.647 -6.388 1.00 85.94 344 THR A CA 1
ATOM 2738 C C . THR A 1 344 ? 14.685 22.896 -5.146 1.00 85.94 344 THR A C 1
ATOM 2740 O O . THR A 1 344 ? 15.300 21.837 -5.265 1.00 85.94 344 THR A O 1
ATOM 2743 N N . GLY A 1 345 ? 14.333 23.395 -3.966 1.00 79.06 345 GLY A N 1
ATOM 2744 C CA . GLY A 1 345 ? 14.659 22.745 -2.697 1.00 79.06 345 GLY A CA 1
ATOM 2745 C C . GLY A 1 345 ? 13.613 23.046 -1.626 1.00 79.06 345 GLY A C 1
ATOM 2746 O O . GLY A 1 345 ? 12.980 24.104 -1.682 1.00 79.06 345 GLY A O 1
ATOM 2747 N N . PRO A 1 346 ? 13.394 22.136 -0.662 1.00 75.31 346 PRO A N 1
ATOM 2748 C CA . PRO A 1 346 ? 12.474 22.391 0.437 1.00 75.31 346 PRO A CA 1
ATOM 2749 C C . PRO A 1 346 ? 13.052 23.378 1.461 1.00 75.31 346 PRO A C 1
ATOM 2751 O O . PRO A 1 346 ? 12.273 24.050 2.129 1.00 75.31 346 PRO A O 1
ATOM 2754 N N . HIS A 1 347 ? 14.377 23.513 1.570 1.00 75.50 347 HIS A N 1
ATOM 2755 C CA . HIS A 1 347 ? 15.066 24.506 2.397 1.00 75.50 347 HIS A CA 1
ATOM 2756 C C . HIS A 1 347 ? 16.193 25.210 1.618 1.00 75.50 347 HIS A C 1
ATOM 2758 O O . HIS A 1 347 ? 16.669 24.711 0.598 1.00 75.50 347 HIS A O 1
ATOM 2764 N N . HIS A 1 348 ? 16.633 26.381 2.094 1.00 72.25 348 HIS A N 1
ATOM 2765 C CA . HIS A 1 348 ? 17.667 27.169 1.411 1.00 72.25 348 HIS A CA 1
ATOM 2766 C C . HIS A 1 348 ? 19.053 26.529 1.444 1.00 72.25 348 HIS A C 1
ATOM 2768 O O . HIS A 1 348 ? 19.791 26.588 0.461 1.00 72.25 348 HIS A O 1
ATOM 2774 N N . ASP A 1 349 ? 19.365 25.844 2.539 1.00 78.25 349 ASP A N 1
ATOM 2775 C CA . ASP A 1 349 ? 20.640 25.148 2.685 1.00 78.25 349 ASP A CA 1
ATOM 2776 C C . ASP A 1 349 ? 20.735 23.882 1.822 1.00 78.25 349 ASP A C 1
ATOM 2778 O O . ASP A 1 349 ? 21.835 23.512 1.424 1.00 78.25 349 ASP A O 1
ATOM 2782 N N . ASP A 1 350 ? 19.614 23.238 1.472 1.00 80.12 350 ASP A N 1
ATOM 2783 C CA . ASP A 1 350 ? 19.624 21.956 0.747 1.00 80.12 350 ASP A CA 1
ATOM 2784 C C . ASP A 1 350 ? 20.298 22.080 -0.620 1.00 80.12 350 ASP A C 1
ATOM 2786 O O . ASP A 1 350 ? 21.100 21.235 -1.005 1.00 80.12 350 ASP A O 1
ATOM 2790 N N . ILE A 1 351 ? 20.003 23.165 -1.336 1.00 78.31 351 ILE A N 1
ATOM 2791 C CA . ILE A 1 351 ? 20.576 23.461 -2.652 1.00 78.31 351 ILE A 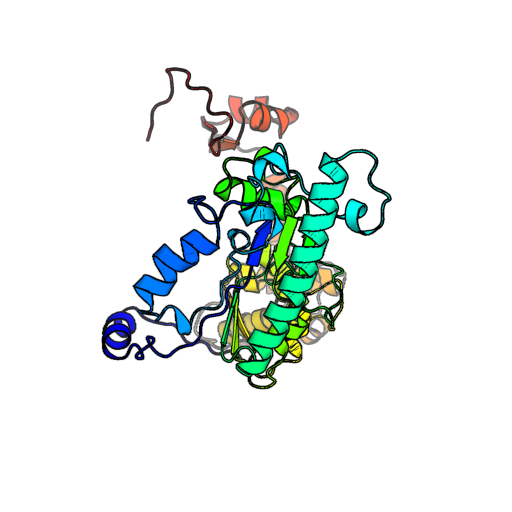CA 1
ATOM 2792 C C . ILE A 1 351 ? 22.086 23.701 -2.535 1.00 78.31 351 ILE A C 1
ATOM 2794 O O . ILE A 1 351 ? 22.873 23.143 -3.298 1.00 78.31 351 ILE A O 1
ATOM 2798 N N . MET A 1 352 ? 22.501 24.497 -1.548 1.00 76.06 352 MET A N 1
ATOM 2799 C CA . MET A 1 352 ? 23.913 24.815 -1.337 1.00 76.06 352 MET A CA 1
ATOM 2800 C C . MET A 1 352 ? 24.725 23.601 -0.878 1.00 76.06 352 MET A C 1
ATOM 2802 O O . MET A 1 352 ? 25.884 23.473 -1.270 1.00 76.06 352 MET A O 1
ATOM 2806 N N . LEU A 1 353 ? 24.131 22.721 -0.068 1.00 79.38 353 LEU A N 1
ATOM 2807 C CA . LEU A 1 353 ? 24.767 21.504 0.435 1.00 79.38 353 LEU A CA 1
ATOM 2808 C C . LEU A 1 353 ? 24.809 20.388 -0.615 1.00 79.38 353 LEU A C 1
ATOM 2810 O O . LEU A 1 353 ? 25.805 19.673 -0.684 1.00 79.38 353 LEU A O 1
ATOM 2814 N N . ALA A 1 354 ? 23.767 20.242 -1.441 1.00 75.44 354 ALA A N 1
ATOM 2815 C CA . ALA A 1 354 ? 23.644 19.133 -2.389 1.00 75.44 354 ALA A CA 1
ATOM 2816 C C . ALA A 1 354 ? 24.753 19.105 -3.450 1.00 75.44 354 ALA A C 1
ATOM 2818 O O . ALA A 1 354 ? 25.134 18.029 -3.908 1.00 75.44 354 ALA A O 1
ATOM 2819 N N . TYR A 1 355 ? 25.272 20.265 -3.851 1.00 77.38 355 TYR A N 1
ATOM 2820 C CA . TYR A 1 355 ? 26.288 20.356 -4.902 1.00 77.38 355 TYR A CA 1
ATOM 2821 C C . TYR A 1 355 ? 27.318 21.462 -4.655 1.00 77.38 355 TYR A C 1
ATOM 2823 O O . TYR A 1 355 ? 27.831 22.063 -5.599 1.00 77.38 355 TYR A O 1
ATOM 2831 N N . HIS A 1 356 ? 27.668 21.682 -3.380 1.00 79.75 356 HIS A N 1
ATOM 2832 C CA . HIS A 1 356 ? 28.606 22.718 -2.930 1.00 79.75 356 HIS A CA 1
ATOM 2833 C C . HIS A 1 356 ? 29.870 22.835 -3.799 1.00 79.75 356 HIS A C 1
ATOM 2835 O O . HIS A 1 356 ? 30.281 23.940 -4.150 1.00 79.75 356 HIS A O 1
ATOM 2841 N N . GLU A 1 357 ? 30.455 21.699 -4.189 1.00 80.25 357 GLU A N 1
ATOM 2842 C CA . GLU A 1 357 ? 31.700 21.637 -4.964 1.00 80.25 357 GLU A CA 1
ATOM 2843 C C . GLU A 1 357 ? 31.576 22.208 -6.386 1.00 80.25 357 GLU A C 1
ATOM 2845 O O . GLU A 1 357 ? 32.541 22.757 -6.914 1.00 80.25 357 GLU A O 1
ATOM 2850 N N . ILE A 1 358 ? 30.393 22.127 -7.003 1.00 82.12 358 ILE A N 1
ATOM 2851 C CA . ILE A 1 358 ? 30.148 22.618 -8.370 1.00 82.12 358 ILE A CA 1
ATOM 2852 C C . ILE A 1 358 ? 29.353 23.928 -8.397 1.00 82.12 358 ILE A C 1
ATOM 2854 O O . ILE A 1 358 ? 29.232 24.553 -9.452 1.00 82.12 358 ILE A O 1
ATOM 2858 N N . THR A 1 359 ? 28.852 24.389 -7.248 1.00 80.75 359 THR A N 1
ATOM 2859 C CA . THR A 1 359 ? 28.089 25.637 -7.109 1.00 80.75 359 THR A CA 1
ATOM 2860 C C . THR A 1 359 ? 28.789 26.854 -7.728 1.00 80.75 359 THR A C 1
ATOM 2862 O O . THR A 1 359 ? 28.127 27.570 -8.484 1.00 80.75 359 THR A O 1
ATOM 2865 N N . PRO A 1 360 ? 30.102 27.104 -7.515 1.00 82.94 360 PRO A N 1
ATOM 2866 C CA . PRO A 1 360 ? 30.776 28.237 -8.152 1.00 82.94 360 PRO A CA 1
ATOM 2867 C C . PRO A 1 360 ? 30.708 28.176 -9.680 1.00 82.94 360 PRO A C 1
ATOM 2869 O O . PRO A 1 360 ? 30.466 29.192 -10.328 1.00 82.94 360 PRO A O 1
ATOM 2872 N N . PHE A 1 361 ? 30.854 26.978 -10.254 1.00 83.38 361 PHE A N 1
ATOM 2873 C CA . PHE A 1 361 ? 30.783 26.776 -11.696 1.00 83.38 361 PHE A CA 1
ATOM 2874 C C . PHE A 1 361 ? 29.363 27.007 -12.231 1.00 83.38 361 PHE A C 1
ATOM 2876 O O . PHE A 1 361 ? 29.189 27.722 -13.221 1.00 83.38 361 PHE A O 1
ATOM 2883 N N . LEU A 1 362 ? 28.353 26.430 -11.568 1.00 85.06 362 LEU A N 1
ATOM 2884 C CA . LEU A 1 362 ? 26.949 26.554 -11.967 1.00 85.06 362 LEU A CA 1
ATOM 2885 C C . LEU A 1 362 ? 26.476 28.010 -11.912 1.00 85.06 362 LEU A C 1
ATOM 2887 O O . LEU A 1 362 ? 25.826 28.470 -12.850 1.00 85.06 362 LEU A O 1
ATOM 2891 N N . ILE A 1 363 ? 26.839 28.745 -10.855 1.00 84.12 363 ILE A N 1
ATOM 2892 C CA . ILE A 1 363 ? 26.426 30.141 -10.660 1.00 84.12 363 ILE A CA 1
ATOM 2893 C C . ILE A 1 363 ? 27.106 31.078 -11.661 1.00 84.12 363 ILE A C 1
ATOM 2895 O O . ILE A 1 363 ? 26.441 31.933 -12.237 1.00 84.12 363 ILE A O 1
ATOM 2899 N N . GLN A 1 364 ? 28.416 30.933 -11.879 1.00 86.88 364 GLN A N 1
ATOM 2900 C CA . GLN A 1 364 ? 29.177 31.881 -12.702 1.00 86.88 364 GLN A CA 1
ATOM 2901 C C . GLN A 1 364 ? 28.857 31.791 -14.195 1.00 86.88 364 GLN A C 1
ATOM 2903 O O . GLN A 1 364 ? 28.949 32.794 -14.898 1.00 86.88 364 GLN A O 1
ATOM 2908 N N . ASN A 1 365 ? 28.502 30.602 -14.684 1.00 88.88 365 ASN A N 1
ATOM 2909 C CA . ASN A 1 365 ? 28.404 30.336 -16.120 1.00 88.88 365 ASN A CA 1
ATOM 2910 C C . ASN A 1 365 ? 26.965 30.176 -16.627 1.00 88.88 365 ASN A C 1
ATOM 2912 O O . ASN A 1 365 ? 26.774 29.882 -17.806 1.00 88.88 365 ASN A O 1
ATOM 2916 N N . ASN A 1 366 ? 25.956 30.342 -15.767 1.00 91.38 366 ASN A N 1
ATOM 2917 C CA . ASN A 1 366 ? 24.549 30.130 -16.113 1.00 91.38 366 ASN A CA 1
ATOM 2918 C C . ASN A 1 366 ? 23.652 31.217 -15.516 1.00 91.38 366 ASN A C 1
ATOM 2920 O O . ASN A 1 366 ? 24.020 31.923 -14.578 1.00 91.38 366 ASN A O 1
ATOM 2924 N N . GLU A 1 367 ? 22.434 31.315 -16.036 1.00 93.38 367 GLU A N 1
ATOM 2925 C CA . GLU A 1 367 ? 21.363 32.095 -15.429 1.00 93.38 367 GLU A CA 1
ATOM 2926 C C . GLU A 1 367 ? 20.612 31.197 -14.438 1.00 93.38 367 GLU A C 1
ATOM 2928 O O . GLU A 1 367 ? 20.036 30.175 -14.814 1.00 93.38 367 GLU A O 1
ATOM 2933 N N . ASN A 1 368 ? 20.648 31.552 -13.156 1.00 89.69 368 ASN A N 1
ATOM 2934 C CA . ASN A 1 368 ? 20.193 30.681 -12.078 1.00 89.69 368 ASN A CA 1
ATOM 2935 C C . ASN A 1 368 ? 18.978 31.278 -11.365 1.00 89.69 368 ASN A C 1
ATOM 2937 O O . ASN A 1 368 ? 19.014 32.418 -10.905 1.00 89.69 368 ASN A O 1
ATOM 2941 N N . TRP A 1 369 ? 17.931 30.471 -11.230 1.00 89.75 369 TRP A N 1
ATOM 2942 C CA . TRP A 1 369 ? 16.689 30.792 -10.538 1.00 89.75 369 TRP A CA 1
ATOM 2943 C C . TRP A 1 369 ? 16.529 29.846 -9.357 1.00 89.75 369 TRP A C 1
ATOM 2945 O O . TRP A 1 369 ? 16.685 28.639 -9.51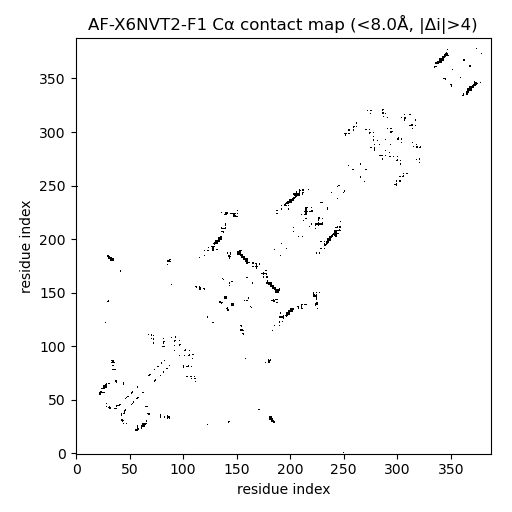5 1.00 89.75 369 TRP A O 1
ATOM 2955 N N . PHE A 1 370 ? 16.210 30.369 -8.179 1.00 86.31 370 PHE A N 1
ATOM 2956 C CA . PHE A 1 370 ? 16.056 29.562 -6.969 1.00 86.31 370 PHE A CA 1
ATOM 2957 C C . PHE A 1 370 ? 14.601 29.608 -6.512 1.00 86.31 370 PHE A C 1
ATOM 2959 O O . PHE A 1 370 ? 14.065 30.685 -6.255 1.00 86.31 370 PHE A O 1
ATOM 2966 N N . ALA A 1 371 ? 13.972 28.439 -6.412 1.00 85.75 371 ALA A N 1
ATOM 2967 C CA . ALA A 1 371 ? 12.606 28.275 -5.939 1.00 85.75 371 ALA A CA 1
ATOM 2968 C C . ALA A 1 371 ? 12.583 27.372 -4.704 1.00 85.75 371 ALA A C 1
ATOM 2970 O O . ALA A 1 371 ? 12.736 26.151 -4.780 1.00 85.75 371 ALA A O 1
ATOM 2971 N N . TYR A 1 372 ? 12.362 27.988 -3.548 1.00 81.25 372 TYR A N 1
ATOM 2972 C CA . TYR A 1 372 ? 12.244 27.273 -2.285 1.00 81.25 372 TYR A CA 1
ATOM 2973 C C . TYR A 1 372 ? 10.792 26.863 -2.059 1.00 81.25 372 TYR A C 1
ATOM 2975 O O . TYR A 1 372 ? 9.976 27.633 -1.549 1.00 81.25 372 TYR A O 1
ATOM 2983 N N . VAL A 1 373 ? 10.458 25.644 -2.481 1.00 68.31 373 VAL A N 1
ATOM 2984 C CA . VAL A 1 373 ? 9.102 25.098 -2.380 1.00 68.31 373 VAL A CA 1
ATOM 2985 C C . VAL A 1 373 ? 8.985 24.359 -1.052 1.00 68.31 373 VAL A C 1
ATOM 2987 O O . VAL A 1 373 ? 9.120 23.140 -0.963 1.00 68.31 373 VAL A O 1
ATOM 2990 N N . THR A 1 374 ? 8.778 25.129 0.014 1.00 56.53 374 THR A N 1
ATOM 2991 C CA . THR A 1 374 ? 8.537 24.575 1.351 1.00 56.53 374 THR A CA 1
ATOM 2992 C C . THR A 1 374 ? 7.137 23.955 1.400 1.00 56.53 374 THR A C 1
ATOM 2994 O O . THR A 1 374 ? 6.130 24.636 1.210 1.00 56.53 374 THR A O 1
ATOM 2997 N N . SER A 1 375 ? 7.030 22.658 1.704 1.00 49.78 375 SER A N 1
ATOM 2998 C CA . SER A 1 375 ? 5.755 22.105 2.166 1.00 49.78 375 SER A CA 1
ATOM 2999 C C . SER A 1 375 ? 5.539 22.544 3.617 1.00 49.78 375 SER A C 1
ATOM 3001 O O . SER A 1 375 ? 6.053 21.925 4.545 1.00 49.78 375 SER A O 1
ATOM 3003 N N . GLY A 1 376 ? 4.833 23.657 3.807 1.00 45.75 376 GLY A N 1
ATOM 3004 C CA . GLY A 1 376 ? 3.982 23.945 4.969 1.00 45.75 376 GLY A CA 1
ATOM 3005 C C . GLY A 1 376 ? 4.552 23.932 6.395 1.00 45.75 376 GLY A C 1
ATOM 3006 O O . GLY A 1 376 ? 3.749 24.070 7.310 1.00 45.75 376 GLY A O 1
ATOM 3007 N N . PHE A 1 377 ? 5.860 23.780 6.636 1.00 46.34 377 PHE A N 1
ATOM 3008 C CA . PHE A 1 377 ? 6.379 23.743 8.017 1.00 46.34 377 PHE A CA 1
ATOM 3009 C C . PHE A 1 377 ? 7.468 24.775 8.349 1.00 46.34 377 PHE A C 1
ATOM 3011 O O . PHE A 1 377 ? 7.554 25.164 9.504 1.00 46.34 377 PHE A O 1
ATOM 3018 N N . ASN A 1 378 ? 8.233 25.288 7.373 1.00 40.91 378 ASN A N 1
ATOM 3019 C CA . ASN A 1 378 ? 9.287 26.299 7.592 1.00 40.91 378 ASN A CA 1
ATOM 3020 C C . ASN A 1 378 ? 9.323 27.382 6.492 1.00 40.91 378 ASN A C 1
ATOM 3022 O O . ASN A 1 378 ? 10.392 27.794 6.041 1.00 40.91 378 ASN A O 1
ATOM 3026 N N . SER A 1 379 ? 8.169 27.866 6.028 1.00 36.59 379 SER A N 1
ATOM 3027 C CA . SER A 1 379 ? 8.148 29.085 5.213 1.00 36.59 379 SER A CA 1
ATOM 3028 C C . SER A 1 379 ? 8.560 30.270 6.093 1.00 36.59 379 SER A C 1
ATOM 3030 O O . SER A 1 379 ? 7.749 30.789 6.862 1.00 36.59 379 SER A O 1
ATOM 3032 N N . VAL A 1 380 ? 9.820 30.698 6.004 1.00 35.81 380 VAL A N 1
ATOM 3033 C CA . VAL A 1 380 ? 10.239 32.001 6.524 1.00 35.81 380 VAL A CA 1
ATOM 3034 C C . VAL A 1 380 ? 9.512 33.047 5.683 1.00 35.81 380 VAL A C 1
ATOM 3036 O O . VAL A 1 380 ? 9.873 33.297 4.536 1.00 35.81 380 VAL A O 1
ATOM 3039 N N . THR A 1 381 ? 8.449 33.638 6.229 1.00 38.81 381 THR A N 1
ATOM 3040 C CA . THR A 1 381 ? 7.802 34.822 5.656 1.00 38.81 381 THR A CA 1
ATOM 3041 C C . THR A 1 381 ? 8.746 36.011 5.815 1.00 38.81 381 THR A C 1
ATOM 3043 O O . THR A 1 381 ? 8.631 36.799 6.752 1.00 38.81 381 THR A O 1
ATOM 3046 N N . GLY A 1 382 ? 9.728 36.099 4.922 1.00 33.38 382 GLY A N 1
ATOM 3047 C CA . GLY A 1 382 ? 10.540 37.284 4.682 1.00 33.38 382 GLY A CA 1
ATOM 3048 C C . GLY A 1 382 ? 9.973 38.030 3.481 1.00 33.38 382 GLY A C 1
ATOM 3049 O O . GLY A 1 382 ? 9.683 37.430 2.449 1.00 33.38 382 GLY A O 1
ATOM 3050 N N . MET A 1 383 ? 9.770 39.334 3.630 1.00 29.38 383 MET A N 1
ATOM 3051 C CA . MET A 1 383 ? 9.126 40.221 2.663 1.00 29.38 383 MET A CA 1
ATOM 3052 C C . MET A 1 383 ? 10.020 40.458 1.432 1.00 29.38 383 MET A C 1
ATOM 3054 O O . MET A 1 383 ? 10.544 41.551 1.267 1.00 29.38 383 MET A O 1
ATOM 3058 N N . LEU A 1 384 ? 10.257 39.434 0.603 1.00 33.19 384 LEU A N 1
ATOM 3059 C CA . LEU A 1 384 ? 10.923 39.570 -0.700 1.00 33.19 384 LEU A CA 1
ATOM 3060 C C . LEU A 1 384 ? 10.836 38.284 -1.541 1.00 33.19 384 LEU A C 1
ATOM 3062 O O . LEU A 1 384 ? 11.852 37.683 -1.852 1.00 33.19 384 LEU A O 1
ATOM 3066 N N . PHE A 1 385 ? 9.637 37.861 -1.949 1.00 30.00 385 PHE A N 1
ATOM 3067 C CA . PHE A 1 385 ? 9.512 36.925 -3.074 1.00 30.00 385 PHE A CA 1
ATOM 3068 C C . PHE A 1 385 ? 8.301 37.266 -3.944 1.00 30.00 385 PHE A C 1
ATOM 3070 O O . PHE A 1 385 ? 7.172 37.371 -3.466 1.00 30.00 385 PHE A O 1
ATOM 3077 N N . PHE A 1 386 ? 8.577 37.476 -5.232 1.00 30.44 386 PHE A N 1
ATOM 3078 C CA . PHE A 1 386 ? 7.578 37.587 -6.286 1.00 30.44 386 PHE A CA 1
ATOM 3079 C C . PHE A 1 386 ? 6.980 36.203 -6.554 1.00 30.44 386 PHE A C 1
ATOM 3081 O O . PHE A 1 386 ? 7.715 35.251 -6.807 1.00 30.44 386 PHE A O 1
ATOM 3088 N N . PHE A 1 387 ? 5.651 36.115 -6.523 1.00 29.47 387 PHE A N 1
ATOM 3089 C CA . PHE A 1 387 ? 4.913 35.025 -7.152 1.00 29.47 387 PHE A CA 1
ATOM 3090 C C . PHE A 1 387 ? 4.869 35.282 -8.663 1.00 29.47 387 PHE A C 1
ATOM 3092 O O . PHE A 1 387 ? 4.424 36.353 -9.086 1.00 29.47 387 PHE A O 1
ATOM 3099 N N . LEU A 1 388 ? 5.312 34.305 -9.454 1.00 32.41 388 LEU A N 1
ATOM 3100 C CA . LEU A 1 388 ? 4.824 34.079 -10.813 1.00 32.41 388 LEU A CA 1
ATOM 3101 C C . LEU A 1 388 ? 4.103 32.736 -10.839 1.00 32.41 388 LEU A C 1
ATOM 3103 O O . LEU A 1 388 ? 4.672 31.772 -10.276 1.00 32.41 388 LEU A O 1
#

Secondary structure (DSSP, 8-state):
--------THHHHHHHHSPPP-TT--EE--EEEES--TT-TTSHHHHIIIIIIHHTT--GGGEE---GGGSHHHHHS-HHHHSGGG---GGGGTSPPSSHHHHHHHHHHHHHHHHHHHHHHHHHHTTS-SEEEEE--TTS-BTTB-TT--TT--SEEEEPPHHHHHHHTGGGTSGGGTTT-EEEE--HHHHTSSTT-EEEEEE-SGGGHHHHHHHHHSPPBTTBGGGGGGG-TTEEEEE-TGGGTT-HHHHHHHHHHHHH-SSSPPPHHHHHHHHHHHHHHHT--GGG--HHHHHHSHHHHHHHHHHHHTT--HHHHHHHHHHHHHHHHHHHHS---S-EEEEEESSHHHHHHHTTTTHHHHHHHSEEEEEE---SS-----S-----

Radius of gyration: 27.36 Å; Cα contacts (8 Å, |Δi|>4): 560; chains: 1; bounding box: 62×56×81 Å

pLDDT: mean 86.82, std 15.3, range [29.38, 98.38]

Sequence (388 aa):
MWDNGIINESNKSELKKTFPKTKDLKFVQLDEFFPIRSSQPNSFLNYVRQYYMTTLELKEENVLTMDFSTLPIFQEHDMLKVFPDYKCDLSLLNAKPQNETEKLQQTALRQVEQFCEKYDSKVRSWGGYGYFLGGIGHDGHIAFNFRGCDPSLGTRLVCLNYETAAQSASDFGGITYTRNKCAVTVGLSTIVYNPNVKVVIIAAGESKAPQVRDAIMLKPDQQRPASILQRVPGARFYLTQGSSLHLTDRRTEDVVLACRDLEAPVDSSLLFEVVINLALHVRKPVSQLTVQDFISQPIAKAVYIYWTSQSKPITKLTRSVHDYLVDIIEKGVSPPVGQRILHTGPHHDDIMLAYHEITPFLIQNNENWFAYVTSGFNSVTGMLFFFL

Foldseek 3Di:
DDDPDDPDPVCVVVCVVPPDLQQPAAEEQFKWWPPDACPPCLTVNVVCVPPVCVVNVYDPVRYHDPHLCPQPLNVVDPRCQLPPLRFADPVLCVDDDPDVSSVSNNVSQVSQAVVQVVSLVVCVVVVFAQEAEFEADLQQDTWQLHFLHDQLDAWHKAQHDQRRLQVCQVSQVGSSSRNRIIMTGGGNCRNCVRLNYAYEYEDEALSQQVLLCCLAPPADDSSNNNVVCVSRPNYDYHYDPNNNVNVQVVLLVVLLVLLVPLVDDRDLVSLLVLLVVLCVVVVHQLQPDDPVSQVVGSSSVSSVVSCCVVVHDVNVSSVVSVVVVVVVVVVVVDDDAAEEDEAEELDPVCSCVVCVVCVVVDVPGYRYHYDNPHDPDDPPPDPDDDDD